Protein AF-A0A822BIX5-F1 (afdb_monomer_lite)

Secondary structure (DSSP, 8-state):
----------------------------S--------B--HHHHHHHHHHTT----------------PPP-EEEETTTSS-EEEEES-SS-EEE--------TTS--------EEESSB-SSS-----SS-SSEEEEEEEEEEEE---GGG----EEEEEEEEEETTTTEEEEEEEEEE-TTT-PEEEE---EESTT-SS----TT----TTEEEE--GGG--TTSEEEEEEEEE--SSS--EEEEEETTEEEEEEE-PPPPPPPPPTT--EEEEEEEEE-GGG----S-EEEEEEEEEESS---HHHHHHHHHT-TT--S-SSSB-SSTTSPPBPPSS-GGGEEEEEEEEEEEEEEHHHHHHHS-HHHHHHHHHHHT--TT--SSEEEEEEETTTTSSSS-B--EEEEES--

Sequence (414 aa):
MGIDSIINPTLYMTSSKDANLINKPFVPLNRIKCLVSMTTLRDIRRETQVLLSSNSPTGILSNTSSVIFPSFVEFNMGIEGFGALLLPCISPQSITSSNNVVGNFGMVTMANDIILQGGMTLTNGGERQFPPQYGMTYSTWFYVEKFGPIKDNIHPIRLLTIIRNTFNHEDYRFILQVYIHPKDKSLLVSTQEHPFQDFHNDAISTDDIKSDGIVKFICSEMMIEQRWTHIALVWTKGMLKNSAVTLYINGKQMALQKLHYITNMIIPPGNSISTFAYIGSLPIQRVHSGVQWRQGPCFLIEDILSSQIILALYAAGPNYIGSFQAVCIDPLNDIFSPLFPEDRIIFGLHPASFFETTLSHFRQLYSKNDAKLIAKQLNMPTNESTVPIRILHNIAAPYNGPARTIGGVVIGYL

Foldseek 3Di:
DDDDDDDDDDDDDDDDDDDDDDDDPDDPPPDPPPDQDWDAPVNLVVLVVVVVPPDDPDDDDPPPPPPRDFTWGKDFCQPWQWKKWKQLFLWKAWDQPPPPPVDPPPDDPPPPPGDIQAFDAPDPFHTGDPPFPFWKKKKWKKAWQALFDVVQAWDWQWAKWKWKAWVVPRFIWTQWTWTQTSPQRKIKIFRDIDGPLVDARPPPPPPPPPDLRMDIGRDSVLRDHPDIKMWMWIWGPDPPDAIWIWIDILLHTDDIGGHHHGDHDDAPPPIDMGMMMMGIGFSSHGGNGRTMMITAKMWMFSDGQDSVLSNLVSLCPSNNPDDQCFDDSDPPDHTDHRSDDLQRTSFIFGSNAKDKAFLLVCCVVTRVSSSVVVCVRQVHDSNGHPDIKMFRAGNSNPPDHHGHGRGTIIRDDD

pLDDT: mean 76.43, std 23.4, range [22.09, 98.75]

Structure (mmCIF, N/CA/C/O backbone):
data_AF-A0A822BIX5-F1
#
_entry.id   AF-A0A822BIX5-F1
#
loop_
_atom_site.group_PDB
_atom_site.id
_atom_site.type_symbol
_atom_site.label_atom_id
_atom_site.label_alt_id
_atom_site.label_comp_id
_atom_site.label_asym_id
_atom_site.label_entity_id
_atom_site.label_seq_id
_atom_site.pdbx_PDB_ins_code
_atom_site.Cartn_x
_atom_site.Cartn_y
_atom_site.Cartn_z
_atom_site.occupancy
_atom_site.B_iso_or_equiv
_atom_site.auth_seq_id
_atom_site.auth_comp_id
_atom_site.auth_asym_id
_atom_site.auth_atom_id
_atom_site.pdbx_PDB_model_num
ATOM 1 N N . MET A 1 1 ? 57.463 -36.459 14.488 1.00 32.81 1 MET A N 1
ATOM 2 C CA . MET A 1 1 ? 58.171 -35.226 14.893 1.00 32.81 1 MET A CA 1
ATOM 3 C C . MET A 1 1 ? 57.204 -34.096 14.598 1.00 32.81 1 MET A C 1
ATOM 5 O O . MET A 1 1 ? 56.963 -33.841 13.434 1.00 32.81 1 MET A O 1
ATOM 9 N N . GLY A 1 2 ? 56.403 -33.610 15.535 1.00 23.22 2 GLY A N 1
ATOM 10 C CA . GLY A 1 2 ? 56.767 -33.113 16.859 1.00 23.22 2 GLY A CA 1
ATOM 11 C C . GLY A 1 2 ? 56.519 -31.599 16.815 1.00 23.22 2 GLY A C 1
ATOM 12 O O . GLY A 1 2 ? 57.207 -30.939 16.051 1.00 23.22 2 GLY A O 1
ATOM 13 N N . ILE A 1 3 ? 55.427 -31.132 17.441 1.00 23.03 3 ILE A N 1
ATOM 14 C CA . ILE A 1 3 ? 55.445 -30.213 18.607 1.00 23.03 3 ILE A CA 1
ATOM 15 C C . ILE A 1 3 ? 55.754 -28.770 18.153 1.00 23.03 3 ILE A C 1
ATOM 17 O O . ILE A 1 3 ? 56.838 -28.495 17.658 1.00 23.03 3 ILE A O 1
ATOM 21 N N . ASP A 1 4 ? 54.745 -27.902 18.048 1.00 22.09 4 ASP A N 1
ATOM 22 C CA . ASP A 1 4 ? 54.198 -27.014 19.104 1.00 22.09 4 ASP A CA 1
ATOM 23 C C . ASP A 1 4 ? 55.089 -25.820 19.489 1.00 22.09 4 ASP A C 1
ATOM 25 O O . ASP A 1 4 ? 56.308 -25.846 19.359 1.00 22.09 4 ASP A O 1
ATOM 29 N N . SER A 1 5 ? 54.409 -24.836 20.093 1.00 26.11 5 SER A N 1
ATOM 30 C CA . SER A 1 5 ? 54.869 -23.676 20.880 1.00 26.11 5 SER A CA 1
ATOM 31 C C . SER A 1 5 ? 54.973 -22.363 20.088 1.00 26.11 5 SER A C 1
ATOM 33 O O . SER A 1 5 ? 55.764 -22.226 19.166 1.00 26.11 5 SER A O 1
ATOM 35 N N . ILE A 1 6 ? 54.020 -21.425 20.228 1.00 25.47 6 ILE A N 1
ATOM 36 C CA . ILE A 1 6 ? 53.698 -20.570 21.397 1.00 25.47 6 ILE A CA 1
ATOM 37 C C . ILE A 1 6 ? 54.935 -19.786 21.857 1.00 25.47 6 ILE A C 1
ATOM 39 O O . ILE A 1 6 ? 55.913 -20.390 22.275 1.00 25.47 6 ILE A O 1
ATOM 43 N N . ILE A 1 7 ? 54.841 -18.448 21.836 1.00 26.53 7 ILE A N 1
ATOM 44 C CA . ILE A 1 7 ? 55.088 -17.509 22.956 1.00 26.53 7 ILE A CA 1
ATOM 45 C C . ILE A 1 7 ? 55.321 -16.096 22.379 1.00 26.53 7 ILE A C 1
ATOM 47 O O . ILE A 1 7 ? 56.275 -15.834 21.656 1.00 26.53 7 ILE A O 1
ATOM 51 N N . ASN A 1 8 ? 54.426 -15.179 22.750 1.00 27.78 8 ASN A N 1
ATOM 52 C CA . ASN A 1 8 ? 54.650 -13.730 22.791 1.00 27.78 8 ASN A CA 1
ATOM 53 C C . ASN A 1 8 ? 55.418 -13.424 24.091 1.00 27.78 8 ASN A C 1
ATOM 55 O O . ASN A 1 8 ? 55.075 -14.030 25.109 1.00 27.78 8 ASN A O 1
ATOM 59 N N . PRO A 1 9 ? 56.367 -12.470 24.126 1.00 30.94 9 PRO A N 1
ATOM 60 C CA . PRO A 1 9 ? 56.060 -11.267 24.909 1.00 30.94 9 PRO A CA 1
ATOM 61 C C . PRO A 1 9 ? 56.724 -9.967 24.399 1.00 30.94 9 PRO A C 1
ATOM 63 O O . PRO A 1 9 ? 57.923 -9.889 24.172 1.00 30.94 9 PRO A O 1
ATOM 66 N N . THR A 1 10 ? 55.899 -8.923 24.284 1.00 24.31 10 THR A N 1
ATOM 67 C CA . THR A 1 10 ? 56.096 -7.563 24.832 1.00 24.31 10 THR A CA 1
ATOM 68 C C . THR A 1 10 ? 57.520 -7.012 25.062 1.00 24.31 10 THR A C 1
ATOM 70 O O . THR A 1 10 ? 58.240 -7.533 25.905 1.00 24.31 10 THR A O 1
ATOM 73 N N . LEU A 1 11 ? 57.805 -5.817 24.507 1.00 24.05 11 LEU A N 1
ATOM 74 C CA . LEU A 1 11 ? 57.798 -4.494 25.195 1.00 24.05 11 LEU A CA 1
ATOM 75 C C . LEU A 1 11 ? 58.956 -3.520 24.833 1.00 24.05 11 LEU A C 1
ATOM 77 O O . LEU A 1 11 ? 60.114 -3.902 24.747 1.00 24.05 11 LEU A O 1
ATOM 81 N N . TYR A 1 12 ? 58.567 -2.234 24.760 1.00 25.00 12 TYR A N 1
ATOM 82 C CA . TYR A 1 12 ? 59.319 -0.958 24.805 1.00 25.00 12 TYR A CA 1
ATOM 83 C C . TYR A 1 12 ? 60.146 -0.535 23.569 1.00 25.00 12 TYR A C 1
ATOM 85 O O . TYR A 1 12 ? 61.196 -1.079 23.270 1.00 25.00 12 TYR A O 1
ATOM 93 N N . MET A 1 13 ? 59.612 0.360 22.720 1.00 24.28 13 MET A N 1
ATOM 94 C CA . MET A 1 13 ? 59.704 1.843 22.760 1.00 24.28 13 MET A CA 1
ATOM 95 C C . MET A 1 13 ? 61.127 2.419 22.634 1.00 24.28 13 MET A C 1
ATOM 97 O O . MET A 1 13 ? 61.919 2.310 23.560 1.00 24.28 13 MET A O 1
ATOM 101 N N . THR A 1 14 ? 61.385 3.176 21.558 1.00 25.83 14 THR A N 1
ATOM 102 C CA . THR A 1 14 ? 61.720 4.620 21.604 1.00 25.83 14 THR A CA 1
ATOM 103 C C . THR A 1 14 ? 61.845 5.218 20.184 1.00 25.83 14 THR A C 1
ATOM 105 O O . THR A 1 14 ? 62.545 4.669 19.348 1.00 25.83 14 THR A O 1
ATOM 108 N N . SER A 1 15 ? 61.112 6.326 19.945 1.00 25.66 15 SER A N 1
ATOM 109 C CA . SER A 1 15 ? 61.518 7.609 19.308 1.00 25.66 15 SER A CA 1
ATOM 110 C C . SER A 1 15 ? 62.367 7.560 18.024 1.00 25.66 15 SER A C 1
ATOM 112 O O . SER A 1 15 ? 63.440 6.988 18.039 1.00 25.66 15 SER A O 1
ATOM 114 N N . SER A 1 16 ? 62.158 8.275 16.916 1.00 26.23 16 SER A N 1
ATOM 115 C CA . SER A 1 16 ? 61.304 9.367 16.398 1.00 26.23 16 SER A CA 1
ATOM 116 C C . SER A 1 16 ? 61.878 9.583 14.966 1.00 26.23 16 SER A C 1
ATOM 118 O O . SER A 1 16 ? 63.077 9.374 14.800 1.00 26.23 16 SER A O 1
ATOM 120 N N . LYS A 1 17 ? 61.191 9.919 13.872 1.00 28.33 17 LYS A N 1
ATOM 121 C CA . LYS A 1 17 ? 60.506 11.174 13.543 1.00 28.33 17 LYS A CA 1
ATOM 122 C C . LYS A 1 17 ? 60.130 11.097 12.043 1.00 28.33 17 LYS A C 1
ATOM 124 O O . LYS A 1 17 ? 60.873 10.517 11.260 1.00 28.33 17 LYS A O 1
ATOM 129 N N . ASP A 1 18 ? 59.035 11.773 11.709 1.00 28.02 18 ASP A N 1
ATOM 130 C CA . ASP A 1 18 ? 58.699 12.403 10.423 1.00 28.02 18 ASP A CA 1
ATOM 131 C C . ASP A 1 18 ? 57.932 11.656 9.302 1.00 28.02 18 ASP A C 1
ATOM 133 O O . ASP A 1 18 ? 58.334 10.629 8.766 1.00 28.02 18 ASP A O 1
ATOM 137 N N . ALA A 1 19 ? 56.853 12.357 8.906 1.00 29.86 19 ALA A N 1
ATOM 138 C CA . ALA A 1 19 ? 56.181 12.437 7.602 1.00 29.86 19 ALA A CA 1
ATOM 139 C C . ALA A 1 19 ? 54.956 11.537 7.297 1.00 29.86 19 ALA A C 1
ATOM 141 O O . ALA A 1 19 ? 55.011 10.568 6.551 1.00 29.86 19 ALA A O 1
ATOM 142 N N . ASN A 1 20 ? 53.805 11.976 7.825 1.00 27.80 20 ASN A N 1
ATOM 143 C CA . ASN A 1 20 ? 52.510 12.176 7.145 1.00 27.80 20 ASN A CA 1
ATOM 144 C C . ASN A 1 20 ? 52.239 11.449 5.807 1.00 27.80 20 ASN A C 1
ATOM 146 O O . ASN A 1 20 ? 52.696 11.915 4.768 1.00 27.80 20 ASN A O 1
ATOM 150 N N . LEU A 1 21 ? 51.312 10.475 5.817 1.00 31.05 21 LEU A N 1
ATOM 151 C CA . LEU A 1 21 ? 50.208 10.358 4.842 1.00 31.05 21 LEU A CA 1
ATOM 152 C C . LEU A 1 21 ? 49.184 9.280 5.275 1.00 31.05 21 LEU A C 1
ATOM 154 O O . LEU A 1 21 ? 49.373 8.088 5.084 1.00 31.05 21 LEU A O 1
ATOM 158 N N . ILE A 1 22 ? 48.087 9.755 5.875 1.00 31.75 22 ILE A N 1
ATOM 159 C CA . ILE A 1 22 ? 46.701 9.252 5.780 1.00 31.75 22 ILE A CA 1
ATOM 160 C C . ILE A 1 22 ? 46.506 7.725 5.933 1.00 31.75 22 ILE A C 1
ATOM 162 O O . ILE A 1 22 ? 46.261 6.999 4.973 1.00 31.75 22 ILE A O 1
ATOM 166 N N . ASN A 1 23 ? 46.458 7.260 7.185 1.00 29.00 23 ASN A N 1
ATOM 167 C CA . ASN A 1 23 ? 45.803 6.002 7.548 1.00 29.00 23 ASN A CA 1
ATOM 168 C C . ASN A 1 23 ? 44.275 6.198 7.560 1.00 29.00 23 ASN A C 1
ATOM 170 O O . ASN A 1 23 ? 43.725 6.762 8.506 1.00 29.00 23 ASN A O 1
ATOM 174 N N . LYS A 1 24 ? 43.569 5.689 6.543 1.00 35.44 24 LYS A N 1
ATOM 175 C CA . LYS A 1 24 ? 42.175 5.253 6.727 1.00 35.44 24 LYS A CA 1
ATOM 176 C C . LYS A 1 24 ? 42.222 3.919 7.479 1.00 35.44 24 LYS A C 1
ATOM 178 O O . LYS A 1 24 ? 42.817 2.983 6.946 1.00 35.44 24 LYS A O 1
ATOM 183 N N . PRO A 1 25 ? 41.613 3.771 8.668 1.00 33.56 25 PRO A N 1
ATOM 184 C CA . PRO A 1 25 ? 41.455 2.448 9.241 1.00 33.56 25 PRO A CA 1
ATOM 185 C C . PRO A 1 25 ? 40.487 1.657 8.356 1.00 33.56 25 PRO A C 1
ATOM 187 O O . PRO A 1 25 ? 39.356 2.073 8.102 1.00 33.56 25 PRO A O 1
ATOM 190 N N . PHE A 1 26 ? 40.977 0.526 7.859 1.00 34.28 26 PHE A N 1
ATOM 191 C CA . PHE A 1 26 ? 40.191 -0.524 7.231 1.00 34.28 26 PHE A CA 1
ATOM 192 C C . PHE A 1 26 ? 39.084 -0.927 8.218 1.00 34.28 26 PHE A C 1
ATOM 194 O O . PHE A 1 26 ? 39.371 -1.461 9.289 1.00 34.28 26 PHE A O 1
ATOM 201 N N . VAL A 1 27 ? 37.826 -0.615 7.903 1.00 36.47 27 VAL A N 1
ATOM 202 C CA . VAL A 1 27 ? 36.687 -1.070 8.706 1.00 36.47 27 VAL A CA 1
ATOM 203 C C . VAL A 1 27 ? 36.462 -2.546 8.367 1.00 36.47 27 VAL A C 1
ATOM 205 O O . VAL A 1 27 ? 36.225 -2.857 7.198 1.00 36.47 27 VAL A O 1
ATOM 208 N N . PRO A 1 28 ? 36.538 -3.475 9.335 1.00 34.16 28 PRO A N 1
ATOM 209 C CA . PRO A 1 28 ? 36.247 -4.878 9.076 1.00 34.16 28 PRO A CA 1
ATOM 210 C C . PRO A 1 28 ? 34.776 -5.023 8.671 1.00 34.16 28 PRO A C 1
ATOM 212 O O . PRO A 1 28 ? 33.894 -4.518 9.367 1.00 34.16 28 PRO A O 1
ATOM 215 N N . LEU A 1 29 ? 34.511 -5.744 7.577 1.00 39.97 29 LEU A N 1
ATOM 216 C CA . LEU A 1 29 ? 33.181 -6.141 7.088 1.00 39.97 29 LEU A CA 1
ATOM 217 C C . LEU A 1 29 ? 32.499 -7.150 8.035 1.00 39.97 29 LEU A C 1
ATOM 219 O O . LEU A 1 29 ? 32.129 -8.246 7.644 1.00 39.97 29 LEU A O 1
ATOM 223 N N . ASN A 1 30 ? 32.330 -6.784 9.302 1.00 41.22 30 ASN A N 1
ATOM 224 C CA . ASN A 1 30 ? 31.591 -7.552 10.297 1.00 41.22 30 ASN A CA 1
ATOM 225 C C . ASN A 1 30 ? 30.652 -6.608 11.044 1.00 41.22 30 ASN A C 1
ATOM 227 O O . ASN A 1 30 ? 30.904 -6.259 12.194 1.00 41.22 30 ASN A O 1
ATOM 231 N N . ARG A 1 31 ? 29.599 -6.164 10.345 1.00 44.06 31 ARG A N 1
ATOM 232 C CA . ARG A 1 31 ? 28.291 -5.712 10.870 1.00 44.06 31 ARG A CA 1
ATOM 233 C C . ARG A 1 31 ? 27.447 -5.147 9.720 1.00 44.06 31 ARG A C 1
ATOM 235 O O . ARG A 1 31 ? 27.006 -4.007 9.757 1.00 44.06 31 ARG A O 1
ATOM 242 N N . ILE A 1 32 ? 27.190 -5.965 8.701 1.00 38.72 32 ILE A N 1
ATOM 243 C CA . ILE A 1 32 ? 26.000 -5.754 7.873 1.00 38.72 32 ILE A CA 1
ATOM 244 C C . ILE A 1 32 ? 24.868 -6.423 8.645 1.00 38.72 32 ILE A C 1
ATOM 246 O O . ILE A 1 32 ? 24.771 -7.645 8.713 1.00 38.72 32 ILE A O 1
ATOM 250 N N . LYS A 1 33 ? 24.086 -5.615 9.351 1.00 40.88 33 LYS A N 1
ATOM 251 C CA . LYS A 1 33 ? 22.801 -6.033 9.907 1.00 40.88 33 LYS A CA 1
ATOM 252 C C . LYS A 1 33 ? 21.762 -5.024 9.462 1.00 40.88 33 LYS A C 1
ATOM 254 O O . LYS A 1 33 ? 21.221 -4.323 10.301 1.00 40.88 33 LYS A O 1
ATOM 259 N N . CYS A 1 34 ? 21.520 -4.950 8.160 1.00 40.84 34 CYS A N 1
ATOM 260 C CA . CYS A 1 34 ? 20.223 -4.553 7.642 1.00 40.84 34 CYS A CA 1
ATOM 261 C C . CYS A 1 34 ? 19.724 -5.731 6.832 1.00 40.84 34 CYS A C 1
ATOM 263 O O . CYS A 1 34 ? 20.044 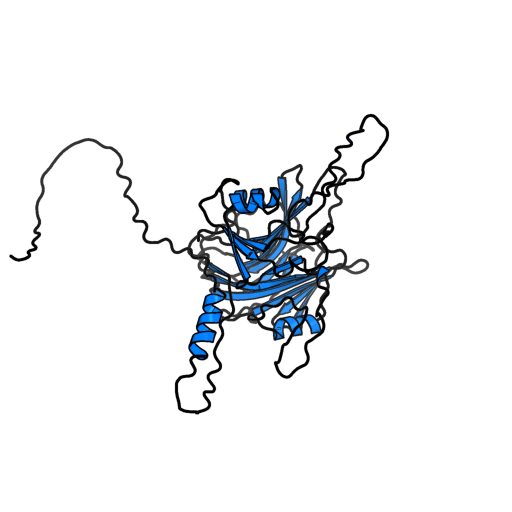-5.865 5.668 1.00 40.84 34 CYS A O 1
ATOM 265 N N . LEU A 1 35 ? 19.046 -6.658 7.498 1.00 45.31 35 LEU A N 1
ATOM 266 C CA . LEU A 1 35 ? 18.276 -7.650 6.778 1.00 45.31 35 LEU A CA 1
ATOM 267 C C . LEU A 1 35 ? 16.869 -7.090 6.776 1.00 45.31 35 LEU A C 1
ATOM 269 O O . LEU A 1 35 ? 16.234 -7.000 7.830 1.00 45.31 35 LEU A O 1
ATOM 273 N N . VAL A 1 36 ? 16.368 -6.742 5.596 1.00 44.12 36 VAL A N 1
ATOM 274 C CA . VAL A 1 36 ? 14.934 -6.879 5.370 1.00 44.12 36 VAL A CA 1
ATOM 275 C C . VAL A 1 36 ? 14.639 -8.360 5.593 1.00 44.12 36 VAL A C 1
ATOM 277 O O . VAL A 1 36 ? 14.867 -9.203 4.721 1.00 44.12 36 VAL A O 1
ATOM 280 N N . SER A 1 37 ? 14.240 -8.693 6.821 1.00 50.00 37 SER A N 1
ATOM 281 C CA . SER A 1 37 ? 13.907 -10.058 7.186 1.00 50.00 37 SER A CA 1
ATOM 282 C C . SER A 1 37 ? 12.581 -10.397 6.530 1.00 50.00 37 SER A C 1
ATOM 284 O O . SER A 1 37 ? 11.595 -9.666 6.678 1.00 50.00 37 SER A O 1
ATOM 286 N N . MET A 1 38 ? 12.586 -11.492 5.781 1.00 48.91 38 MET A N 1
ATOM 287 C CA . MET A 1 38 ? 11.388 -12.090 5.228 1.00 48.91 38 MET A CA 1
ATOM 288 C C . MET A 1 38 ? 11.377 -13.568 5.538 1.00 48.91 38 MET A C 1
ATOM 290 O O . MET A 1 38 ? 12.363 -14.273 5.338 1.00 48.91 38 MET A O 1
ATOM 294 N N . THR A 1 39 ? 10.233 -14.038 5.997 1.00 53.06 39 THR A N 1
ATOM 295 C CA . THR A 1 39 ? 9.945 -15.464 6.129 1.00 53.06 39 THR A CA 1
ATOM 296 C C . THR A 1 39 ? 9.727 -16.058 4.740 1.00 53.06 39 THR A C 1
ATOM 298 O O . THR A 1 39 ? 8.907 -15.554 3.965 1.00 53.06 39 THR A O 1
ATOM 301 N N . THR A 1 40 ? 10.423 -17.140 4.417 1.00 53.09 40 THR A N 1
ATOM 302 C CA . THR A 1 40 ? 10.276 -17.814 3.126 1.00 53.09 40 THR A CA 1
ATOM 303 C C . THR A 1 40 ? 9.201 -18.903 3.169 1.00 53.09 40 THR A C 1
ATOM 305 O O . THR A 1 40 ? 8.899 -19.467 4.219 1.00 53.09 40 THR A O 1
ATOM 308 N N . LEU A 1 41 ? 8.669 -19.296 2.003 1.00 44.78 41 LEU A N 1
ATOM 309 C CA . LEU A 1 41 ? 7.828 -20.500 1.880 1.00 44.78 41 LEU A CA 1
ATOM 310 C C . LEU A 1 41 ? 8.540 -21.770 2.376 1.00 44.78 41 LEU A C 1
ATOM 312 O O . LEU A 1 41 ? 7.875 -22.718 2.785 1.00 44.78 41 LEU A O 1
ATOM 316 N N . ARG A 1 42 ? 9.882 -21.814 2.338 1.00 45.69 42 ARG A N 1
ATOM 317 C CA . ARG A 1 42 ? 10.666 -22.929 2.891 1.00 45.69 42 ARG A CA 1
ATOM 318 C C . ARG A 1 42 ? 10.671 -22.926 4.413 1.00 45.69 42 ARG A C 1
ATOM 320 O O . ARG A 1 42 ? 10.743 -24.008 4.976 1.00 45.69 42 ARG A O 1
ATOM 327 N N . ASP A 1 43 ? 10.576 -21.769 5.054 1.00 43.84 43 ASP A N 1
ATOM 328 C CA . ASP A 1 43 ? 10.500 -21.678 6.515 1.00 43.84 43 ASP A CA 1
ATOM 329 C C . ASP A 1 43 ? 9.132 -22.168 6.990 1.00 43.84 43 ASP A C 1
ATOM 331 O O . ASP A 1 43 ? 9.065 -23.059 7.831 1.00 43.84 43 ASP A O 1
ATOM 335 N N . ILE A 1 44 ? 8.066 -21.746 6.299 1.00 48.12 44 ILE A N 1
ATOM 336 C CA . ILE A 1 44 ? 6.705 -22.261 6.507 1.00 48.12 44 ILE A CA 1
ATOM 337 C C . ILE A 1 44 ? 6.659 -23.782 6.273 1.00 48.12 44 ILE A C 1
ATOM 339 O O . ILE A 1 44 ? 6.138 -24.515 7.111 1.00 48.12 44 ILE A O 1
ATOM 343 N N . ARG A 1 45 ? 7.239 -24.280 5.161 1.00 44.03 45 ARG A N 1
ATOM 344 C CA . ARG A 1 45 ? 7.263 -25.716 4.804 1.00 44.03 45 ARG A CA 1
ATOM 345 C C . ARG A 1 45 ? 8.157 -26.573 5.695 1.00 44.03 45 ARG A C 1
ATOM 347 O O . ARG A 1 45 ? 7.803 -27.718 5.941 1.00 44.03 45 ARG A O 1
ATOM 354 N N . ARG A 1 46 ? 9.311 -26.080 6.159 1.00 38.44 46 ARG A N 1
ATOM 355 C CA . ARG A 1 46 ? 10.170 -26.819 7.104 1.00 38.44 46 ARG A CA 1
ATOM 356 C C . ARG A 1 46 ? 9.477 -26.975 8.445 1.00 38.44 46 ARG A C 1
ATOM 358 O O . ARG A 1 46 ? 9.530 -28.059 9.013 1.00 38.44 46 ARG A O 1
ATOM 365 N N . GLU A 1 47 ? 8.789 -25.937 8.902 1.00 44.56 47 GLU A N 1
ATOM 366 C CA . GLU A 1 47 ? 7.997 -26.000 10.125 1.00 44.56 47 GLU A CA 1
ATOM 367 C C . GLU A 1 47 ? 6.815 -26.973 9.968 1.00 44.56 47 GLU A C 1
ATOM 369 O O . GLU A 1 47 ? 6.577 -27.786 10.854 1.00 44.56 47 GLU A O 1
ATOM 374 N N . THR A 1 48 ? 6.173 -27.031 8.792 1.00 41.34 48 THR A N 1
ATOM 375 C CA . THR A 1 48 ? 5.158 -28.070 8.506 1.00 41.34 48 THR A CA 1
ATOM 376 C C . THR A 1 48 ? 5.746 -29.481 8.347 1.00 41.34 48 THR A C 1
ATOM 378 O O . THR A 1 48 ? 5.118 -30.445 8.771 1.00 41.34 48 THR A O 1
ATOM 381 N N . GLN A 1 49 ? 6.935 -29.648 7.755 1.00 38.03 49 GLN A N 1
ATOM 382 C CA . GLN A 1 49 ? 7.541 -30.966 7.501 1.00 38.03 49 GLN A CA 1
ATOM 383 C C . GLN A 1 49 ? 8.192 -31.604 8.733 1.00 38.03 49 GLN A C 1
ATOM 385 O O . GLN A 1 49 ? 8.108 -32.821 8.880 1.00 38.03 49 GLN A O 1
ATOM 390 N N . VAL A 1 50 ? 8.800 -30.825 9.636 1.00 40.31 50 VAL A N 1
ATOM 391 C CA . VAL A 1 50 ? 9.312 -31.350 10.920 1.00 40.31 50 VAL A CA 1
ATOM 392 C C . VAL A 1 50 ? 8.173 -31.987 11.733 1.00 40.31 50 VAL A C 1
ATOM 394 O O . VAL A 1 50 ? 8.369 -33.022 12.369 1.00 40.31 50 VAL A O 1
ATOM 397 N N . LEU A 1 51 ? 6.961 -31.438 11.622 1.00 45.25 51 LEU A N 1
ATOM 398 C CA . LEU A 1 51 ? 5.759 -31.891 12.328 1.00 45.25 51 LEU A CA 1
ATOM 399 C C . LEU A 1 51 ? 5.026 -33.064 11.650 1.00 45.25 51 LEU A C 1
ATOM 401 O O . LEU A 1 51 ? 4.209 -33.718 12.291 1.00 45.25 51 LEU A O 1
ATOM 405 N N . LEU A 1 52 ? 5.334 -33.367 10.384 1.00 40.78 52 LEU A N 1
ATOM 406 C CA . LEU A 1 52 ? 4.814 -34.534 9.655 1.00 40.78 52 LEU A CA 1
ATOM 407 C C . LEU A 1 52 ? 5.770 -35.738 9.691 1.00 40.78 52 LEU A C 1
ATOM 409 O O . LEU A 1 52 ? 5.487 -36.753 9.055 1.00 40.78 52 LEU A O 1
ATOM 413 N N . SER A 1 53 ? 6.893 -35.660 10.419 1.00 34.84 53 SER A N 1
ATOM 414 C CA . SER A 1 53 ? 7.781 -36.812 10.631 1.00 34.84 53 SER A CA 1
ATOM 415 C C . SER A 1 53 ? 7.121 -37.858 11.545 1.00 34.84 53 SER A C 1
ATOM 417 O O . SER A 1 53 ? 7.334 -37.955 12.751 1.00 34.84 53 SER A O 1
ATOM 419 N N . SER A 1 54 ? 6.261 -38.664 10.933 1.00 41.38 54 SER A N 1
ATOM 420 C CA . SER A 1 54 ? 5.519 -39.767 11.527 1.00 41.38 54 SER A CA 1
ATOM 421 C C . SER A 1 54 ? 6.431 -40.962 11.808 1.00 41.38 54 SER A C 1
ATOM 423 O O . SER A 1 54 ? 6.396 -41.934 11.065 1.00 41.38 54 SER A O 1
ATOM 425 N N . ASN A 1 55 ? 7.258 -40.897 12.854 1.00 40.09 55 ASN A N 1
ATOM 426 C CA . ASN A 1 55 ? 7.996 -42.064 13.368 1.00 40.09 55 ASN A CA 1
ATOM 427 C C . ASN A 1 55 ? 8.077 -42.114 14.911 1.00 40.09 55 ASN A C 1
ATOM 429 O O . ASN A 1 55 ? 8.953 -42.777 15.461 1.00 40.09 55 ASN A O 1
ATOM 433 N N . SER A 1 56 ? 7.157 -41.457 15.629 1.00 35.66 56 SER A N 1
ATOM 434 C CA . SER A 1 56 ? 6.991 -41.645 17.081 1.00 35.66 56 SER A CA 1
ATOM 435 C C . SER A 1 56 ? 5.762 -42.522 17.361 1.00 35.66 56 SER A C 1
ATOM 437 O O . SER A 1 56 ? 4.636 -42.063 17.153 1.00 35.66 56 SER A O 1
ATOM 439 N N . PRO A 1 57 ? 5.930 -43.782 17.804 1.00 38.91 57 PRO A N 1
ATOM 440 C CA . PRO A 1 57 ? 4.822 -44.686 18.061 1.00 38.91 57 PRO A CA 1
ATOM 441 C C . PRO A 1 57 ? 4.302 -44.502 19.490 1.00 38.91 57 PRO A C 1
ATOM 443 O O . PRO A 1 57 ? 4.550 -45.342 20.344 1.00 38.91 57 PRO A O 1
ATOM 446 N N . THR A 1 58 ? 3.557 -43.431 19.756 1.00 39.09 58 THR A N 1
ATOM 447 C CA . THR A 1 58 ? 2.615 -43.367 20.888 1.00 39.09 58 THR A CA 1
ATOM 448 C C . THR A 1 58 ? 1.534 -42.327 20.607 1.00 39.09 58 THR A C 1
ATOM 450 O O . THR A 1 58 ? 1.759 -41.120 20.648 1.00 39.09 58 THR A O 1
ATOM 453 N N . GLY A 1 59 ? 0.329 -42.813 20.305 1.00 41.41 59 GLY A N 1
ATOM 454 C CA . GLY A 1 59 ? -0.868 -41.991 20.194 1.00 41.41 59 GLY A CA 1
ATOM 455 C C . GLY A 1 59 ? -1.264 -41.430 21.556 1.00 41.41 59 GLY A C 1
ATOM 456 O O . GLY A 1 59 ? -1.849 -42.134 22.373 1.00 41.41 59 GLY A O 1
ATOM 457 N N . ILE A 1 60 ? -0.967 -40.152 21.773 1.00 35.81 60 ILE A N 1
ATOM 458 C CA . ILE A 1 60 ? -1.647 -39.294 22.740 1.00 35.81 60 ILE A CA 1
ATOM 459 C C . ILE A 1 60 ? -1.905 -37.973 22.017 1.00 35.81 60 ILE A C 1
ATOM 461 O O . ILE A 1 60 ? -0.992 -37.374 21.457 1.00 35.81 60 ILE A O 1
ATOM 465 N N . LEU A 1 61 ? -3.169 -37.558 22.006 1.00 41.19 61 LEU A N 1
ATOM 466 C CA . LEU A 1 61 ? -3.670 -36.292 21.476 1.00 41.19 61 LEU A CA 1
ATOM 467 C C . LEU A 1 61 ? -2.842 -35.112 22.015 1.00 41.19 61 LEU A C 1
ATOM 469 O O . LEU A 1 61 ? -3.090 -34.628 23.119 1.00 41.19 61 LEU A O 1
ATOM 473 N N . SER A 1 62 ? -1.864 -34.628 21.248 1.00 33.34 62 SER A N 1
ATOM 474 C CA . SER A 1 62 ? -1.200 -33.364 21.547 1.00 33.34 62 SER A CA 1
ATOM 475 C C . SER A 1 62 ? -2.009 -32.229 20.922 1.00 33.34 62 SER A C 1
ATOM 477 O O . SER A 1 62 ? -1.879 -31.938 19.734 1.00 33.34 62 SER A O 1
ATOM 479 N N . ASN A 1 63 ? -2.819 -31.559 21.745 1.00 33.94 63 ASN A N 1
ATOM 480 C CA . ASN A 1 63 ? -3.384 -30.226 21.496 1.00 33.94 63 ASN A CA 1
ATOM 481 C C . ASN A 1 63 ? -2.277 -29.151 21.435 1.00 33.94 63 ASN A C 1
ATOM 483 O O . ASN A 1 63 ? -2.339 -28.121 22.106 1.00 33.94 63 ASN A O 1
ATOM 487 N N . THR A 1 64 ? -1.224 -29.384 20.658 1.00 35.91 64 THR A N 1
ATOM 488 C CA . THR A 1 64 ? -0.258 -28.353 20.305 1.00 35.91 64 THR A CA 1
ATOM 489 C C . THR A 1 64 ? -0.828 -27.616 19.107 1.00 35.91 64 THR A C 1
ATOM 491 O O . THR A 1 64 ? -0.558 -27.982 17.964 1.00 35.91 64 THR A O 1
ATOM 494 N N . SER A 1 65 ? -1.654 -26.602 19.367 1.00 39.38 65 SER A N 1
ATOM 495 C CA . SER A 1 65 ? -1.983 -25.574 18.380 1.00 39.38 65 SER A CA 1
ATOM 496 C C . SER A 1 65 ? -0.667 -24.967 17.895 1.00 39.38 65 SER A C 1
ATOM 498 O O . SER A 1 65 ? -0.081 -24.115 18.561 1.00 39.38 65 SER A O 1
ATOM 500 N N . SER A 1 66 ? -0.144 -25.479 16.782 1.00 43.19 66 SER A N 1
ATOM 501 C CA . SER A 1 66 ? 1.100 -25.020 16.177 1.00 43.19 66 SER A CA 1
ATOM 502 C C . SER A 1 66 ? 0.916 -23.566 15.755 1.00 43.19 66 SER A C 1
ATOM 504 O O . SER A 1 66 ? 0.104 -23.269 14.876 1.00 43.19 66 SER A O 1
ATOM 506 N N . VAL A 1 67 ? 1.632 -22.651 16.406 1.00 45.09 67 VAL A N 1
ATOM 507 C CA . VAL A 1 67 ? 1.586 -21.220 16.097 1.00 45.09 67 VAL A CA 1
ATOM 508 C C . VAL A 1 67 ? 2.348 -20.998 14.792 1.00 45.09 67 VAL A C 1
ATOM 510 O O . VAL A 1 67 ? 3.550 -20.767 14.807 1.00 45.09 67 VAL A O 1
ATOM 513 N N . ILE A 1 68 ? 1.661 -21.099 13.652 1.00 62.38 68 ILE A N 1
ATOM 514 C CA . ILE A 1 68 ? 2.223 -20.677 12.364 1.00 62.38 68 ILE A CA 1
ATOM 515 C C . ILE A 1 68 ? 2.321 -19.152 12.400 1.00 62.38 68 ILE A C 1
ATOM 517 O O . ILE A 1 68 ? 1.301 -18.450 12.397 1.00 62.38 68 ILE A O 1
ATOM 521 N N . PHE A 1 69 ? 3.549 -18.641 12.472 1.00 75.88 69 PHE A N 1
ATOM 522 C CA . PHE A 1 69 ? 3.802 -17.207 12.433 1.00 75.88 69 PHE A CA 1
ATOM 523 C C . PHE A 1 69 ? 3.535 -16.665 11.020 1.00 75.88 69 PHE A C 1
ATOM 525 O O . PHE A 1 69 ? 4.083 -17.199 10.052 1.00 75.88 69 PHE A O 1
ATOM 532 N N . PRO A 1 70 ? 2.734 -15.593 10.878 1.00 85.94 70 PRO A N 1
ATOM 533 C CA . PRO A 1 70 ? 2.467 -14.994 9.578 1.00 85.94 70 PRO A CA 1
ATOM 534 C C . PRO A 1 70 ? 3.715 -14.511 8.880 1.00 85.94 70 PRO A C 1
ATOM 536 O O . PRO A 1 70 ? 4.616 -13.963 9.514 1.00 85.94 70 PRO A O 1
ATOM 539 N N . SER A 1 71 ? 3.737 -14.672 7.557 1.00 89.88 71 SER A N 1
ATOM 540 C CA . SER A 1 71 ? 4.848 -14.167 6.772 1.00 89.88 71 SER A CA 1
ATOM 541 C C . SER A 1 71 ? 4.877 -12.644 6.766 1.00 89.88 71 SER A C 1
ATOM 543 O O . SER A 1 71 ? 3.820 -12.015 6.676 1.00 89.88 71 SER A O 1
ATOM 545 N N . PHE A 1 72 ? 6.068 -12.051 6.819 1.00 93.75 72 PHE A N 1
ATOM 546 C CA . PHE A 1 72 ? 6.208 -10.598 6.898 1.00 93.75 72 PHE A CA 1
ATOM 547 C C . PHE A 1 72 ? 7.422 -10.046 6.155 1.00 93.75 72 PHE A C 1
ATOM 549 O O . PHE A 1 72 ? 8.375 -10.769 5.880 1.00 93.75 72 PHE A O 1
ATOM 556 N N . VAL A 1 73 ? 7.378 -8.739 5.887 1.00 94.94 73 VAL A N 1
ATOM 557 C CA . VAL A 1 73 ? 8.531 -7.895 5.547 1.00 94.94 73 VAL A CA 1
ATOM 558 C C . VAL A 1 73 ? 8.823 -6.989 6.733 1.00 94.94 73 VAL A C 1
ATOM 560 O O . VAL A 1 73 ? 7.954 -6.215 7.133 1.00 94.94 73 VAL A O 1
ATOM 563 N N . GLU A 1 74 ? 10.011 -7.095 7.325 1.00 94.62 74 GLU A N 1
ATOM 564 C CA . GLU A 1 74 ? 10.386 -6.256 8.466 1.00 94.62 74 GLU A CA 1
ATOM 565 C C . GLU A 1 74 ? 11.021 -4.931 8.034 1.00 94.62 74 GLU A C 1
ATOM 567 O O . GLU A 1 74 ? 11.960 -4.892 7.240 1.00 94.62 74 GLU A O 1
ATOM 572 N N . PHE A 1 75 ? 10.532 -3.848 8.630 1.00 94.50 75 PHE A N 1
ATOM 573 C CA . PHE A 1 75 ? 11.061 -2.501 8.517 1.00 94.50 75 PHE A CA 1
ATOM 574 C C . PHE A 1 75 ? 11.628 -2.076 9.870 1.00 94.50 75 PHE A C 1
ATOM 576 O O . PHE A 1 75 ? 10.891 -1.720 10.793 1.00 94.50 75 PHE A O 1
ATOM 583 N N . ASN A 1 76 ? 12.955 -2.095 9.986 1.00 92.69 76 ASN A N 1
ATOM 584 C CA . ASN A 1 76 ? 13.670 -1.656 11.180 1.00 92.69 76 ASN A CA 1
ATOM 585 C C . ASN A 1 76 ? 14.359 -0.314 10.921 1.00 92.69 76 ASN A C 1
ATOM 587 O O . ASN A 1 76 ? 15.414 -0.235 10.290 1.00 92.69 76 ASN A O 1
ATOM 591 N N . MET A 1 77 ? 13.761 0.756 11.439 1.00 92.31 77 MET A N 1
ATOM 592 C CA . MET A 1 77 ? 14.234 2.118 11.199 1.00 92.31 77 MET A CA 1
ATOM 593 C C . MET A 1 77 ? 15.456 2.484 12.054 1.00 92.31 77 MET A C 1
ATOM 595 O O . MET A 1 77 ? 16.007 3.570 11.893 1.00 92.31 77 MET A O 1
ATOM 599 N N . GLY A 1 78 ? 15.916 1.597 12.941 1.00 88.62 78 GLY A N 1
ATOM 600 C CA . GLY A 1 78 ? 17.106 1.836 13.760 1.00 88.62 78 GLY A CA 1
ATOM 601 C C . GLY A 1 78 ? 18.410 1.670 12.986 1.00 88.62 78 GLY A C 1
ATOM 602 O O . GLY A 1 78 ? 19.415 2.280 13.343 1.00 88.62 78 GLY A O 1
ATOM 603 N N . ILE A 1 79 ? 18.397 0.865 11.921 1.00 84.88 79 ILE A N 1
ATOM 604 C CA . ILE A 1 79 ? 19.616 0.492 11.199 1.00 84.88 79 ILE A CA 1
ATOM 605 C C . ILE A 1 79 ? 19.971 1.551 10.164 1.00 84.88 79 ILE A C 1
ATOM 607 O O . ILE A 1 79 ? 21.036 2.148 10.249 1.00 84.88 79 ILE A O 1
ATOM 611 N N . GLU A 1 80 ? 19.075 1.803 9.211 1.00 85.50 80 GLU A N 1
ATOM 612 C CA . GLU A 1 80 ? 19.308 2.758 8.120 1.00 85.50 80 GLU A CA 1
ATOM 613 C C . GLU A 1 80 ? 18.388 3.967 8.173 1.00 85.50 80 GLU A C 1
ATOM 615 O O . GLU A 1 80 ? 18.619 4.946 7.470 1.00 85.50 80 GLU A O 1
ATOM 620 N N . GLY A 1 81 ? 17.317 3.892 8.963 1.00 89.69 81 GLY A N 1
ATOM 621 C CA . GLY A 1 81 ? 16.291 4.922 8.988 1.00 89.69 81 GLY A CA 1
ATOM 622 C C . GLY A 1 81 ? 15.401 4.968 7.750 1.00 89.69 81 GLY A C 1
ATOM 623 O O . GLY A 1 81 ? 14.650 5.921 7.588 1.00 89.69 81 GLY A O 1
ATOM 624 N N . PHE A 1 82 ? 15.465 3.980 6.863 1.00 92.62 82 PHE A N 1
ATOM 625 C CA . PHE A 1 82 ? 14.543 3.832 5.741 1.00 92.62 82 PHE A CA 1
ATOM 626 C C . PHE A 1 82 ? 14.376 2.346 5.407 1.00 92.62 82 PHE A C 1
ATOM 628 O O . PHE A 1 82 ? 15.062 1.490 5.961 1.00 92.62 82 PHE A O 1
ATOM 635 N N . GLY A 1 83 ? 13.429 2.049 4.532 1.00 94.81 83 GLY A N 1
ATOM 636 C CA . GLY A 1 83 ? 13.097 0.705 4.089 1.00 94.81 83 GLY A CA 1
ATOM 637 C C . GLY A 1 83 ? 11.699 0.732 3.498 1.00 94.81 83 GLY A C 1
ATOM 638 O O . GLY A 1 83 ? 10.773 1.217 4.154 1.00 94.81 83 GLY A O 1
ATOM 639 N N . ALA A 1 84 ? 11.540 0.263 2.264 1.00 96.25 84 ALA A N 1
ATOM 640 C CA . ALA A 1 84 ? 10.264 0.336 1.567 1.00 96.25 84 ALA A CA 1
ATOM 641 C C . ALA A 1 84 ? 10.008 -0.846 0.627 1.00 96.25 84 ALA A C 1
ATOM 643 O O . ALA A 1 84 ? 10.929 -1.509 0.162 1.00 96.25 84 ALA A O 1
ATOM 644 N N . LEU A 1 85 ? 8.738 -1.066 0.304 1.00 97.62 85 LEU A N 1
ATOM 645 C CA . LEU A 1 85 ? 8.296 -1.842 -0.850 1.00 97.62 85 LEU A CA 1
ATOM 646 C C . LEU A 1 85 ? 7.817 -0.861 -1.916 1.00 97.62 85 LEU A C 1
ATOM 648 O O . LEU A 1 85 ? 6.800 -0.202 -1.721 1.00 97.62 85 LEU A O 1
ATOM 652 N N . LEU A 1 86 ? 8.539 -0.756 -3.027 1.00 97.19 86 LEU A N 1
ATOM 653 C CA . LEU A 1 86 ? 8.194 0.087 -4.168 1.00 97.19 86 LEU A CA 1
ATOM 654 C C . LEU A 1 86 ? 7.336 -0.695 -5.164 1.00 97.19 86 LEU A C 1
ATOM 656 O O . LEU A 1 86 ? 7.769 -1.718 -5.684 1.00 97.19 86 LEU A O 1
ATOM 660 N N . LEU A 1 87 ? 6.155 -0.184 -5.489 1.00 96.56 87 LEU A N 1
ATOM 661 C CA . LEU A 1 87 ? 5.294 -0.686 -6.557 1.00 96.56 87 LEU A CA 1
ATOM 662 C C . LEU A 1 87 ? 5.442 0.233 -7.781 1.00 96.56 87 LEU A C 1
ATOM 664 O O . LEU A 1 87 ? 4.863 1.322 -7.772 1.00 96.56 87 LEU A O 1
ATOM 668 N N . PRO A 1 88 ? 6.203 -0.160 -8.823 1.00 91.56 88 PRO A N 1
ATOM 669 C CA . PRO A 1 88 ? 6.663 0.770 -9.856 1.00 91.56 88 PRO A CA 1
ATOM 670 C C . PRO A 1 88 ? 5.555 1.382 -10.718 1.00 91.56 88 PRO A C 1
ATOM 672 O O . PRO A 1 88 ? 5.713 2.497 -11.204 1.00 91.56 88 PRO A O 1
ATOM 675 N N . CYS A 1 89 ? 4.443 0.668 -10.913 1.00 90.56 89 CYS A N 1
ATOM 676 C CA . CYS A 1 89 ? 3.302 1.161 -11.679 1.00 90.56 89 CYS A CA 1
ATOM 677 C C . CYS A 1 89 ? 2.002 0.490 -11.220 1.00 90.56 89 CYS A C 1
ATOM 679 O O . CYS A 1 89 ? 1.788 -0.692 -11.479 1.00 90.56 89 CYS A O 1
ATOM 681 N N . ILE A 1 90 ? 1.120 1.236 -10.548 1.00 92.62 90 ILE A N 1
ATOM 682 C CA . ILE A 1 90 ? -0.198 0.742 -10.100 1.00 92.62 90 ILE A CA 1
ATOM 683 C C . ILE A 1 90 ? -1.331 1.069 -11.085 1.00 92.62 90 ILE A C 1
ATOM 685 O O . ILE A 1 90 ? -2.463 0.636 -10.894 1.00 92.62 90 ILE A O 1
ATOM 689 N N . SER A 1 91 ? -1.039 1.850 -12.125 1.00 89.31 91 SER A N 1
ATOM 690 C CA . SER A 1 91 ? -2.008 2.324 -13.117 1.00 89.31 91 SER A CA 1
ATOM 691 C C . SER A 1 91 ? -1.359 2.380 -14.504 1.00 89.31 91 SER A C 1
ATOM 693 O O . SER A 1 91 ? -1.074 3.475 -14.998 1.00 89.31 91 SER A O 1
ATOM 695 N N . PRO A 1 92 ? -1.059 1.222 -15.123 1.00 85.38 92 PRO A N 1
ATOM 696 C CA . PRO A 1 92 ? -0.475 1.193 -16.460 1.00 85.38 92 PRO A CA 1
ATOM 697 C C . PRO A 1 92 ? -1.363 1.914 -17.477 1.00 85.38 92 PRO A C 1
ATOM 699 O O . PRO A 1 92 ? -2.546 1.598 -17.604 1.00 85.38 92 PRO A O 1
ATOM 702 N N . GLN A 1 93 ? -0.786 2.879 -18.191 1.00 80.44 93 GLN A N 1
ATOM 703 C CA . GLN A 1 93 ? -1.427 3.581 -19.307 1.00 80.44 93 GLN A CA 1
ATOM 704 C C . GLN A 1 93 ? -0.847 3.067 -20.622 1.00 80.44 93 GLN A C 1
ATOM 706 O O . GLN A 1 93 ? 0.319 2.669 -20.658 1.00 80.44 93 GLN A O 1
ATOM 711 N N . SER A 1 94 ? -1.612 3.085 -21.708 1.00 70.94 94 SER A N 1
ATOM 712 C CA . SER A 1 94 ? -1.051 2.847 -23.030 1.00 70.94 94 SER A CA 1
ATOM 713 C C . SER A 1 94 ? -0.429 4.127 -23.557 1.00 70.94 94 SER A C 1
ATOM 715 O O . SER A 1 94 ? -0.903 5.237 -23.311 1.00 70.94 94 SER A O 1
ATOM 717 N N . ILE A 1 95 ? 0.661 3.970 -24.296 1.00 63.72 95 ILE A N 1
ATOM 718 C CA . ILE A 1 95 ? 1.203 5.057 -25.095 1.00 63.72 95 ILE A CA 1
ATOM 719 C C . ILE A 1 95 ? 0.728 4.795 -26.515 1.00 63.72 95 ILE A C 1
ATOM 721 O O . ILE A 1 95 ? 1.134 3.815 -27.139 1.00 63.72 95 ILE A O 1
ATOM 725 N N . THR A 1 96 ? -0.111 5.681 -27.046 1.00 54.47 96 THR A N 1
ATOM 726 C CA . THR A 1 96 ? -0.280 5.759 -28.495 1.00 54.47 96 THR A CA 1
ATOM 727 C C . THR A 1 96 ? 0.993 6.384 -29.049 1.00 54.47 96 THR A C 1
ATOM 729 O O . THR A 1 96 ? 1.233 7.584 -28.926 1.00 54.47 96 THR A O 1
ATOM 732 N N . SER A 1 97 ? 1.877 5.558 -29.605 1.00 43.94 97 SER A N 1
ATOM 733 C CA . SER A 1 97 ? 2.977 6.062 -30.413 1.00 43.94 97 SER A CA 1
ATOM 734 C C . SER A 1 97 ? 2.361 6.749 -31.628 1.00 43.94 97 SER A C 1
ATOM 736 O O . SER A 1 97 ? 1.882 6.110 -32.559 1.00 43.94 97 SER A O 1
ATOM 738 N N . SER A 1 98 ? 2.364 8.078 -31.637 1.00 40.12 98 SER A N 1
ATOM 739 C CA . SER A 1 98 ? 2.026 8.887 -32.807 1.00 40.12 98 SER A CA 1
ATOM 740 C C . SER A 1 98 ? 3.130 8.811 -33.868 1.00 40.12 98 SER A C 1
ATOM 742 O O . SER A 1 98 ? 3.547 9.820 -34.425 1.00 40.12 98 SER A O 1
ATOM 744 N N . ASN A 1 99 ? 3.596 7.608 -34.199 1.00 37.91 99 ASN A N 1
ATOM 745 C CA . ASN A 1 99 ? 4.326 7.381 -35.434 1.00 37.91 99 ASN A CA 1
ATOM 746 C C . ASN A 1 99 ? 3.301 7.020 -36.507 1.00 37.91 99 ASN A C 1
ATOM 748 O O . ASN A 1 99 ? 3.193 5.870 -36.924 1.00 37.91 99 ASN A O 1
ATOM 752 N N . ASN A 1 100 ? 2.557 8.029 -36.971 1.00 36.72 100 ASN A N 1
ATOM 753 C CA . ASN A 1 100 ? 1.907 7.963 -38.275 1.00 36.72 100 ASN A CA 1
ATOM 754 C C . ASN A 1 100 ? 3.010 7.894 -39.339 1.00 36.72 100 ASN A C 1
ATOM 756 O O . ASN A 1 100 ? 3.363 8.899 -39.955 1.00 36.72 100 ASN A O 1
ATOM 760 N N . VAL A 1 101 ? 3.582 6.710 -39.559 1.00 36.00 101 VAL A N 1
ATOM 761 C CA . VAL A 1 101 ? 4.288 6.436 -40.805 1.00 36.00 101 VAL A CA 1
ATOM 762 C C . VAL A 1 101 ? 3.192 6.295 -41.848 1.00 36.00 101 VAL A C 1
ATOM 764 O O . VAL A 1 101 ? 2.575 5.241 -41.987 1.00 36.00 101 VAL A O 1
ATOM 767 N N . VAL A 1 102 ? 2.903 7.388 -42.552 1.00 34.88 102 VAL A N 1
ATOM 768 C CA . VAL A 1 102 ? 2.150 7.333 -43.803 1.00 34.88 102 VAL A CA 1
ATOM 769 C C . VAL A 1 102 ? 3.007 6.513 -44.766 1.00 34.88 102 VAL A C 1
ATOM 771 O O . VAL A 1 102 ? 3.907 7.032 -45.420 1.00 34.88 102 VAL A O 1
ATOM 774 N N . GLY A 1 103 ? 2.788 5.198 -44.792 1.00 34.81 103 GLY A N 1
ATOM 775 C CA . GLY A 1 103 ? 3.329 4.337 -45.832 1.00 34.81 103 GLY A CA 1
ATOM 776 C C . GLY A 1 103 ? 2.833 4.859 -47.175 1.00 34.81 103 GLY A C 1
ATOM 777 O O . GLY A 1 103 ? 1.650 5.166 -47.327 1.00 34.81 103 GLY A O 1
ATOM 778 N N . ASN A 1 104 ? 3.735 4.985 -48.144 1.00 38.56 104 ASN A N 1
ATOM 779 C CA . ASN A 1 104 ? 3.531 5.673 -49.422 1.00 38.56 104 ASN A CA 1
ATOM 780 C C . ASN A 1 104 ? 2.515 4.993 -50.381 1.00 38.56 104 ASN A C 1
ATOM 782 O O . ASN A 1 104 ? 2.612 5.169 -51.589 1.00 38.56 104 ASN A O 1
ATOM 786 N N . PHE A 1 105 ? 1.557 4.212 -49.869 1.00 40.53 105 PHE A N 1
ATOM 787 C CA . PHE A 1 105 ? 0.541 3.475 -50.630 1.00 40.53 105 PHE A CA 1
ATOM 788 C C . PHE A 1 105 ? -0.788 3.286 -49.869 1.00 40.53 105 PHE A C 1
ATOM 790 O O . PHE A 1 105 ? -1.400 2.228 -49.952 1.00 40.53 105 PHE A O 1
ATOM 797 N N . GLY A 1 106 ? -1.259 4.292 -49.121 1.00 36.38 106 GLY A N 1
ATOM 798 C CA . GLY A 1 106 ? -2.678 4.394 -48.723 1.00 36.38 106 GLY A CA 1
ATOM 799 C C . GLY A 1 106 ? -3.271 3.236 -47.901 1.00 36.38 106 GLY A C 1
ATOM 800 O O . GLY A 1 106 ? -4.488 3.161 -47.753 1.00 36.38 106 GLY A O 1
ATOM 801 N N . MET A 1 107 ? -2.446 2.345 -47.351 1.00 31.41 107 MET A N 1
ATOM 802 C CA . MET A 1 107 ? -2.869 1.239 -46.498 1.00 31.41 107 MET A CA 1
ATOM 803 C C . MET A 1 107 ? -2.391 1.488 -45.073 1.00 31.41 107 MET A C 1
ATOM 805 O O . MET A 1 107 ? -1.198 1.436 -44.784 1.00 31.41 107 MET A O 1
ATOM 809 N N . VAL A 1 108 ? -3.340 1.755 -44.176 1.00 34.75 108 VAL A N 1
ATOM 810 C CA . VAL A 1 108 ? -3.095 1.779 -42.733 1.00 34.75 108 VAL A CA 1
ATOM 811 C C . VAL A 1 108 ? -3.074 0.330 -42.249 1.00 34.75 108 VAL A C 1
ATOM 813 O O . VAL A 1 108 ? -4.119 -0.272 -42.011 1.00 34.75 108 VAL A O 1
ATOM 816 N N . THR A 1 109 ? -1.893 -0.275 -42.142 1.00 29.38 109 THR A N 1
ATOM 817 C CA . THR A 1 109 ? -1.728 -1.531 -41.400 1.00 29.38 109 THR A CA 1
ATOM 818 C C . THR A 1 109 ? -1.876 -1.237 -39.911 1.00 29.38 109 THR A C 1
ATOM 820 O O . THR A 1 109 ? -0.949 -0.741 -39.278 1.00 29.38 109 THR A O 1
ATOM 823 N N . MET A 1 110 ? -3.051 -1.535 -39.353 1.00 34.84 110 MET A N 1
ATOM 824 C CA . MET A 1 110 ? -3.345 -1.455 -37.917 1.00 34.84 110 MET A CA 1
ATOM 825 C C . MET A 1 110 ? -2.713 -2.638 -37.168 1.00 34.84 110 MET A C 1
ATOM 827 O O . MET A 1 110 ? -3.410 -3.487 -36.623 1.00 34.84 110 MET A O 1
ATOM 831 N N . ALA A 1 111 ? -1.385 -2.711 -37.151 1.00 35.91 111 ALA A N 1
ATOM 832 C CA . ALA A 1 111 ? -0.665 -3.437 -36.111 1.00 35.91 111 ALA A CA 1
ATOM 833 C C . ALA A 1 111 ? -0.247 -2.403 -35.063 1.00 35.91 111 ALA A C 1
ATOM 835 O O . ALA A 1 111 ? 0.903 -1.974 -35.010 1.00 35.91 111 ALA A O 1
ATOM 836 N N . ASN A 1 112 ? -1.217 -1.914 -34.286 1.00 37.12 112 ASN A N 1
ATOM 837 C CA . ASN A 1 112 ? -0.899 -1.096 -33.125 1.00 37.12 112 ASN A CA 1
ATOM 838 C C . ASN A 1 112 ? -0.314 -2.036 -32.070 1.00 37.12 112 ASN A C 1
ATOM 840 O O . ASN A 1 112 ? -1.060 -2.642 -31.303 1.00 37.12 112 ASN A O 1
ATOM 844 N N . ASP A 1 113 ? 1.010 -2.161 -32.033 1.00 42.03 113 ASP A N 1
ATOM 845 C CA . ASP A 1 113 ? 1.702 -2.656 -30.848 1.00 42.03 113 ASP A CA 1
ATOM 846 C C . ASP A 1 113 ? 1.433 -1.644 -29.726 1.00 42.03 113 ASP A C 1
ATOM 848 O O . ASP A 1 113 ? 2.116 -0.627 -29.591 1.00 42.03 113 ASP A O 1
ATOM 852 N N . ILE A 1 114 ? 0.364 -1.869 -28.959 1.00 52.12 114 ILE A N 1
ATOM 853 C CA . ILE A 1 114 ? 0.025 -1.061 -27.789 1.00 52.12 114 ILE A CA 1
ATOM 854 C C . ILE A 1 114 ? 1.113 -1.321 -26.743 1.00 52.12 114 ILE A C 1
ATOM 856 O O . ILE A 1 114 ? 1.105 -2.337 -26.050 1.00 52.12 114 ILE A O 1
ATOM 860 N N . ILE A 1 115 ? 2.074 -0.403 -26.633 1.00 60.44 115 ILE A N 1
ATOM 861 C CA . ILE A 1 115 ? 3.119 -0.470 -25.611 1.00 60.44 115 ILE A CA 1
ATOM 862 C C . ILE A 1 115 ? 2.565 0.153 -24.326 1.00 60.44 115 ILE A C 1
ATOM 864 O O . ILE A 1 115 ? 2.292 1.354 -24.264 1.00 60.44 115 ILE A O 1
ATOM 868 N N . LEU A 1 116 ? 2.413 -0.667 -23.285 1.00 63.28 116 LEU A N 1
ATOM 869 C CA . LEU A 1 116 ? 2.034 -0.210 -21.950 1.00 63.28 116 LEU A CA 1
ATOM 870 C C . LEU A 1 116 ? 3.195 0.517 -21.256 1.00 63.28 116 LEU A C 1
ATOM 872 O O . LEU A 1 116 ? 4.350 0.080 -21.269 1.00 63.28 116 LEU A O 1
ATOM 876 N N . GLN A 1 117 ? 2.872 1.619 -20.588 1.00 66.00 117 GLN A N 1
ATOM 877 C CA . GLN A 1 117 ? 3.780 2.388 -19.753 1.00 66.00 117 GLN A CA 1
ATOM 878 C C . GLN A 1 117 ? 3.805 1.822 -18.333 1.00 66.00 117 GLN A C 1
ATOM 880 O O . GLN A 1 117 ? 3.107 2.289 -17.432 1.00 66.00 117 GLN A O 1
ATOM 885 N N . GLY A 1 118 ? 4.656 0.819 -18.134 1.00 69.81 118 GLY A N 1
ATOM 886 C CA . GLY A 1 118 ? 4.833 0.184 -16.832 1.00 69.81 118 GLY A CA 1
ATOM 887 C C . GLY A 1 118 ? 3.843 -0.927 -16.530 1.00 69.81 118 GLY A C 1
ATOM 888 O O . GLY A 1 118 ? 2.884 -1.149 -17.263 1.00 69.81 118 GLY A O 1
ATOM 889 N N . GLY A 1 119 ? 4.117 -1.644 -15.446 1.00 71.19 119 GLY A N 1
ATOM 890 C CA . GLY A 1 119 ? 3.356 -2.817 -15.054 1.00 71.19 119 GLY A CA 1
ATOM 891 C C . GLY A 1 119 ? 3.577 -4.005 -15.987 1.00 71.19 119 GLY A C 1
ATOM 892 O O . GLY A 1 119 ? 4.502 -4.052 -16.801 1.00 71.19 119 GLY A O 1
ATOM 893 N N . MET A 1 120 ? 2.716 -4.995 -15.816 1.00 73.31 120 MET A N 1
ATOM 894 C CA . MET A 1 120 ? 2.700 -6.235 -16.564 1.00 73.31 120 MET A CA 1
ATOM 895 C C . MET A 1 120 ? 1.293 -6.573 -17.014 1.00 73.31 120 MET A C 1
ATOM 897 O O . MET A 1 120 ? 0.309 -6.312 -16.316 1.00 73.31 120 MET A O 1
ATOM 901 N N . THR A 1 121 ? 1.236 -7.243 -18.157 1.00 62.53 121 THR A N 1
ATOM 902 C CA . THR A 1 121 ? 0.051 -7.935 -18.630 1.00 62.53 121 THR A CA 1
ATOM 903 C C . THR A 1 121 ? 0.464 -9.323 -19.108 1.00 62.53 121 THR A C 1
ATOM 905 O O . THR A 1 121 ? 1.397 -9.455 -19.896 1.00 62.53 121 THR A O 1
ATOM 908 N N . LEU A 1 122 ? -0.169 -10.367 -18.571 1.00 56.09 122 LEU A N 1
ATOM 909 C CA . LEU A 1 122 ? 0.006 -11.747 -19.048 1.00 56.09 122 LEU A CA 1
ATOM 910 C C . LEU A 1 122 ? -1.076 -12.135 -20.069 1.00 56.09 122 LEU A C 1
ATOM 912 O O . LEU A 1 122 ? -0.950 -13.140 -20.759 1.00 56.09 122 LEU A O 1
ATOM 916 N N . THR A 1 123 ? -2.124 -11.321 -20.184 1.00 49.69 123 THR A N 1
ATOM 917 C CA . THR A 1 123 ? -3.248 -11.475 -21.117 1.00 49.69 123 THR A CA 1
ATOM 918 C C . THR A 1 123 ? -3.371 -10.200 -21.965 1.00 49.69 123 THR A C 1
ATOM 920 O O . THR A 1 123 ? -2.559 -9.290 -21.806 1.00 49.69 123 THR A O 1
ATOM 923 N N . ASN A 1 124 ? -4.331 -10.086 -22.887 1.00 53.91 124 ASN A N 1
ATOM 924 C CA . ASN A 1 124 ? -4.560 -8.868 -23.695 1.00 53.91 124 ASN A CA 1
ATOM 925 C C . ASN A 1 124 ? -5.108 -7.682 -22.853 1.00 53.91 124 ASN A C 1
ATOM 927 O O . ASN A 1 124 ? -6.059 -7.011 -23.252 1.00 53.91 124 ASN A O 1
ATOM 931 N N . GLY A 1 125 ? -4.578 -7.478 -21.646 1.00 58.00 125 GLY A N 1
ATOM 932 C CA . GLY A 1 125 ? -5.034 -6.519 -20.652 1.00 58.00 125 GLY A CA 1
ATOM 933 C C . GLY A 1 125 ? -4.853 -5.076 -21.109 1.00 58.00 125 GLY A C 1
ATOM 934 O O . GLY A 1 125 ? -3.792 -4.680 -21.589 1.00 58.00 125 GLY A O 1
ATOM 935 N N . GLY A 1 126 ? -5.922 -4.298 -20.951 1.00 71.56 126 GLY A N 1
ATOM 936 C CA . GLY A 1 126 ? -5.961 -2.878 -21.277 1.00 71.56 126 GLY A CA 1
ATOM 937 C C . GLY A 1 126 ? -5.375 -1.982 -20.186 1.00 71.56 126 GLY A C 1
ATOM 938 O O . GLY A 1 126 ? -4.868 -2.438 -19.156 1.00 71.56 126 GLY A O 1
ATOM 939 N N . GLU A 1 127 ? -5.474 -0.679 -20.428 1.00 82.25 127 GLU A N 1
ATOM 940 C CA . GLU A 1 127 ? -5.093 0.369 -19.483 1.00 82.25 127 GLU A CA 1
ATOM 941 C C . GLU A 1 127 ? -5.872 0.270 -18.171 1.00 82.25 127 GLU A C 1
ATOM 943 O O . GLU A 1 127 ? -7.029 -0.156 -18.139 1.00 82.25 127 GLU A O 1
ATOM 948 N N . ARG A 1 128 ? -5.263 0.744 -17.085 1.00 88.44 128 ARG A N 1
ATOM 949 C CA . ARG A 1 128 ? -5.921 0.867 -15.784 1.00 88.44 128 ARG A CA 1
ATOM 950 C C . ARG A 1 128 ? -5.942 2.320 -15.361 1.00 88.44 128 ARG A C 1
ATOM 952 O O . ARG A 1 128 ? -4.891 2.884 -15.078 1.00 88.44 128 ARG A O 1
ATOM 959 N N . GLN A 1 129 ? -7.118 2.927 -15.273 1.00 88.44 129 GLN A N 1
ATOM 960 C CA . GLN A 1 129 ? -7.257 4.315 -14.828 1.00 88.44 129 GLN A CA 1
ATOM 961 C C . GLN A 1 129 ? -7.045 4.449 -13.314 1.00 88.44 129 GLN A C 1
ATOM 963 O O . GLN A 1 129 ? -7.460 3.588 -12.539 1.00 88.44 129 GLN A O 1
ATOM 968 N N . PHE A 1 130 ? -6.433 5.555 -12.887 1.00 91.31 130 PHE A N 1
ATOM 969 C CA . PHE A 1 130 ? -6.305 5.910 -11.475 1.00 91.31 130 PHE A CA 1
ATOM 970 C C . PHE A 1 130 ? -6.494 7.423 -11.273 1.00 91.31 130 PHE A C 1
ATOM 972 O O . PHE A 1 130 ? -5.885 8.210 -12.000 1.00 91.31 130 PHE A O 1
ATOM 979 N N . PRO A 1 131 ? -7.268 7.855 -10.262 1.00 93.69 131 PRO A N 1
ATOM 980 C CA . PRO A 1 131 ? -7.942 7.031 -9.256 1.00 93.69 131 PRO A CA 1
ATOM 981 C C . PRO A 1 131 ? -9.184 6.302 -9.810 1.00 93.69 131 PRO A C 1
ATOM 983 O O . PRO A 1 131 ? -9.779 6.773 -10.782 1.00 93.69 131 PRO A O 1
ATOM 986 N N . PRO A 1 132 ? -9.600 5.170 -9.209 1.00 94.06 132 PRO A N 1
ATOM 987 C CA . PRO A 1 132 ? -10.804 4.450 -9.618 1.00 94.06 132 PRO A CA 1
ATOM 988 C C . PRO A 1 132 ? -12.064 5.325 -9.661 1.00 94.06 132 PRO A C 1
ATOM 990 O O . PRO A 1 132 ? -12.268 6.218 -8.839 1.00 94.06 132 PRO A O 1
ATOM 993 N N . GLN A 1 133 ? -12.945 5.068 -10.629 1.00 90.69 133 GLN A N 1
ATOM 994 C CA . GLN A 1 133 ? -14.083 5.957 -10.889 1.00 90.69 133 GLN A CA 1
ATOM 995 C C . GLN A 1 133 ? -15.135 5.957 -9.777 1.00 90.69 133 GLN A C 1
ATOM 997 O O . GLN A 1 133 ? -15.744 6.998 -9.544 1.00 90.69 133 GLN A O 1
ATOM 1002 N N . TYR A 1 134 ? -15.344 4.828 -9.099 1.00 90.12 134 TYR A N 1
ATOM 1003 C CA . TYR A 1 134 ? -16.411 4.674 -8.103 1.00 90.12 134 TYR A CA 1
ATOM 1004 C C . TYR A 1 134 ? -15.904 4.721 -6.660 1.00 90.12 134 TYR A C 1
ATOM 1006 O O . TYR A 1 134 ? -16.651 5.066 -5.749 1.00 90.12 134 TYR A O 1
ATOM 1014 N N . GLY A 1 135 ? -14.625 4.439 -6.444 1.00 95.50 135 GLY A N 1
ATOM 1015 C CA . GLY A 1 135 ? -14.052 4.267 -5.120 1.00 95.50 135 GLY A CA 1
ATOM 1016 C C . GLY A 1 135 ? -13.040 3.135 -5.117 1.00 95.50 135 GLY A C 1
ATOM 1017 O O . GLY A 1 135 ? -12.813 2.483 -6.134 1.00 95.50 135 GLY A O 1
ATOM 1018 N N . MET A 1 136 ? -12.395 2.933 -3.978 1.00 97.81 136 MET A N 1
ATOM 1019 C CA . MET A 1 136 ? -11.390 1.887 -3.822 1.00 97.81 136 MET A CA 1
ATOM 1020 C C . MET A 1 136 ? -11.292 1.442 -2.371 1.00 97.81 136 MET A C 1
ATOM 1022 O O . MET A 1 136 ? -11.645 2.193 -1.459 1.00 97.81 136 MET A O 1
ATOM 1026 N N . THR A 1 137 ? -10.746 0.251 -2.165 1.00 98.75 137 THR A N 1
ATOM 1027 C CA . THR A 1 137 ? -10.491 -0.319 -0.848 1.00 98.75 137 THR A CA 1
ATOM 1028 C C . THR A 1 137 ? -9.027 -0.716 -0.728 1.00 98.75 137 THR A C 1
ATOM 1030 O O . THR A 1 137 ? -8.509 -1.450 -1.566 1.00 98.75 137 THR A O 1
ATOM 1033 N N . TYR A 1 138 ? -8.359 -0.251 0.327 1.00 98.75 138 TYR A N 1
ATOM 1034 C CA . TYR A 1 138 ? -7.038 -0.738 0.722 1.00 98.75 138 TYR A CA 1
ATOM 1035 C C . TYR A 1 138 ? -7.178 -1.576 1.984 1.00 98.75 138 TYR A C 1
ATOM 1037 O O . TYR A 1 138 ? -7.686 -1.084 2.988 1.00 98.75 138 TYR A O 1
ATOM 1045 N N . SER A 1 139 ? -6.728 -2.825 1.939 1.00 98.56 139 SER A N 1
ATOM 1046 C CA . SER A 1 139 ? -6.721 -3.742 3.074 1.00 98.56 139 SER A CA 1
ATOM 1047 C C . SER A 1 139 ? -5.292 -4.163 3.382 1.00 98.56 139 SER A C 1
ATOM 1049 O O . SER A 1 139 ? -4.550 -4.522 2.474 1.00 98.56 139 SER A O 1
ATOM 1051 N N . THR A 1 140 ? -4.880 -4.108 4.645 1.00 98.44 140 THR A N 1
ATOM 1052 C CA . THR A 1 140 ? -3.507 -4.435 5.036 1.00 98.44 140 THR A CA 1
ATOM 1053 C C . THR A 1 140 ? -3.447 -5.049 6.426 1.00 98.44 140 THR A C 1
ATOM 1055 O O . THR A 1 140 ? -4.123 -4.599 7.355 1.00 98.44 140 THR A O 1
ATOM 1058 N N . TRP A 1 141 ? -2.613 -6.074 6.563 1.00 98.12 141 TRP A N 1
ATOM 1059 C CA . TRP A 1 141 ? -2.125 -6.566 7.842 1.00 98.12 141 TRP A CA 1
ATOM 1060 C C . TRP A 1 141 ? -0.772 -5.941 8.144 1.00 98.12 141 TRP A C 1
ATOM 1062 O O . TRP A 1 141 ? 0.139 -5.962 7.316 1.00 98.12 141 TRP A O 1
ATOM 1072 N N . PHE A 1 142 ? -0.607 -5.443 9.359 1.00 97.44 142 PHE A N 1
ATOM 1073 C CA . PHE A 1 142 ? 0.680 -4.971 9.853 1.00 97.44 142 PHE A CA 1
ATOM 1074 C C . PHE A 1 142 ? 0.845 -5.351 11.320 1.00 97.44 142 PHE A C 1
ATOM 1076 O O . PHE A 1 142 ? -0.117 -5.656 12.029 1.00 97.44 142 PHE A O 1
ATOM 1083 N N . TYR A 1 143 ? 2.087 -5.343 11.769 1.00 96.31 143 TYR A N 1
ATOM 1084 C CA . TYR A 1 143 ? 2.459 -5.651 13.138 1.00 96.31 143 TYR A CA 1
ATOM 1085 C C . TYR A 1 143 ? 3.504 -4.632 13.577 1.00 96.31 143 TYR A C 1
ATOM 1087 O O . TYR A 1 143 ? 4.505 -4.433 12.893 1.00 96.31 143 TYR A O 1
ATOM 1095 N N . VAL A 1 144 ? 3.281 -3.962 14.703 1.00 95.75 144 VAL A N 1
ATOM 1096 C CA . VAL A 1 144 ? 4.242 -2.993 15.246 1.00 95.75 144 VAL A CA 1
ATOM 1097 C C . VAL A 1 144 ? 5.003 -3.666 16.373 1.00 95.75 144 VAL A C 1
ATOM 1099 O O . VAL A 1 144 ? 4.410 -3.994 17.391 1.00 95.75 144 VAL A O 1
ATOM 1102 N N . GLU A 1 145 ? 6.305 -3.880 16.200 1.00 94.38 145 GLU A N 1
ATOM 1103 C CA . GLU A 1 145 ? 7.155 -4.411 17.272 1.00 94.38 145 GLU A CA 1
ATOM 1104 C C . GLU A 1 145 ? 7.370 -3.338 18.343 1.00 94.38 145 GLU A C 1
ATOM 1106 O O . GLU A 1 145 ? 7.257 -3.607 19.536 1.00 94.38 145 GLU A O 1
ATOM 1111 N N . LYS A 1 146 ? 7.648 -2.107 17.898 1.00 91.75 146 LYS A N 1
ATOM 1112 C CA . LYS A 1 146 ? 7.844 -0.931 18.750 1.00 91.75 146 LYS A CA 1
ATOM 1113 C C . LYS A 1 146 ? 7.636 0.359 17.958 1.00 91.75 146 LYS A C 1
ATOM 1115 O O . LYS A 1 146 ? 8.150 0.498 16.847 1.00 91.75 146 LYS A O 1
ATOM 1120 N N . PHE A 1 147 ? 6.959 1.340 18.549 1.00 88.19 147 PHE A N 1
ATOM 1121 C CA . PHE A 1 147 ? 6.873 2.708 18.016 1.00 88.19 147 PHE A CA 1
ATOM 1122 C C . PHE A 1 147 ? 8.134 3.548 18.301 1.00 88.19 147 PHE A C 1
ATOM 1124 O O . PHE A 1 147 ? 8.277 4.642 17.766 1.00 88.19 147 PHE A O 1
ATOM 1131 N N . GLY A 1 148 ? 9.070 3.032 19.106 1.00 78.50 148 GLY A N 1
ATOM 1132 C CA . GLY A 1 148 ? 10.297 3.734 19.488 1.00 78.50 148 GLY A CA 1
ATOM 1133 C C . GLY A 1 148 ? 10.056 4.917 20.443 1.00 78.50 148 GLY A C 1
ATOM 1134 O O . GLY A 1 148 ? 8.937 5.411 20.578 1.00 78.50 148 GLY A O 1
ATOM 1135 N N . PRO A 1 149 ? 11.090 5.383 21.161 1.00 73.38 149 PRO A N 1
ATOM 1136 C CA . PRO A 1 149 ? 10.971 6.574 21.994 1.00 73.38 149 PRO A CA 1
ATOM 1137 C C . PRO A 1 149 ? 10.820 7.829 21.120 1.00 73.38 149 PRO A C 1
ATOM 1139 O O . PRO A 1 149 ? 11.593 8.058 20.195 1.00 73.38 149 PRO A O 1
ATOM 1142 N N . ILE A 1 150 ? 9.863 8.697 21.464 1.00 68.06 150 ILE A N 1
ATOM 1143 C CA . ILE A 1 150 ? 9.554 9.935 20.712 1.00 68.06 150 ILE A CA 1
ATOM 1144 C C . ILE A 1 150 ? 10.761 10.894 20.629 1.00 68.06 150 ILE A C 1
ATOM 1146 O O . ILE A 1 150 ? 10.823 11.742 19.743 1.00 68.06 150 ILE A O 1
ATOM 1150 N N . LYS A 1 151 ? 11.730 10.761 21.543 1.00 69.12 151 LYS A N 1
ATOM 1151 C CA . LYS A 1 151 ? 12.924 11.614 21.615 1.00 69.12 151 LYS A CA 1
ATOM 1152 C C . LYS A 1 151 ? 13.891 11.422 20.437 1.00 69.12 151 LYS A C 1
ATOM 1154 O O . LYS A 1 151 ? 14.637 12.346 20.142 1.00 69.12 151 LYS A O 1
ATOM 1159 N N . ASP A 1 152 ? 13.837 10.281 19.746 1.00 62.12 152 ASP A N 1
ATOM 1160 C CA . ASP A 1 152 ? 14.841 9.867 18.751 1.00 62.12 152 ASP A CA 1
ATOM 1161 C C . ASP A 1 152 ? 14.434 10.194 17.299 1.00 62.12 152 ASP A C 1
ATOM 1163 O O . ASP A 1 152 ? 14.883 9.532 16.368 1.00 62.12 152 ASP A O 1
ATOM 1167 N N . ASN A 1 153 ? 13.617 11.239 17.108 1.00 74.88 153 ASN A N 1
ATOM 1168 C CA . ASN A 1 153 ? 12.910 11.635 15.878 1.00 74.88 153 ASN A CA 1
ATOM 1169 C C . ASN A 1 153 ? 11.603 10.867 15.616 1.00 74.88 153 ASN A C 1
ATOM 1171 O O . ASN A 1 153 ? 11.496 9.653 15.793 1.00 74.88 153 ASN A O 1
ATOM 1175 N N . ILE A 1 154 ? 10.591 11.599 15.142 1.00 82.19 154 ILE A N 1
ATOM 1176 C CA . ILE A 1 154 ? 9.283 11.044 14.782 1.00 82.19 154 ILE A CA 1
ATOM 1177 C C . ILE A 1 154 ? 9.402 10.369 13.417 1.00 82.19 154 ILE A C 1
ATOM 1179 O O . ILE A 1 154 ? 9.617 11.030 12.405 1.00 82.19 154 ILE A O 1
ATOM 1183 N N . HIS A 1 155 ? 9.212 9.051 13.383 1.00 88.38 155 HIS A N 1
ATOM 1184 C CA . HIS A 1 155 ? 9.175 8.292 12.139 1.00 88.38 155 HIS A CA 1
ATOM 1185 C C . HIS A 1 155 ? 7.785 7.661 11.944 1.00 88.38 155 HIS A C 1
ATOM 1187 O O . HIS A 1 155 ? 7.439 6.709 12.645 1.00 88.38 155 HIS A O 1
ATOM 1193 N N . PRO A 1 156 ? 6.953 8.173 11.017 1.00 91.25 156 PRO A N 1
ATOM 1194 C CA . PRO A 1 156 ? 5.635 7.601 10.767 1.00 91.25 156 PRO A CA 1
ATOM 1195 C C . PRO A 1 156 ? 5.721 6.206 10.142 1.00 91.25 156 PRO A C 1
ATOM 1197 O O . PRO A 1 156 ? 6.545 5.945 9.265 1.00 91.25 156 PRO A O 1
ATOM 1200 N N . ILE A 1 157 ? 4.807 5.325 10.549 1.00 94.50 157 ILE A N 1
ATOM 1201 C CA . ILE A 1 157 ? 4.622 4.013 9.923 1.00 94.50 157 ILE A CA 1
ATOM 1202 C C . ILE A 1 157 ? 3.767 4.217 8.673 1.00 94.50 157 ILE A C 1
ATOM 1204 O O . ILE A 1 157 ? 2.549 4.368 8.762 1.00 94.50 157 ILE A O 1
ATOM 1208 N N . ARG A 1 158 ? 4.408 4.281 7.506 1.00 95.75 158 ARG A N 1
ATOM 1209 C CA . ARG A 1 158 ? 3.761 4.553 6.213 1.00 95.75 158 ARG A CA 1
ATOM 1210 C C . ARG A 1 158 ? 3.179 3.267 5.625 1.00 95.75 158 ARG A C 1
ATOM 1212 O O . ARG A 1 158 ? 3.909 2.444 5.080 1.00 95.75 158 ARG A O 1
ATOM 1219 N N . LEU A 1 159 ? 1.863 3.101 5.733 1.00 98.00 159 LEU A N 1
ATOM 1220 C CA . LEU A 1 159 ? 1.150 1.896 5.298 1.00 98.00 159 LEU A CA 1
ATOM 1221 C C . LEU A 1 159 ? 0.870 1.879 3.794 1.00 98.00 159 LEU A C 1
ATOM 1223 O O . LEU A 1 159 ? 0.810 0.802 3.209 1.00 98.00 159 LEU A O 1
ATOM 1227 N N . LEU A 1 160 ? 0.662 3.045 3.178 1.00 98.31 160 LEU A N 1
ATOM 1228 C CA . LEU A 1 160 ? 0.529 3.199 1.729 1.00 98.31 160 LEU A CA 1
ATOM 1229 C C . LEU A 1 160 ? 0.774 4.653 1.342 1.00 98.31 160 LEU A C 1
ATOM 1231 O O . LEU A 1 160 ? 0.146 5.560 1.883 1.00 98.31 160 LEU A O 1
ATOM 1235 N N . THR A 1 161 ? 1.643 4.872 0.368 1.00 97.19 161 THR A N 1
ATOM 1236 C CA . THR A 1 161 ? 1.820 6.171 -0.276 1.00 97.19 161 THR A CA 1
ATOM 1237 C C . THR A 1 161 ? 1.707 6.001 -1.778 1.00 97.19 161 THR A C 1
ATOM 1239 O O . THR A 1 161 ? 2.299 5.079 -2.332 1.00 97.19 161 THR A O 1
ATOM 1242 N N . ILE A 1 162 ? 0.957 6.877 -2.441 1.00 96.69 162 ILE A N 1
ATOM 1243 C CA . ILE A 1 162 ? 0.794 6.882 -3.894 1.00 96.69 162 ILE A CA 1
ATOM 1244 C C . ILE A 1 162 ? 1.297 8.212 -4.438 1.00 96.69 162 ILE A C 1
ATOM 1246 O O . ILE A 1 162 ? 0.923 9.283 -3.948 1.00 96.69 162 ILE A O 1
ATOM 1250 N N . ILE A 1 163 ? 2.135 8.120 -5.465 1.00 93.19 163 ILE A N 1
ATOM 1251 C CA . ILE A 1 163 ? 2.727 9.253 -6.161 1.00 93.19 163 ILE A CA 1
ATOM 1252 C C . ILE A 1 163 ? 2.272 9.238 -7.612 1.00 93.19 163 ILE A C 1
ATOM 1254 O O . ILE A 1 163 ? 2.349 8.219 -8.304 1.00 93.19 163 ILE A O 1
ATOM 1258 N N . ARG A 1 164 ? 1.844 10.407 -8.076 1.00 91.50 164 ARG A N 1
ATOM 1259 C CA . ARG A 1 164 ? 1.640 10.701 -9.488 1.00 91.50 164 ARG A CA 1
ATOM 1260 C C . ARG A 1 164 ? 2.876 11.389 -10.034 1.00 91.50 164 ARG A C 1
ATOM 1262 O O . ARG A 1 164 ? 3.409 12.292 -9.402 1.00 91.50 164 ARG A O 1
ATOM 1269 N N . ASN A 1 165 ? 3.291 10.992 -11.224 1.00 86.88 165 ASN A N 1
ATOM 1270 C CA . ASN A 1 165 ? 4.312 11.676 -11.997 1.00 86.88 165 ASN A CA 1
ATOM 1271 C C . ASN A 1 165 ? 3.754 12.036 -13.373 1.00 86.88 165 ASN A C 1
ATOM 1273 O O . ASN A 1 165 ? 3.212 11.171 -14.068 1.00 86.88 165 ASN A O 1
ATOM 1277 N N . THR A 1 166 ? 3.912 13.299 -13.760 1.00 80.88 166 THR A N 1
ATOM 1278 C CA . THR A 1 166 ? 3.612 13.773 -15.115 1.00 80.88 166 THR A CA 1
ATOM 1279 C C . THR A 1 166 ? 4.907 13.783 -15.931 1.00 80.88 166 THR A C 1
ATOM 1281 O O . THR A 1 166 ? 5.847 14.519 -15.629 1.00 80.88 166 THR A O 1
ATOM 1284 N N . PHE A 1 167 ? 4.989 12.924 -16.954 1.00 66.19 167 PHE A N 1
ATOM 1285 C CA . PHE A 1 167 ? 6.266 12.591 -17.609 1.00 66.19 167 PHE A CA 1
ATOM 1286 C C . PHE A 1 167 ? 6.999 13.788 -18.221 1.00 66.19 167 PHE A C 1
ATOM 1288 O O . PHE A 1 167 ? 8.225 13.786 -18.254 1.00 66.19 167 PHE A O 1
ATOM 1295 N N . ASN A 1 168 ? 6.278 14.818 -18.664 1.00 63.34 168 ASN A N 1
ATOM 1296 C CA . ASN A 1 168 ? 6.888 15.959 -19.349 1.00 63.34 168 ASN A CA 1
ATOM 1297 C C . ASN A 1 168 ? 7.601 16.939 -18.407 1.00 63.34 168 ASN A C 1
ATOM 1299 O O . ASN A 1 168 ? 8.368 17.772 -18.884 1.00 63.34 168 ASN A O 1
ATOM 1303 N N . HIS A 1 169 ? 7.382 16.836 -17.092 1.00 60.94 169 HIS A N 1
ATOM 1304 C CA . HIS A 1 169 ? 7.934 17.782 -16.117 1.00 60.94 169 HIS A CA 1
ATOM 1305 C C . HIS A 1 169 ? 8.721 17.129 -14.974 1.00 60.94 169 HIS A C 1
ATOM 1307 O O . HIS A 1 169 ? 9.241 17.856 -14.135 1.00 60.94 169 HIS A O 1
ATOM 1313 N N . GLU A 1 170 ? 8.799 15.790 -14.911 1.00 71.19 170 GLU A N 1
ATOM 1314 C CA . GLU A 1 170 ? 9.268 15.063 -13.714 1.00 71.19 170 GLU A CA 1
ATOM 1315 C C . GLU A 1 170 ? 8.625 15.603 -12.416 1.00 71.19 170 GLU A C 1
ATOM 1317 O O . GLU A 1 170 ? 9.244 15.641 -11.349 1.00 71.19 170 GLU A O 1
ATOM 1322 N N . ASP A 1 171 ? 7.366 16.046 -12.513 1.00 82.75 171 ASP A N 1
ATOM 1323 C CA . ASP A 1 171 ? 6.609 16.593 -11.390 1.00 82.75 171 ASP A CA 1
ATOM 1324 C C . ASP A 1 171 ? 5.976 15.432 -10.622 1.00 82.75 171 ASP A C 1
ATOM 1326 O O . ASP A 1 171 ? 4.904 14.922 -10.970 1.00 82.75 171 ASP A O 1
ATOM 1330 N N . TYR A 1 172 ? 6.710 14.974 -9.610 1.00 88.44 172 TYR A N 1
ATOM 1331 C CA . TYR A 1 172 ? 6.292 13.947 -8.670 1.00 88.44 172 TYR A CA 1
ATOM 1332 C C . TYR A 1 172 ? 5.456 14.581 -7.563 1.00 88.44 172 TYR A C 1
ATOM 1334 O O . TYR A 1 172 ? 5.958 15.411 -6.807 1.00 88.44 172 TYR A O 1
ATOM 1342 N N . ARG A 1 173 ? 4.207 14.145 -7.414 1.00 90.12 173 ARG A N 1
ATOM 1343 C CA . ARG A 1 173 ? 3.294 14.629 -6.376 1.00 90.12 173 ARG A CA 1
ATOM 1344 C C . ARG A 1 173 ? 2.714 13.488 -5.572 1.00 90.12 173 ARG A C 1
ATOM 1346 O O . ARG A 1 173 ? 2.268 12.489 -6.139 1.00 90.12 173 ARG A O 1
ATOM 1353 N N . PHE A 1 174 ? 2.669 13.656 -4.258 1.00 91.81 174 PHE A N 1
ATOM 1354 C CA . PHE A 1 174 ? 1.841 12.805 -3.417 1.00 91.81 174 PHE A CA 1
ATOM 1355 C C . PHE A 1 174 ? 0.380 13.012 -3.795 1.00 91.81 174 PHE A C 1
ATOM 1357 O O . PHE A 1 174 ? -0.049 14.146 -3.971 1.00 91.81 174 PHE A O 1
ATOM 1364 N N . ILE A 1 175 ? -0.371 11.925 -3.929 1.00 94.06 175 ILE A N 1
ATOM 1365 C CA . ILE A 1 175 ? -1.816 11.975 -4.206 1.00 94.06 175 ILE A CA 1
ATOM 1366 C C . ILE A 1 175 ? -2.630 11.137 -3.215 1.00 94.06 175 ILE A C 1
ATOM 1368 O O . ILE A 1 175 ? -3.843 11.298 -3.111 1.00 94.06 175 ILE A O 1
ATOM 1372 N N . LEU A 1 176 ? -1.964 10.242 -2.479 1.00 96.38 176 LEU A N 1
ATOM 1373 C CA . LEU A 1 176 ? -2.516 9.543 -1.328 1.00 96.38 176 LEU A CA 1
ATOM 1374 C C . LEU A 1 176 ? -1.396 9.235 -0.337 1.00 96.38 176 LEU A C 1
ATOM 1376 O O . LEU A 1 176 ? -0.349 8.720 -0.730 1.00 96.38 176 LEU A O 1
ATOM 1380 N N . GLN A 1 177 ? -1.640 9.475 0.943 1.00 95.75 177 GLN A N 1
ATOM 1381 C CA . GLN A 1 177 ? -0.776 9.043 2.037 1.00 95.75 177 GLN A CA 1
ATOM 1382 C C . GLN A 1 177 ? -1.631 8.432 3.145 1.00 95.75 177 GLN A C 1
ATOM 1384 O O . GLN A 1 177 ? -2.618 9.023 3.577 1.00 95.75 177 GLN A O 1
ATOM 1389 N N . VAL A 1 178 ? -1.231 7.255 3.614 1.00 97.50 178 VAL A N 1
ATOM 1390 C CA . VAL A 1 178 ? -1.823 6.549 4.750 1.00 97.50 178 VAL A CA 1
ATOM 1391 C C . VAL A 1 178 ? -0.698 6.160 5.692 1.00 97.50 178 VAL A C 1
ATOM 1393 O O . VAL A 1 178 ? 0.179 5.372 5.324 1.00 97.50 178 VAL A O 1
ATOM 1396 N N . TYR A 1 179 ? -0.711 6.693 6.909 1.00 95.19 179 TYR A N 1
ATOM 1397 C CA . TYR A 1 179 ? 0.331 6.396 7.886 1.00 95.19 179 TYR A CA 1
ATOM 1398 C C . TYR A 1 179 ? -0.165 6.465 9.327 1.00 95.19 179 TYR A C 1
ATOM 1400 O O . TYR A 1 179 ? -1.127 7.163 9.638 1.00 95.19 179 TYR A O 1
ATOM 1408 N N . ILE A 1 180 ? 0.517 5.743 10.214 1.00 94.88 180 ILE A N 1
ATOM 1409 C CA . ILE A 1 180 ? 0.297 5.815 11.657 1.00 94.88 180 ILE A CA 1
ATOM 1410 C C . ILE A 1 180 ? 1.346 6.745 12.255 1.00 94.88 180 ILE A C 1
ATOM 1412 O O . ILE A 1 180 ? 2.551 6.571 12.044 1.00 94.88 180 ILE A O 1
ATOM 1416 N N . HIS A 1 181 ? 0.885 7.734 13.010 1.00 89.81 181 HIS A N 1
ATOM 1417 C CA . HIS A 1 181 ? 1.755 8.654 13.719 1.00 89.81 181 HIS A CA 1
ATOM 1418 C C . HIS A 1 181 ? 2.228 8.019 15.040 1.00 89.81 181 HIS A C 1
ATOM 1420 O O . HIS A 1 181 ? 1.398 7.598 15.843 1.00 89.81 181 HIS A O 1
ATOM 1426 N N . PRO A 1 182 ? 3.542 7.926 15.315 1.00 85.62 182 PRO A N 1
ATOM 1427 C CA . PRO A 1 182 ? 4.051 7.116 16.424 1.00 85.62 182 PRO A CA 1
ATOM 1428 C C . PRO A 1 182 ? 3.788 7.735 17.805 1.00 85.62 182 PRO A C 1
ATOM 1430 O O . PRO A 1 182 ? 3.720 7.010 18.792 1.00 85.62 182 PRO A O 1
ATOM 1433 N N . LYS A 1 183 ? 3.606 9.063 17.889 1.00 84.81 183 LYS A N 1
ATOM 1434 C CA . LYS A 1 183 ? 3.401 9.783 19.162 1.00 84.81 183 LYS A CA 1
ATOM 1435 C C . LYS A 1 183 ? 2.057 9.460 19.809 1.00 84.81 183 LYS A C 1
ATOM 1437 O O . LYS A 1 183 ? 1.985 9.256 21.013 1.00 84.81 183 LYS A O 1
ATOM 1442 N N . ASP A 1 184 ? 0.995 9.477 19.013 1.00 88.06 184 ASP A N 1
ATOM 1443 C CA . ASP A 1 184 ? -0.388 9.336 19.475 1.00 88.06 184 ASP A CA 1
ATOM 1444 C C . ASP A 1 184 ? -1.093 8.130 18.853 1.00 88.06 184 ASP A C 1
ATOM 1446 O O . ASP A 1 184 ? -2.273 7.913 19.111 1.00 88.06 184 ASP A O 1
ATOM 1450 N N . LYS A 1 185 ? -0.375 7.339 18.045 1.00 92.31 185 LYS A N 1
ATOM 1451 C CA . LYS A 1 185 ? -0.865 6.130 17.375 1.00 92.31 185 LYS A CA 1
ATOM 1452 C C . LYS A 1 185 ? -2.142 6.381 16.564 1.00 92.31 185 LYS A C 1
ATOM 1454 O O . LYS A 1 185 ? -2.985 5.497 16.411 1.00 92.31 185 LYS A O 1
ATOM 1459 N N . SER A 1 186 ? -2.298 7.604 16.065 1.00 93.12 186 SER A N 1
ATOM 1460 C CA . SER A 1 186 ? -3.406 7.985 15.197 1.00 93.12 186 SER A CA 1
ATOM 1461 C C . SER A 1 186 ? -3.129 7.561 13.760 1.00 93.12 186 SER A C 1
ATOM 1463 O O . SER A 1 186 ? -1.981 7.577 13.310 1.00 93.12 186 SER A O 1
ATOM 1465 N N . LEU A 1 187 ? -4.178 7.176 13.035 1.00 95.88 187 LEU A N 1
ATOM 1466 C CA . LEU A 1 187 ? -4.089 6.887 11.606 1.00 95.88 187 LEU A CA 1
ATOM 1467 C C . LEU A 1 187 ? -4.441 8.154 10.826 1.00 95.88 187 LEU A C 1
ATOM 1469 O O . LEU A 1 187 ? -5.550 8.674 10.960 1.00 95.88 187 LEU A O 1
ATOM 1473 N N . LEU A 1 188 ? -3.519 8.633 9.999 1.00 94.56 188 LEU A N 1
ATOM 1474 C CA . LEU A 1 188 ? -3.740 9.760 9.103 1.00 94.56 188 LEU A CA 1
ATOM 1475 C C . LEU A 1 188 ? -3.936 9.275 7.671 1.00 94.56 188 LEU A C 1
ATOM 1477 O O . LEU A 1 188 ? -3.224 8.388 7.194 1.00 94.56 188 LEU A O 1
ATOM 1481 N N . VAL A 1 189 ? -4.908 9.885 6.999 1.00 95.94 189 VAL A N 1
ATOM 1482 C CA . VAL A 1 189 ? -5.217 9.680 5.586 1.00 95.94 189 VAL A CA 1
ATOM 1483 C C . VAL A 1 189 ? -5.247 11.044 4.911 1.00 95.94 189 VAL A C 1
ATOM 1485 O O . VAL A 1 189 ? -6.047 11.897 5.286 1.00 95.94 189 VAL A O 1
ATOM 1488 N N . SER A 1 190 ? -4.394 11.246 3.914 1.00 93.81 190 SER A N 1
ATOM 1489 C CA . SER A 1 190 ? -4.330 12.476 3.124 1.00 93.81 190 SER A CA 1
ATOM 1490 C C . SER A 1 190 ? -4.500 12.168 1.644 1.00 93.81 190 SER A C 1
ATOM 1492 O O . SER A 1 190 ? -3.839 11.275 1.120 1.00 93.81 190 SER A O 1
ATOM 1494 N N . THR A 1 191 ? -5.372 12.915 0.975 1.00 94.25 191 THR A N 1
ATOM 1495 C CA . THR A 1 191 ? -5.521 12.989 -0.489 1.00 94.25 191 THR A CA 1
ATOM 1496 C C . THR A 1 191 ? -5.048 14.339 -1.034 1.00 94.25 191 THR A C 1
ATOM 1498 O O . THR A 1 191 ? -5.230 14.634 -2.214 1.00 94.25 191 THR A O 1
ATOM 1501 N N . GLN A 1 192 ? -4.453 15.179 -0.181 1.00 88.88 192 GLN A N 1
ATOM 1502 C CA . GLN A 1 192 ? -3.968 16.496 -0.566 1.00 88.88 192 GLN A CA 1
ATOM 1503 C C . GLN A 1 192 ? -2.715 16.385 -1.435 1.00 88.88 192 GLN A C 1
ATOM 1505 O O . GLN A 1 192 ? -1.698 15.827 -1.017 1.00 88.88 192 GLN A O 1
ATOM 1510 N N . GLU A 1 193 ? -2.771 16.977 -2.628 1.00 88.38 193 GLU A N 1
ATOM 1511 C CA . GLU A 1 193 ? -1.636 16.968 -3.543 1.00 88.38 193 GLU A CA 1
ATOM 1512 C C . GLU A 1 193 ? -0.55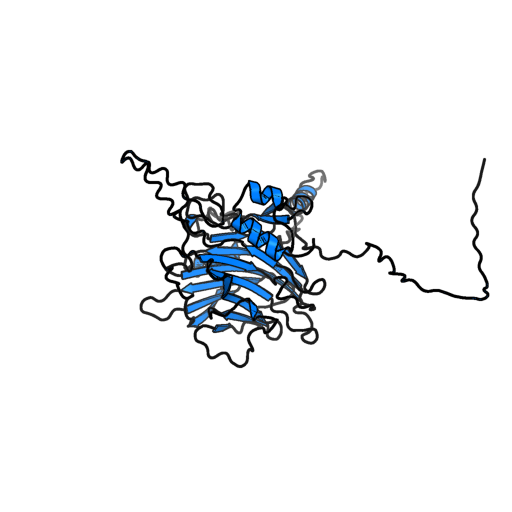0 17.953 -3.124 1.00 88.38 193 GLU A C 1
ATOM 1514 O O . GLU A 1 193 ? -0.821 19.131 -2.890 1.00 88.38 193 GLU A O 1
ATOM 1519 N N . HIS A 1 194 ? 0.691 17.476 -3.068 1.00 85.06 194 HIS A N 1
ATOM 1520 C CA . HIS A 1 194 ? 1.863 18.305 -2.798 1.00 85.06 194 HIS A CA 1
ATOM 1521 C C . HIS A 1 194 ? 3.125 17.707 -3.440 1.00 85.06 194 HIS A C 1
ATOM 1523 O O . HIS A 1 194 ? 3.167 16.492 -3.679 1.00 85.06 194 HIS A O 1
ATOM 1529 N N . PRO A 1 195 ? 4.137 18.537 -3.756 1.00 86.12 195 PRO A N 1
ATOM 1530 C CA . PRO A 1 195 ? 5.365 18.073 -4.392 1.00 86.12 195 PRO A CA 1
ATOM 1531 C C . PRO A 1 195 ? 6.112 17.045 -3.536 1.00 86.12 195 PRO A C 1
ATOM 1533 O O . PRO A 1 195 ? 6.218 17.166 -2.318 1.00 86.12 195 PRO A O 1
ATOM 1536 N N . PHE A 1 196 ? 6.662 16.025 -4.191 1.00 81.94 196 PHE A N 1
ATOM 1537 C CA . PHE A 1 196 ? 7.451 14.969 -3.555 1.00 81.94 196 PHE A CA 1
ATOM 1538 C C . PHE A 1 196 ? 8.806 15.473 -3.041 1.00 81.94 196 PHE A C 1
ATOM 1540 O O . PHE A 1 196 ? 9.324 14.956 -2.055 1.00 81.94 196 PHE A O 1
ATOM 1547 N N . GLN A 1 197 ? 9.380 16.471 -3.719 1.00 69.44 197 GLN A N 1
ATOM 1548 C CA . GLN A 1 197 ? 10.738 16.969 -3.471 1.00 69.44 197 GLN A CA 1
ATOM 1549 C C . GLN A 1 197 ? 10.851 17.796 -2.183 1.00 69.44 197 GLN A C 1
ATOM 1551 O O . GLN A 1 197 ? 11.928 17.856 -1.597 1.00 69.44 197 GLN A O 1
ATOM 1556 N N . ASP A 1 198 ? 9.741 18.358 -1.703 1.00 61.03 198 ASP A N 1
ATOM 1557 C CA . ASP A 1 198 ? 9.724 19.235 -0.529 1.00 61.03 198 ASP A CA 1
ATOM 1558 C C . ASP A 1 198 ? 9.677 18.458 0.800 1.00 61.03 198 ASP A C 1
ATOM 1560 O O . ASP A 1 198 ? 9.751 19.045 1.877 1.00 61.03 198 ASP A O 1
ATOM 1564 N N . PHE A 1 199 ? 9.562 17.125 0.763 1.00 62.41 199 PHE A N 1
ATOM 1565 C CA . PHE A 1 199 ? 9.230 16.333 1.947 1.00 62.41 199 PHE A CA 1
ATOM 1566 C C . PHE A 1 199 ? 10.452 15.699 2.620 1.00 62.41 199 PHE A C 1
ATOM 1568 O O . PHE A 1 199 ? 10.624 14.475 2.643 1.00 62.41 199 PHE A O 1
ATOM 1575 N N . HIS A 1 200 ? 11.279 16.542 3.237 1.00 53.72 200 HIS A N 1
ATOM 1576 C CA . HIS A 1 200 ? 12.212 16.112 4.276 1.00 53.72 200 HIS A CA 1
ATOM 1577 C C . HIS A 1 200 ? 11.489 16.116 5.636 1.00 53.72 200 HIS A C 1
ATOM 1579 O O . HIS A 1 200 ? 11.476 17.101 6.354 1.00 53.72 200 HIS A O 1
ATOM 1585 N N . ASN A 1 201 ? 10.911 14.972 6.002 1.00 53.72 201 ASN A N 1
ATOM 1586 C CA . ASN A 1 201 ? 10.555 14.593 7.381 1.00 53.72 201 ASN A CA 1
ATOM 1587 C C . ASN A 1 201 ? 9.440 15.294 8.154 1.00 53.72 201 ASN A C 1
ATOM 1589 O O . ASN A 1 201 ? 9.158 14.842 9.265 1.00 53.72 201 ASN A O 1
ATOM 1593 N N . ASP A 1 202 ? 8.701 16.230 7.583 1.00 46.38 202 ASP A N 1
ATOM 1594 C CA . ASP A 1 202 ? 7.541 16.761 8.296 1.00 46.38 202 ASP A CA 1
ATOM 1595 C C . ASP A 1 202 ? 6.331 15.855 8.098 1.00 46.38 202 ASP A C 1
ATOM 1597 O O . ASP A 1 202 ? 5.482 16.081 7.244 1.00 46.38 202 ASP A O 1
ATOM 1601 N N . ALA A 1 203 ? 6.238 14.797 8.914 1.00 51.72 203 ALA A N 1
ATOM 1602 C CA . ALA A 1 203 ? 4.946 14.204 9.241 1.00 51.72 203 ALA A CA 1
ATOM 1603 C C . ALA A 1 203 ? 3.982 15.367 9.505 1.00 51.72 203 ALA A C 1
ATOM 1605 O O . ALA A 1 203 ? 4.218 16.111 10.451 1.00 51.72 203 ALA A O 1
ATOM 1606 N N . ILE A 1 204 ? 2.998 15.545 8.611 1.00 52.97 204 ILE A N 1
ATOM 1607 C CA . ILE A 1 204 ? 2.067 16.683 8.556 1.00 52.97 204 ILE A CA 1
ATOM 1608 C C . ILE A 1 204 ? 1.836 17.192 9.974 1.00 52.97 204 ILE A C 1
ATOM 1610 O O . ILE A 1 204 ? 1.352 16.413 10.805 1.00 52.97 204 ILE A O 1
ATOM 1614 N N . SER A 1 205 ? 2.243 18.438 10.254 1.00 52.44 205 SER A N 1
ATOM 1615 C CA . SER A 1 205 ? 2.044 19.063 11.559 1.00 52.44 205 SER A CA 1
ATOM 1616 C C . SER A 1 205 ? 0.605 18.785 11.985 1.00 52.44 205 SER A C 1
ATOM 1618 O O . SER A 1 205 ? -0.359 19.166 11.321 1.00 52.44 205 SER A O 1
ATOM 1620 N N . THR A 1 206 ? 0.442 18.022 13.067 1.00 51.50 206 THR A N 1
ATOM 1621 C CA . THR A 1 206 ? -0.880 17.547 13.503 1.00 51.50 206 THR A CA 1
ATOM 1622 C C . THR A 1 206 ? -1.807 18.683 13.927 1.00 51.50 206 THR A C 1
ATOM 1624 O O . THR A 1 206 ? -2.982 18.441 14.198 1.00 51.50 206 THR A O 1
ATOM 1627 N N . ASP A 1 207 ? -1.265 19.895 13.998 1.00 51.00 207 ASP A N 1
ATOM 1628 C CA . ASP A 1 207 ? -1.853 21.047 14.657 1.00 51.00 207 ASP A CA 1
ATOM 1629 C C . ASP A 1 207 ? -2.614 21.955 13.663 1.00 51.00 207 ASP A C 1
ATOM 1631 O O . ASP A 1 207 ? -3.461 22.731 14.097 1.00 51.00 207 ASP A O 1
ATOM 1635 N N . ASP A 1 208 ? -2.451 21.759 12.341 1.00 46.88 208 ASP A N 1
ATOM 1636 C CA . ASP A 1 208 ? -3.099 22.563 11.280 1.00 46.88 208 ASP A CA 1
ATOM 1637 C C . ASP A 1 208 ? -4.098 21.774 10.402 1.00 46.88 208 ASP A C 1
ATOM 1639 O O . ASP A 1 208 ? -4.357 22.113 9.244 1.00 46.88 208 ASP A O 1
ATOM 1643 N N . ILE A 1 209 ? -4.702 20.704 10.933 1.00 55.88 209 ILE A N 1
ATOM 1644 C CA . ILE A 1 209 ? -5.632 19.836 10.185 1.00 55.88 209 ILE A CA 1
ATOM 1645 C C . ILE A 1 209 ? -6.993 20.536 9.992 1.00 55.88 209 ILE A C 1
ATOM 1647 O O . ILE A 1 209 ? -7.974 20.252 10.678 1.00 55.88 209 ILE A O 1
ATOM 1651 N N . LYS A 1 210 ? -7.059 21.476 9.046 1.00 56.56 210 LYS A N 1
ATOM 1652 C CA . LYS A 1 210 ? -8.299 22.080 8.522 1.00 56.56 210 LYS A CA 1
ATOM 1653 C C . LYS A 1 210 ? -8.308 22.085 6.991 1.00 56.56 210 LYS A C 1
ATOM 1655 O O . LYS A 1 210 ? -8.665 23.075 6.362 1.00 56.56 210 LYS A O 1
ATOM 1660 N N . SER A 1 211 ? -7.874 20.984 6.387 1.00 71.50 211 SER A N 1
ATOM 1661 C CA . SER A 1 211 ? -7.938 20.767 4.940 1.00 71.50 211 SER A CA 1
ATOM 1662 C C . SER A 1 211 ? -8.942 19.657 4.650 1.00 71.50 211 SER A C 1
ATOM 1664 O O . SER A 1 211 ? -8.857 18.586 5.248 1.00 71.50 211 SER A O 1
ATOM 1666 N N . ASP A 1 212 ? -9.861 19.877 3.706 1.00 82.06 212 ASP A N 1
ATOM 1667 C CA . ASP A 1 212 ? -10.847 18.871 3.271 1.00 82.06 212 ASP A CA 1
ATOM 1668 C C . ASP A 1 212 ? -10.202 17.615 2.634 1.00 82.06 212 ASP A C 1
ATOM 1670 O O . ASP A 1 212 ? -10.885 16.624 2.354 1.00 82.06 212 ASP A O 1
ATOM 1674 N N . GLY A 1 213 ? -8.887 17.651 2.386 1.00 87.81 213 GLY A N 1
ATOM 1675 C CA . GLY A 1 213 ? -8.081 16.543 1.876 1.00 87.81 213 GLY A CA 1
ATOM 1676 C C . GLY A 1 213 ? -7.315 15.762 2.945 1.00 87.81 213 GLY A C 1
ATOM 1677 O O . GLY A 1 213 ? -6.498 14.924 2.573 1.00 87.81 213 GLY A O 1
ATOM 1678 N N . ILE A 1 214 ? -7.521 16.016 4.244 1.00 91.50 214 ILE A N 1
ATOM 1679 C CA . ILE A 1 214 ? -6.823 15.306 5.330 1.00 91.50 214 ILE A CA 1
ATOM 1680 C C . ILE A 1 214 ? -7.814 14.860 6.404 1.00 91.50 214 ILE A C 1
ATOM 1682 O O . ILE A 1 214 ? -8.637 15.633 6.884 1.00 91.50 214 ILE A O 1
ATOM 1686 N N . VAL A 1 215 ? -7.686 13.606 6.828 1.00 93.50 215 VAL A N 1
ATOM 1687 C CA . VAL A 1 215 ? -8.448 13.007 7.922 1.00 93.50 215 VAL A CA 1
ATOM 1688 C C . VAL A 1 215 ? -7.496 12.366 8.928 1.00 93.50 215 VAL A C 1
ATOM 1690 O O . VAL A 1 215 ? -6.580 11.629 8.560 1.00 93.50 215 VAL A O 1
ATOM 1693 N N . LYS A 1 216 ? -7.760 12.596 10.218 1.00 93.94 216 LYS A N 1
ATOM 1694 C CA . LYS A 1 216 ? -7.099 11.927 11.344 1.00 93.94 216 LYS A CA 1
ATOM 1695 C C . LYS A 1 216 ? -8.108 11.052 12.082 1.00 93.94 216 LYS A C 1
ATOM 1697 O O . LYS A 1 216 ? -9.132 11.533 12.566 1.00 93.94 216 LYS A O 1
ATOM 1702 N N . PHE A 1 217 ? -7.817 9.763 12.196 1.00 95.00 217 PHE A N 1
ATOM 1703 C CA . PHE A 1 217 ? -8.577 8.823 13.009 1.00 95.00 217 PHE A CA 1
ATOM 1704 C C . PHE A 1 217 ? -7.875 8.608 14.349 1.00 95.00 217 PHE A C 1
ATOM 1706 O O . PHE A 1 217 ? -6.714 8.197 14.406 1.00 95.00 217 PHE A O 1
ATOM 1713 N N . ILE A 1 218 ? -8.595 8.868 15.438 1.00 93.56 218 ILE A N 1
ATOM 1714 C CA . ILE A 1 218 ? -8.133 8.561 16.791 1.00 93.56 218 ILE A CA 1
ATOM 1715 C C . ILE A 1 218 ? -8.447 7.086 17.053 1.00 93.56 218 ILE A C 1
ATOM 1717 O O . ILE A 1 218 ? -9.601 6.712 17.234 1.00 93.56 218 ILE A O 1
ATOM 1721 N N . CYS A 1 219 ? -7.419 6.241 17.012 1.00 91.62 219 CYS A N 1
ATOM 1722 C CA . CYS A 1 219 ? -7.546 4.787 17.153 1.00 91.62 219 CYS A CA 1
ATOM 1723 C C . CYS A 1 219 ? -6.397 4.174 17.969 1.00 91.62 219 CYS A C 1
ATOM 1725 O O . CYS A 1 219 ? -6.044 3.012 17.776 1.00 91.62 219 CYS A O 1
ATOM 1727 N N . SER A 1 220 ? -5.806 4.953 18.876 1.00 90.44 220 SER A N 1
ATOM 1728 C CA . SER A 1 220 ? -4.614 4.584 19.646 1.00 90.44 220 SER A CA 1
ATOM 1729 C C . SER A 1 220 ? -4.781 3.305 20.467 1.00 90.44 220 SER A C 1
ATOM 1731 O O . SER A 1 220 ? -3.856 2.499 20.535 1.00 90.44 220 SER A O 1
ATOM 1733 N N . GLU A 1 221 ? -5.973 3.088 21.027 1.00 89.12 221 GLU A N 1
ATOM 1734 C CA . GLU A 1 221 ? -6.330 1.901 21.816 1.00 89.12 221 GLU A CA 1
ATOM 1735 C C . GLU A 1 221 ? -6.300 0.605 20.995 1.00 89.12 221 GLU A C 1
ATOM 1737 O O . GLU A 1 221 ? -6.061 -0.472 21.535 1.00 89.12 221 GLU A O 1
ATOM 1742 N N . MET A 1 222 ? -6.500 0.710 19.679 1.00 90.50 222 MET A N 1
ATOM 1743 C CA . MET A 1 222 ? -6.486 -0.431 18.763 1.00 90.50 222 MET A CA 1
ATOM 1744 C C . MET A 1 222 ? -5.089 -0.693 18.177 1.00 90.50 222 MET A C 1
ATOM 1746 O O . MET A 1 222 ? -4.842 -1.774 17.648 1.00 90.50 222 MET A O 1
ATOM 1750 N N . MET A 1 223 ? -4.165 0.269 18.289 1.00 90.44 223 MET A N 1
ATOM 1751 C CA . MET A 1 223 ? -2.789 0.193 17.781 1.00 90.44 223 MET A CA 1
ATOM 1752 C C . MET A 1 223 ? -1.844 -0.394 18.839 1.00 90.44 223 MET A C 1
ATOM 1754 O O . MET A 1 223 ? -0.975 0.283 19.404 1.00 90.44 223 MET A O 1
ATOM 1758 N N . ILE A 1 224 ? -2.058 -1.672 19.140 1.00 90.81 224 ILE A N 1
ATOM 1759 C CA . ILE A 1 224 ? -1.330 -2.403 20.180 1.00 90.81 224 ILE A CA 1
ATOM 1760 C C . ILE A 1 224 ? -0.016 -2.946 19.599 1.00 90.81 224 ILE A C 1
ATOM 1762 O O . ILE A 1 224 ? -0.008 -3.566 18.536 1.00 90.81 224 ILE A O 1
ATOM 1766 N N . GLU A 1 225 ? 1.097 -2.713 20.297 1.00 93.44 225 GLU A N 1
ATOM 1767 C CA . GLU A 1 225 ? 2.393 -3.300 19.938 1.00 93.44 225 GLU A CA 1
ATOM 1768 C C . GLU A 1 225 ? 2.368 -4.821 20.119 1.00 93.44 225 GLU A C 1
ATOM 1770 O O . GLU A 1 225 ? 1.610 -5.368 20.919 1.00 93.44 225 GLU A O 1
ATOM 1775 N N . GLN A 1 226 ? 3.213 -5.512 19.366 1.00 93.94 226 GLN A N 1
ATOM 1776 C CA . GLN A 1 226 ? 3.361 -6.963 19.389 1.00 93.94 226 GLN A CA 1
ATOM 1777 C C . GLN A 1 226 ? 2.079 -7.733 19.035 1.00 93.94 226 GLN A C 1
ATOM 1779 O O . GLN A 1 226 ? 1.863 -8.872 19.455 1.00 93.94 226 GLN A O 1
ATOM 1784 N N . ARG A 1 227 ? 1.213 -7.116 18.223 1.00 93.06 227 ARG A N 1
ATOM 1785 C CA . ARG A 1 227 ? -0.028 -7.721 17.743 1.00 93.06 227 ARG A CA 1
ATOM 1786 C C . ARG A 1 227 ? -0.261 -7.417 16.269 1.00 93.06 227 ARG A C 1
ATOM 1788 O O . ARG A 1 227 ? -0.131 -6.280 15.821 1.00 93.06 227 ARG A O 1
ATOM 1795 N N . TRP A 1 228 ? -0.650 -8.450 15.525 1.00 95.12 228 TRP A N 1
ATOM 1796 C CA . TRP A 1 228 ? -1.139 -8.288 14.161 1.00 95.12 228 TRP A CA 1
ATOM 1797 C C . TRP A 1 228 ? -2.455 -7.522 14.175 1.00 95.12 228 TRP A C 1
ATOM 1799 O O . TRP A 1 228 ? -3.405 -7.916 14.851 1.00 95.12 228 TRP A O 1
ATOM 1809 N N . THR A 1 229 ? -2.495 -6.435 13.416 1.00 97.12 229 THR A N 1
ATOM 1810 C CA . THR A 1 229 ? -3.666 -5.577 13.273 1.00 97.12 229 THR A CA 1
ATOM 1811 C C . THR A 1 229 ? -4.049 -5.518 11.806 1.00 97.12 229 THR A C 1
ATOM 1813 O O . THR A 1 229 ? -3.203 -5.309 10.933 1.00 97.12 229 THR A O 1
ATOM 1816 N N . HIS A 1 230 ? -5.336 -5.714 11.539 1.00 98.25 230 HIS A N 1
ATOM 1817 C CA . HIS A 1 230 ? -5.909 -5.558 10.211 1.00 98.25 230 HIS A CA 1
ATOM 1818 C C . HIS A 1 230 ? -6.559 -4.189 10.096 1.00 98.25 230 HIS A C 1
ATOM 1820 O O . HIS A 1 230 ? -7.353 -3.804 10.956 1.00 98.25 230 HIS A O 1
ATOM 1826 N N . ILE A 1 231 ? -6.239 -3.466 9.028 1.00 98.44 231 ILE A N 1
ATOM 1827 C CA . ILE A 1 231 ? -6.919 -2.228 8.649 1.00 98.44 231 ILE A CA 1
ATOM 1828 C C . ILE A 1 231 ? -7.513 -2.410 7.260 1.00 98.44 231 ILE A C 1
ATOM 1830 O O . ILE A 1 231 ? -6.851 -2.919 6.353 1.00 98.44 231 ILE A O 1
ATOM 1834 N N . ALA A 1 232 ? -8.742 -1.930 7.079 1.00 98.75 232 ALA A N 1
ATOM 1835 C CA . ALA A 1 232 ? -9.280 -1.648 5.759 1.00 98.75 232 ALA A CA 1
ATOM 1836 C C . ALA A 1 232 ? -9.773 -0.199 5.683 1.00 98.75 232 ALA A C 1
ATOM 1838 O O . ALA A 1 232 ? -10.505 0.274 6.553 1.00 98.75 232 ALA A O 1
ATOM 1839 N N . LEU A 1 233 ? -9.356 0.506 4.636 1.00 98.75 233 LEU A N 1
ATOM 1840 C CA . LEU A 1 233 ? -9.811 1.849 4.299 1.00 98.75 233 LEU A CA 1
ATOM 1841 C C . LEU A 1 233 ? -10.632 1.776 3.019 1.00 98.75 233 LEU A C 1
ATOM 1843 O O . LEU A 1 233 ? -10.135 1.304 1.998 1.00 98.75 233 LEU A O 1
ATOM 1847 N N . VAL A 1 234 ? -11.875 2.248 3.080 1.00 98.62 234 VAL A N 1
ATOM 1848 C CA . VAL A 1 234 ? -12.795 2.283 1.937 1.00 98.62 234 VAL A CA 1
ATOM 1849 C C . VAL A 1 234 ? -13.040 3.733 1.553 1.00 98.62 234 VAL A C 1
ATOM 1851 O O . VAL A 1 234 ? -13.711 4.463 2.286 1.00 98.62 234 VAL A O 1
ATOM 1854 N N . TRP A 1 235 ? -12.506 4.155 0.409 1.00 98.12 235 TRP A N 1
ATOM 1855 C CA . TRP A 1 235 ? -12.780 5.467 -0.167 1.00 98.12 235 TRP A CA 1
ATOM 1856 C C . TRP A 1 235 ? -13.975 5.374 -1.101 1.00 98.12 235 TRP A C 1
ATOM 1858 O O . TRP A 1 235 ? -13.964 4.624 -2.075 1.00 98.12 235 TRP A O 1
ATOM 1868 N N . THR A 1 236 ? -14.984 6.189 -0.828 1.00 95.88 236 THR A N 1
ATOM 1869 C CA . THR A 1 236 ? -16.194 6.308 -1.640 1.00 95.88 236 THR A CA 1
ATOM 1870 C C . THR A 1 236 ? -16.155 7.625 -2.399 1.00 95.88 236 THR A C 1
ATOM 1872 O O . THR A 1 236 ? -16.002 8.692 -1.792 1.00 95.88 236 THR A O 1
ATOM 1875 N N . LYS A 1 237 ? -16.273 7.565 -3.730 1.00 93.56 237 LYS A N 1
ATOM 1876 C CA . LYS A 1 237 ? -16.360 8.774 -4.547 1.00 93.56 237 LYS A CA 1
ATOM 1877 C C . LYS A 1 237 ? -17.812 9.222 -4.621 1.00 93.56 237 LYS A C 1
ATOM 1879 O O . LYS A 1 237 ? -18.662 8.563 -5.216 1.00 93.56 237 LYS A O 1
ATOM 1884 N N . GLY A 1 238 ? -18.102 10.363 -4.017 1.00 84.75 238 GLY A N 1
ATOM 1885 C CA . GLY A 1 238 ? -19.418 10.972 -4.115 1.00 84.75 238 GLY A CA 1
ATOM 1886 C C . GLY A 1 238 ? -19.582 11.717 -5.442 1.00 84.75 238 GLY A C 1
ATOM 1887 O O . GLY A 1 238 ? -18.808 12.623 -5.733 1.00 84.75 238 GLY A O 1
ATOM 1888 N N . MET A 1 239 ? -20.577 11.336 -6.252 1.00 74.06 239 MET A N 1
ATOM 1889 C CA . MET A 1 239 ? -20.977 12.109 -7.443 1.00 74.06 239 MET A CA 1
ATOM 1890 C C . MET A 1 239 ? -21.945 13.245 -7.077 1.00 74.06 239 MET A C 1
ATOM 1892 O O . MET A 1 239 ? -21.790 14.366 -7.540 1.00 74.06 239 MET A O 1
ATOM 1896 N N . LEU A 1 240 ? -22.934 12.939 -6.226 1.00 60.47 240 LEU A N 1
ATOM 1897 C CA . LEU A 1 240 ? -23.959 13.877 -5.734 1.00 60.47 240 LEU A CA 1
ATOM 1898 C C . LEU A 1 240 ? -23.790 14.223 -4.246 1.00 60.47 240 LEU A C 1
ATOM 1900 O O . LEU A 1 240 ? -24.283 15.242 -3.774 1.00 60.47 240 LEU A O 1
ATOM 1904 N N . LYS A 1 241 ? -23.126 13.341 -3.493 1.00 70.75 241 LYS A N 1
ATOM 1905 C CA . LYS A 1 241 ? -22.784 13.518 -2.076 1.00 70.75 241 LYS A CA 1
ATOM 1906 C C . LYS A 1 241 ? -21.299 13.845 -1.953 1.00 70.75 241 LYS A C 1
ATOM 1908 O O . LYS A 1 241 ? -20.547 13.693 -2.909 1.00 70.75 241 LYS A O 1
ATOM 1913 N N . ASN A 1 242 ? -20.867 14.248 -0.762 1.00 83.06 242 ASN A N 1
ATOM 1914 C CA . ASN A 1 242 ? -19.441 14.379 -0.481 1.00 83.06 242 ASN A CA 1
ATOM 1915 C C . ASN A 1 242 ? -18.750 13.011 -0.552 1.00 83.06 242 ASN A C 1
ATOM 1917 O O . ASN A 1 242 ? -19.329 11.999 -0.157 1.00 83.06 242 ASN A O 1
ATOM 1921 N N . SER A 1 243 ? -17.505 13.004 -1.025 1.00 94.88 243 SER A N 1
ATOM 1922 C CA . SER A 1 243 ? -16.639 11.830 -0.909 1.00 94.88 243 SER A CA 1
ATOM 1923 C C . SER A 1 243 ? -16.269 11.582 0.557 1.00 94.88 243 SER A C 1
ATOM 1925 O O . SER A 1 243 ? -16.278 12.505 1.382 1.00 94.88 243 SER A O 1
ATOM 1927 N N . ALA A 1 244 ? -15.993 10.327 0.895 1.00 96.31 244 ALA A N 1
ATOM 1928 C CA . ALA A 1 244 ? -15.714 9.923 2.266 1.00 96.31 244 ALA A CA 1
ATOM 1929 C C . ALA A 1 244 ? -14.755 8.735 2.323 1.00 96.31 244 ALA A C 1
ATOM 1931 O O . ALA A 1 244 ? -14.662 7.947 1.379 1.00 96.31 244 ALA A O 1
ATOM 1932 N N . VAL A 1 245 ? -14.091 8.585 3.466 1.00 98.00 245 VAL A N 1
ATOM 1933 C CA . VAL A 1 245 ? -13.273 7.423 3.806 1.00 98.00 245 VAL A CA 1
ATOM 1934 C C . VAL A 1 245 ? -13.844 6.732 5.044 1.00 98.00 245 VAL A C 1
ATOM 1936 O O . VAL A 1 245 ? -14.156 7.374 6.049 1.00 98.00 245 VAL A O 1
ATOM 1939 N N . THR A 1 246 ? -13.990 5.412 4.965 1.00 98.50 246 THR A N 1
ATOM 1940 C CA . THR A 1 246 ? -14.425 4.568 6.085 1.00 98.50 246 THR A CA 1
ATOM 1941 C C . THR A 1 246 ? -13.245 3.760 6.597 1.00 98.50 246 THR A C 1
ATOM 1943 O O . THR A 1 246 ? -12.596 3.068 5.815 1.00 98.50 246 THR A O 1
ATOM 1946 N N . LEU A 1 247 ? -12.986 3.832 7.901 1.00 98.62 247 LEU A N 1
ATOM 1947 C CA . LEU A 1 247 ? -11.976 3.036 8.585 1.00 98.62 247 LEU A CA 1
ATOM 1948 C C . LEU A 1 247 ? -12.614 1.801 9.212 1.00 98.62 247 LEU A C 1
ATOM 1950 O O . LEU A 1 247 ? -13.535 1.910 10.026 1.00 98.62 247 LEU A O 1
ATOM 1954 N N . TYR A 1 248 ? -12.045 0.648 8.893 1.00 98.75 248 TYR A N 1
ATOM 1955 C CA . TYR A 1 248 ? -12.285 -0.618 9.559 1.00 98.75 248 TYR A CA 1
ATOM 1956 C C . TYR A 1 248 ? -11.005 -1.087 10.244 1.00 98.75 248 TYR A C 1
ATOM 1958 O O . TYR A 1 248 ? -9.927 -1.016 9.654 1.00 98.75 248 TYR A O 1
ATOM 1966 N N . ILE A 1 249 ? -11.131 -1.592 11.469 1.00 98.38 249 ILE A N 1
ATOM 1967 C CA . ILE A 1 249 ?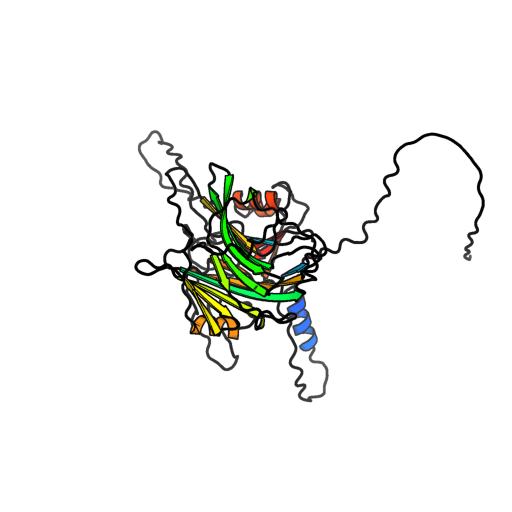 -10.040 -2.236 12.203 1.00 98.38 249 ILE A CA 1
ATOM 1968 C C . ILE A 1 249 ? -10.521 -3.613 12.648 1.00 98.38 249 ILE A C 1
ATOM 1970 O O . ILE A 1 249 ? -11.591 -3.725 13.249 1.00 98.38 249 ILE A O 1
ATOM 1974 N N . ASN A 1 250 ? -9.735 -4.652 12.358 1.00 97.44 250 ASN A N 1
ATOM 1975 C CA . ASN A 1 250 ? -10.035 -6.040 12.726 1.00 97.44 250 ASN A CA 1
ATOM 1976 C C . ASN A 1 250 ? -11.460 -6.463 12.313 1.00 97.44 250 ASN A C 1
ATOM 1978 O O . ASN A 1 250 ? -12.240 -6.964 13.120 1.00 97.44 250 ASN A O 1
ATOM 1982 N N . GLY A 1 251 ? -11.831 -6.163 11.063 1.00 96.56 251 GLY A N 1
ATOM 1983 C CA . GLY A 1 251 ? -13.144 -6.492 10.495 1.00 96.56 251 GLY A CA 1
ATOM 1984 C C . GLY A 1 251 ? -14.309 -5.584 10.918 1.00 96.56 251 GLY A C 1
ATOM 1985 O O . GLY A 1 251 ? -15.382 -5.674 10.325 1.00 96.56 251 GLY A O 1
ATOM 1986 N N . LYS A 1 252 ? -14.133 -4.684 11.896 1.00 97.31 252 LYS A N 1
ATOM 1987 C CA . LYS A 1 252 ? -15.204 -3.817 12.414 1.00 97.31 252 LYS A CA 1
ATOM 1988 C C . LYS A 1 252 ? -15.076 -2.382 11.912 1.00 97.31 252 LYS A C 1
ATOM 1990 O O . LYS A 1 252 ? -13.993 -1.805 11.951 1.00 97.31 252 LYS A O 1
ATOM 1995 N N . GLN A 1 253 ? -16.194 -1.777 11.506 1.00 97.88 253 GLN A N 1
ATOM 1996 C CA . GLN A 1 253 ? -16.245 -0.354 11.166 1.00 97.88 253 GLN A CA 1
ATOM 1997 C C . GLN A 1 253 ? -16.013 0.502 12.416 1.00 97.88 253 GLN A C 1
ATOM 1999 O O . GLN A 1 253 ? -16.755 0.398 13.393 1.00 97.88 253 GLN A O 1
ATOM 2004 N N . MET A 1 254 ? -15.005 1.368 12.359 1.00 96.88 254 MET A N 1
ATOM 2005 C CA . MET A 1 254 ? -14.635 2.267 13.451 1.00 96.88 254 MET A CA 1
ATOM 2006 C C . MET A 1 254 ? -15.173 3.678 13.233 1.00 96.88 254 MET A C 1
ATOM 2008 O O . MET A 1 254 ? -15.716 4.280 14.153 1.00 96.88 254 MET A O 1
ATOM 2012 N N . ALA A 1 255 ? -15.018 4.215 12.021 1.00 96.62 255 ALA A N 1
ATOM 2013 C CA . ALA A 1 255 ? -15.390 5.592 11.721 1.00 96.62 255 ALA A CA 1
ATOM 2014 C C . ALA A 1 255 ? -15.627 5.810 10.224 1.00 96.62 255 ALA A C 1
ATOM 2016 O O . ALA A 1 255 ? -15.028 5.143 9.383 1.00 96.62 255 ALA A O 1
ATOM 2017 N N . LEU A 1 256 ? -16.468 6.793 9.910 1.00 96.81 256 LEU A N 1
ATOM 2018 C CA . LEU A 1 256 ? -16.700 7.333 8.573 1.00 96.81 256 LEU A CA 1
ATOM 2019 C C . LEU A 1 256 ? -16.410 8.833 8.635 1.00 96.81 256 LEU A C 1
ATOM 2021 O O . LEU A 1 256 ? -17.016 9.532 9.446 1.00 96.81 256 LEU A O 1
ATOM 2025 N N . GLN A 1 257 ? -15.499 9.326 7.800 1.00 95.69 257 GLN A N 1
ATOM 2026 C CA . GLN A 1 257 ? -15.153 10.747 7.751 1.00 95.69 257 GLN A CA 1
ATOM 2027 C C . GLN A 1 257 ? -15.250 11.285 6.326 1.00 95.69 257 GLN A C 1
ATOM 2029 O O . GLN A 1 257 ? -14.911 10.597 5.361 1.00 95.69 257 GLN A O 1
ATOM 2034 N N . LYS A 1 258 ? -15.716 12.530 6.196 1.00 95.00 258 LYS A N 1
ATOM 2035 C CA . LYS A 1 258 ? -15.699 13.254 4.924 1.00 95.00 258 LYS A CA 1
ATOM 2036 C C . LYS A 1 258 ? -14.244 13.495 4.519 1.00 95.00 258 LYS A C 1
ATOM 2038 O O . LYS A 1 258 ? -13.450 13.936 5.339 1.00 95.00 258 LYS A O 1
ATOM 2043 N N . LEU A 1 259 ? -13.920 13.207 3.263 1.00 94.06 259 LEU A N 1
ATOM 2044 C CA . LEU A 1 259 ? -12.588 13.398 2.696 1.00 94.06 259 LEU A CA 1
ATOM 2045 C C . LEU A 1 259 ? -12.730 13.598 1.191 1.00 94.06 259 LEU A C 1
ATOM 2047 O O . LEU A 1 259 ? -13.407 12.806 0.528 1.00 94.06 259 LEU A O 1
ATOM 2051 N N . HIS A 1 260 ? -12.099 14.631 0.638 1.00 93.25 260 HIS A N 1
ATOM 2052 C CA . HIS A 1 260 ? -12.059 14.810 -0.810 1.00 93.25 260 HIS A CA 1
ATOM 2053 C C . HIS A 1 260 ? -11.414 13.598 -1.483 1.00 93.25 260 HIS A C 1
ATOM 2055 O O . HIS A 1 260 ? -10.361 13.114 -1.067 1.00 93.25 260 HIS A O 1
ATOM 2061 N N . TYR A 1 261 ? -12.076 13.081 -2.519 1.00 94.75 261 TYR A N 1
ATOM 2062 C CA . TYR A 1 261 ? -11.511 11.994 -3.305 1.00 94.75 261 TYR A CA 1
ATOM 2063 C C . TYR A 1 261 ? -10.261 12.480 -4.039 1.00 94.75 261 TYR A C 1
ATOM 2065 O O . TYR A 1 261 ? -10.112 13.675 -4.289 1.00 94.75 261 TYR A O 1
ATOM 2073 N N . ILE A 1 262 ? -9.380 11.547 -4.393 1.00 93.94 262 ILE A N 1
ATOM 2074 C CA . ILE A 1 262 ? -8.162 11.854 -5.143 1.00 93.94 262 ILE A CA 1
ATOM 2075 C C . ILE A 1 262 ? -8.547 12.606 -6.423 1.00 93.94 262 ILE A C 1
ATOM 2077 O O . ILE A 1 262 ? -9.433 12.170 -7.168 1.00 93.94 262 ILE A O 1
ATOM 2081 N N . THR A 1 263 ? -7.890 13.739 -6.671 1.00 89.00 263 THR A N 1
ATOM 2082 C CA . THR A 1 263 ? -8.151 14.564 -7.852 1.00 89.00 263 THR A CA 1
ATOM 2083 C C . THR A 1 263 ? -7.860 13.754 -9.105 1.00 89.00 263 THR A C 1
ATOM 2085 O O . THR A 1 263 ? -6.786 13.168 -9.240 1.00 89.00 263 THR A O 1
ATOM 2088 N N . ASN A 1 264 ? -8.814 13.703 -10.032 1.00 84.44 264 ASN A N 1
ATOM 2089 C CA . ASN A 1 264 ? -8.570 13.105 -11.336 1.00 84.44 264 ASN A CA 1
ATOM 2090 C C . ASN A 1 264 ? -7.892 14.141 -12.238 1.00 84.44 264 ASN A C 1
ATOM 2092 O O . ASN A 1 264 ? -8.360 15.276 -12.316 1.00 84.44 264 ASN A O 1
ATOM 2096 N N . MET A 1 265 ? -6.813 13.762 -12.918 1.00 76.94 265 MET A N 1
ATOM 2097 C CA . MET A 1 265 ? -6.114 14.661 -13.838 1.00 76.94 265 MET A CA 1
ATOM 2098 C C . MET A 1 265 ? -6.573 14.394 -15.262 1.00 76.94 265 MET A C 1
ATOM 2100 O O . MET A 1 265 ? -6.503 13.264 -15.741 1.00 76.94 265 MET A O 1
ATOM 2104 N N . ILE A 1 266 ? -7.018 15.444 -15.949 1.00 72.81 266 ILE A N 1
ATOM 2105 C CA . ILE A 1 266 ? -7.253 15.385 -17.391 1.00 72.81 266 ILE A CA 1
ATOM 2106 C C . ILE A 1 266 ? -5.883 15.448 -18.057 1.00 72.81 266 ILE A C 1
ATOM 2108 O O . ILE A 1 266 ? -5.155 16.422 -17.880 1.00 72.81 266 ILE A O 1
ATOM 2112 N N . ILE A 1 267 ? -5.523 14.396 -18.788 1.00 71.00 267 ILE A N 1
ATOM 2113 C CA . ILE A 1 267 ? -4.241 14.298 -19.485 1.00 71.00 267 ILE A CA 1
ATOM 2114 C C . ILE A 1 267 ? -4.358 15.074 -20.801 1.00 71.00 267 ILE A C 1
ATOM 2116 O O . ILE A 1 267 ? -5.168 14.689 -21.647 1.00 71.00 267 ILE A O 1
ATOM 2120 N N . PRO A 1 268 ? -3.588 16.160 -21.008 1.00 70.19 268 PRO A N 1
ATOM 2121 C CA . PRO A 1 268 ? -3.546 16.818 -22.305 1.00 70.19 268 PRO A CA 1
ATOM 2122 C C . PRO A 1 268 ? -3.030 15.855 -23.386 1.00 70.19 268 PRO A C 1
ATOM 2124 O O . PRO A 1 268 ? -2.183 15.008 -23.084 1.00 70.19 268 PRO A O 1
ATOM 2127 N N . PRO A 1 269 ? -3.477 15.989 -24.646 1.00 67.44 269 PRO A N 1
ATOM 2128 C CA . PRO A 1 269 ? -2.980 15.165 -25.743 1.00 67.44 269 PRO A CA 1
ATOM 2129 C C . PRO A 1 269 ? -1.446 15.212 -25.825 1.00 67.44 269 PRO A C 1
ATOM 2131 O O . PRO A 1 269 ? -0.861 16.292 -25.821 1.00 67.44 269 PRO A O 1
ATOM 2134 N N . GLY A 1 270 ? -0.795 14.047 -25.889 1.00 66.81 270 GLY A N 1
ATOM 2135 C CA . GLY A 1 270 ? 0.670 13.929 -25.954 1.00 66.81 270 GLY A CA 1
ATOM 2136 C C . GLY A 1 270 ? 1.393 13.908 -24.600 1.00 66.81 270 GLY A C 1
ATOM 2137 O O . GLY A 1 270 ? 2.597 13.655 -24.566 1.00 66.81 270 GLY A O 1
ATOM 2138 N N . ASN A 1 271 ? 0.685 14.110 -23.486 1.00 70.31 271 ASN A N 1
ATOM 2139 C CA . ASN A 1 271 ? 1.236 13.897 -22.149 1.00 70.31 271 ASN A CA 1
ATOM 2140 C C . ASN A 1 271 ? 0.932 12.471 -21.674 1.00 70.31 271 ASN A C 1
ATOM 2142 O O . ASN A 1 271 ? -0.061 11.866 -22.066 1.00 70.31 271 ASN A O 1
ATOM 2146 N N . SER A 1 272 ? 1.767 11.949 -20.779 1.00 74.88 272 SER A N 1
ATOM 2147 C CA . SER A 1 272 ? 1.486 10.706 -20.058 1.00 74.88 272 SER A CA 1
ATOM 2148 C C . SER A 1 272 ? 1.564 10.923 -18.551 1.00 74.88 272 SER A C 1
ATOM 2150 O O . SER A 1 272 ? 2.261 11.821 -18.059 1.00 74.88 272 SER A O 1
ATOM 2152 N N . ILE A 1 273 ? 0.845 10.081 -17.813 1.00 81.56 273 ILE A N 1
ATOM 2153 C CA . ILE A 1 273 ? 0.889 10.016 -16.354 1.00 81.56 273 ILE A CA 1
ATOM 2154 C C . ILE A 1 273 ? 1.363 8.623 -15.957 1.00 81.56 273 ILE A C 1
ATOM 2156 O O . ILE A 1 273 ? 0.867 7.624 -16.467 1.00 81.56 273 ILE A O 1
ATOM 2160 N N . SER A 1 274 ? 2.296 8.560 -15.010 1.00 85.56 274 SER A N 1
ATOM 2161 C CA . SER A 1 274 ? 2.581 7.327 -14.269 1.00 85.56 274 SER A CA 1
ATOM 2162 C C . SER A 1 274 ? 2.146 7.487 -12.830 1.00 85.56 274 SER A C 1
ATOM 2164 O O . SER A 1 274 ? 2.395 8.525 -12.217 1.00 85.56 274 SER A O 1
ATOM 2166 N N . THR A 1 275 ? 1.549 6.435 -12.288 1.00 91.75 275 THR A N 1
ATOM 2167 C CA . THR A 1 275 ? 1.217 6.360 -10.870 1.00 91.75 275 THR A CA 1
ATOM 2168 C C . THR A 1 275 ? 1.951 5.178 -10.268 1.00 91.75 275 THR A C 1
ATOM 2170 O O . THR A 1 275 ? 1.746 4.040 -10.695 1.00 91.75 275 THR A O 1
ATOM 2173 N N . PHE A 1 276 ? 2.789 5.439 -9.275 1.00 93.56 276 PHE A N 1
ATOM 2174 C CA . PHE A 1 276 ? 3.490 4.409 -8.516 1.00 93.56 276 PHE A CA 1
ATOM 2175 C C . PHE A 1 276 ? 3.133 4.527 -7.041 1.00 93.56 276 PHE A C 1
ATOM 2177 O O . PHE A 1 276 ? 2.609 5.546 -6.588 1.00 93.56 276 PHE A O 1
ATOM 2184 N N . ALA A 1 277 ? 3.395 3.471 -6.287 1.00 96.88 277 ALA A N 1
ATOM 2185 C CA . ALA A 1 277 ? 3.119 3.449 -4.862 1.00 96.88 277 ALA A CA 1
ATOM 2186 C C . ALA A 1 277 ? 4.312 2.911 -4.087 1.00 96.88 277 ALA A C 1
ATOM 2188 O O . ALA A 1 277 ? 5.199 2.272 -4.650 1.00 96.88 277 ALA A O 1
ATOM 2189 N N . TYR A 1 278 ? 4.332 3.158 -2.786 1.00 97.19 278 TYR A N 1
ATOM 2190 C CA . TYR A 1 278 ? 5.247 2.481 -1.889 1.00 97.19 278 TYR A CA 1
ATOM 2191 C C . TYR A 1 278 ? 4.650 2.292 -0.495 1.00 97.19 278 TYR A C 1
ATOM 2193 O O . TYR A 1 278 ? 3.754 3.022 -0.067 1.00 97.19 278 TYR A O 1
ATOM 2201 N N . ILE A 1 279 ? 5.168 1.289 0.204 1.00 98.19 279 ILE A N 1
ATOM 2202 C CA . ILE A 1 279 ? 4.889 0.980 1.608 1.00 98.19 279 ILE A CA 1
ATOM 2203 C C . ILE A 1 279 ? 6.205 1.140 2.366 1.00 98.19 279 ILE A C 1
ATOM 2205 O O . ILE A 1 279 ? 7.232 0.693 1.869 1.00 98.19 279 ILE A O 1
ATOM 2209 N N . GLY A 1 280 ? 6.200 1.766 3.540 1.00 95.81 280 GLY A N 1
ATOM 2210 C CA . GLY A 1 280 ? 7.421 2.122 4.267 1.00 95.81 280 GLY A CA 1
ATOM 2211 C C . GLY A 1 280 ? 8.010 3.464 3.845 1.00 95.81 280 GLY A C 1
ATOM 2212 O O . GLY A 1 280 ? 7.290 4.362 3.415 1.00 95.81 280 GLY A O 1
ATOM 2213 N N . SER A 1 281 ? 9.316 3.621 4.019 1.00 93.62 281 SER A N 1
ATOM 2214 C CA . SER A 1 281 ? 10.020 4.900 3.900 1.00 93.62 281 SER A CA 1
ATOM 2215 C C . SER A 1 281 ? 11.099 4.808 2.830 1.00 93.62 281 SER A C 1
ATOM 2217 O O . SER A 1 281 ? 12.016 3.994 2.936 1.00 93.62 281 SER A O 1
ATOM 2219 N N . LEU A 1 282 ? 10.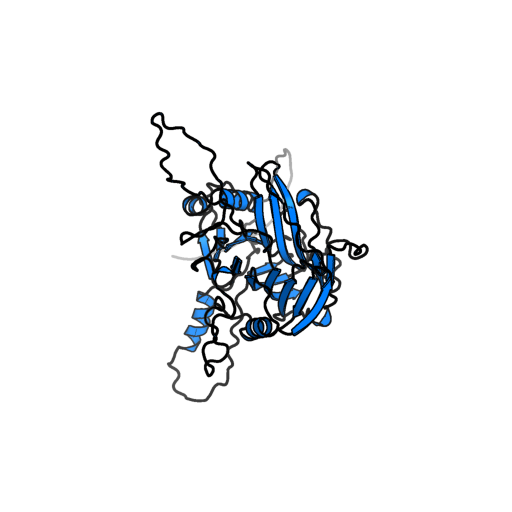989 5.634 1.788 1.00 92.25 282 LEU A N 1
ATOM 2220 C CA . LEU A 1 282 ? 11.987 5.702 0.716 1.00 92.25 282 LEU A CA 1
ATOM 2221 C C . LEU A 1 282 ? 13.304 6.331 1.214 1.00 92.25 282 LEU A C 1
ATOM 2223 O O . LEU A 1 282 ? 13.288 7.039 2.221 1.00 92.25 282 LEU A O 1
ATOM 2227 N N . PRO A 1 283 ? 14.435 6.153 0.499 1.00 90.00 283 PRO A N 1
ATOM 2228 C CA . PRO A 1 283 ? 15.727 6.724 0.895 1.00 90.00 283 PRO A CA 1
ATOM 2229 C C . PRO A 1 283 ? 15.715 8.241 1.138 1.00 90.00 283 PRO A C 1
ATOM 2231 O O . PRO A 1 283 ? 16.431 8.722 2.009 1.00 90.00 283 PRO A O 1
ATOM 2234 N N . ILE A 1 284 ? 14.885 8.997 0.410 1.00 86.94 284 ILE A N 1
ATOM 2235 C CA . ILE A 1 284 ? 14.726 10.449 0.612 1.00 86.94 284 ILE A CA 1
ATOM 2236 C C . ILE A 1 284 ? 14.052 10.798 1.953 1.00 86.94 284 ILE A C 1
ATOM 2238 O O . ILE A 1 284 ? 14.273 11.870 2.500 1.00 86.94 284 ILE A O 1
ATOM 2242 N N . GLN A 1 285 ? 13.278 9.869 2.525 1.00 88.81 285 GLN A N 1
ATOM 2243 C CA . GLN A 1 285 ? 12.551 10.016 3.794 1.00 88.81 285 GLN A CA 1
ATOM 2244 C C . GLN A 1 285 ? 13.320 9.405 4.974 1.00 88.81 285 GLN A C 1
ATOM 2246 O O . GLN A 1 285 ? 12.719 8.967 5.957 1.00 88.81 285 GLN A O 1
ATOM 2251 N N . ARG A 1 286 ? 14.646 9.291 4.848 1.00 88.56 286 ARG A N 1
ATOM 2252 C CA . ARG A 1 286 ? 15.494 8.600 5.817 1.00 88.56 286 ARG A CA 1
ATOM 2253 C C . ARG A 1 286 ? 15.506 9.318 7.171 1.00 88.56 286 ARG A C 1
ATOM 2255 O O . ARG A 1 286 ? 15.914 10.475 7.264 1.00 88.56 286 ARG A O 1
ATOM 2262 N N . VAL A 1 287 ? 15.131 8.586 8.220 1.00 87.19 287 VAL A N 1
ATOM 2263 C CA . VAL A 1 287 ? 15.187 8.984 9.636 1.00 87.19 287 VAL A CA 1
ATOM 2264 C C . VAL A 1 287 ? 15.526 7.784 10.503 1.00 87.19 287 VAL A C 1
ATOM 2266 O O . VAL A 1 287 ? 14.713 6.865 10.647 1.00 87.19 287 VAL A O 1
ATOM 2269 N N . HIS A 1 288 ? 16.698 7.809 11.138 1.00 89.12 288 HIS A N 1
ATOM 2270 C CA . HIS A 1 288 ? 17.012 6.833 12.178 1.00 89.12 288 HIS A CA 1
ATOM 2271 C C . HIS A 1 288 ? 16.048 7.011 13.346 1.00 89.12 288 HIS A C 1
ATOM 2273 O O . HIS A 1 288 ? 15.903 8.116 13.862 1.00 89.12 288 HIS A O 1
ATOM 2279 N N . SER A 1 289 ? 15.388 5.928 13.747 1.00 89.62 289 SER A N 1
ATOM 2280 C CA . SER A 1 289 ? 14.473 5.933 14.888 1.00 89.62 289 SER A CA 1
ATOM 2281 C C . SER A 1 289 ? 14.366 4.545 15.506 1.00 89.62 289 SER A C 1
ATOM 2283 O O . SER A 1 289 ? 14.700 3.539 14.882 1.00 89.62 289 SER A O 1
ATOM 2285 N N . GLY A 1 290 ? 13.831 4.467 16.722 1.00 89.44 290 GLY A N 1
ATOM 2286 C CA . GLY A 1 290 ? 13.539 3.188 17.363 1.00 89.44 290 GLY A CA 1
ATOM 2287 C C . GLY A 1 290 ? 12.365 2.416 16.751 1.00 89.44 290 GLY A C 1
ATOM 2288 O O . GLY A 1 290 ? 12.100 1.319 17.235 1.00 89.44 290 GLY A O 1
ATOM 2289 N N . VAL A 1 291 ? 11.662 2.952 15.744 1.00 92.19 291 VAL A N 1
ATOM 2290 C CA . VAL A 1 291 ? 10.481 2.318 15.139 1.00 92.19 291 VAL A CA 1
ATOM 2291 C C . VAL A 1 291 ? 10.863 1.009 14.450 1.00 92.19 291 VAL A C 1
ATOM 2293 O O . VAL A 1 291 ? 11.762 0.963 13.608 1.00 92.19 291 VAL A O 1
ATOM 2296 N N . GLN A 1 292 ? 10.137 -0.057 14.773 1.00 94.06 292 GLN A N 1
ATOM 2297 C CA . GLN A 1 292 ? 10.233 -1.341 14.090 1.00 94.06 292 GLN A CA 1
ATOM 2298 C C . GLN A 1 292 ? 8.836 -1.905 13.886 1.00 94.06 292 GLN A C 1
ATOM 2300 O O . GLN A 1 292 ? 8.041 -2.015 14.823 1.00 94.06 292 GLN A O 1
ATOM 2305 N N . TRP A 1 293 ? 8.536 -2.265 12.647 1.00 95.75 293 TRP A N 1
ATOM 2306 C CA . TRP A 1 293 ? 7.240 -2.801 12.273 1.00 95.75 293 TRP A CA 1
ATOM 2307 C C . TRP A 1 293 ? 7.382 -3.771 11.106 1.00 95.75 293 TRP A C 1
ATOM 2309 O O . TRP A 1 293 ? 8.432 -3.881 10.478 1.00 95.75 293 TRP A O 1
ATOM 2319 N N . ARG A 1 294 ? 6.323 -4.524 10.857 1.00 96.44 294 ARG A N 1
ATOM 2320 C CA . ARG A 1 294 ? 6.269 -5.620 9.904 1.00 96.44 294 ARG A CA 1
ATOM 2321 C C . ARG A 1 294 ? 5.048 -5.443 9.021 1.00 96.44 294 ARG A C 1
ATOM 2323 O O . ARG A 1 294 ? 3.945 -5.230 9.526 1.00 96.44 294 ARG A O 1
ATOM 2330 N N . GLN A 1 295 ? 5.253 -5.552 7.718 1.00 97.31 295 GLN A N 1
ATOM 2331 C CA . GLN A 1 295 ? 4.189 -5.580 6.726 1.00 97.31 295 GLN A CA 1
ATOM 2332 C C . GLN A 1 295 ? 3.801 -7.030 6.442 1.00 97.31 295 GLN A C 1
ATOM 2334 O O . GLN A 1 295 ? 4.647 -7.838 6.061 1.00 97.31 295 GLN A O 1
ATOM 2339 N N . GLY A 1 296 ? 2.527 -7.349 6.649 1.00 96.25 296 GLY A N 1
ATOM 2340 C CA . GLY A 1 296 ? 1.912 -8.621 6.276 1.00 96.25 296 GLY A CA 1
ATOM 2341 C C . GLY A 1 296 ? 1.247 -8.538 4.898 1.00 96.25 296 GLY A C 1
ATOM 2342 O O . GLY A 1 296 ? 1.604 -7.670 4.094 1.00 96.25 296 GLY A O 1
ATOM 2343 N N . PRO A 1 297 ? 0.264 -9.407 4.611 1.00 95.88 297 PRO A N 1
ATOM 2344 C CA . PRO A 1 297 ? -0.495 -9.343 3.367 1.00 95.88 297 PRO A CA 1
ATOM 2345 C C . PRO A 1 297 ? -1.243 -8.014 3.199 1.00 95.88 297 PRO A C 1
ATOM 2347 O O . PRO A 1 297 ? -1.841 -7.508 4.154 1.00 95.88 297 PRO A O 1
ATOM 2350 N N . CYS A 1 298 ? -1.240 -7.454 1.989 1.00 97.69 298 CYS A N 1
ATOM 2351 C CA . CYS A 1 298 ? -2.004 -6.249 1.670 1.00 97.69 298 CYS A CA 1
ATOM 2352 C C . CYS A 1 298 ? -2.548 -6.241 0.240 1.00 97.69 298 CYS A C 1
ATOM 2354 O O . CYS A 1 298 ? -1.978 -6.841 -0.669 1.00 97.69 298 CYS A O 1
ATOM 2356 N N . PHE A 1 299 ? -3.670 -5.551 0.053 1.00 97.88 299 PHE A N 1
ATOM 2357 C CA . PHE A 1 299 ? -4.449 -5.533 -1.176 1.00 97.88 299 PHE A CA 1
ATOM 2358 C C . PHE A 1 299 ? -4.973 -4.133 -1.455 1.00 97.88 299 PHE A C 1
ATOM 2360 O O . PHE A 1 299 ? -5.530 -3.490 -0.564 1.00 97.88 299 PHE A O 1
ATOM 2367 N N . LEU A 1 300 ? -4.855 -3.690 -2.703 1.00 98.25 300 LEU A N 1
ATOM 2368 C CA . LEU A 1 300 ? -5.563 -2.523 -3.214 1.00 98.25 300 LEU A CA 1
ATOM 2369 C C . LEU A 1 300 ? -6.564 -2.985 -4.273 1.00 98.25 300 LEU A C 1
ATOM 2371 O O . LEU A 1 300 ? -6.179 -3.595 -5.272 1.00 98.25 300 LEU A O 1
ATOM 2375 N N . ILE A 1 301 ? -7.839 -2.690 -4.040 1.00 97.75 301 ILE A N 1
ATOM 2376 C CA . ILE A 1 301 ? -8.967 -3.102 -4.873 1.00 97.75 301 ILE A CA 1
ATOM 2377 C C . ILE A 1 301 ? -9.678 -1.849 -5.390 1.00 97.75 301 ILE A C 1
ATOM 2379 O O . ILE A 1 301 ? -10.018 -0.962 -4.607 1.00 97.75 301 ILE A O 1
ATOM 2383 N N . GLU A 1 302 ? -9.940 -1.768 -6.692 1.00 95.81 302 GLU A N 1
ATOM 2384 C CA . GLU A 1 302 ? -10.755 -0.709 -7.314 1.00 95.81 302 GLU A CA 1
ATOM 2385 C C . GLU A 1 302 ? -12.262 -0.978 -7.171 1.00 95.81 302 GLU A C 1
ATOM 2387 O O . GLU A 1 302 ? -13.020 -0.962 -8.142 1.00 95.81 302 GLU A O 1
ATOM 2392 N N . ASP A 1 303 ? -12.685 -1.248 -5.939 1.00 96.12 303 ASP A N 1
ATOM 2393 C CA . ASP A 1 303 ? -14.080 -1.459 -5.574 1.00 96.12 303 ASP A CA 1
ATOM 2394 C C . ASP A 1 303 ? -14.350 -0.988 -4.135 1.00 96.12 303 ASP A C 1
ATOM 2396 O O . ASP A 1 303 ? -13.435 -0.878 -3.306 1.00 96.12 303 ASP A O 1
ATOM 2400 N N . ILE A 1 304 ? -15.614 -0.699 -3.836 1.00 97.00 304 ILE A N 1
ATOM 2401 C CA . ILE A 1 304 ? -16.098 -0.338 -2.501 1.00 97.00 304 ILE A CA 1
ATOM 2402 C C . ILE A 1 304 ? -16.562 -1.624 -1.815 1.00 97.00 304 ILE A C 1
ATOM 2404 O O . ILE A 1 304 ? -17.686 -2.082 -2.019 1.00 97.00 304 ILE A O 1
ATOM 2408 N N . LEU A 1 305 ? -15.706 -2.206 -0.974 1.00 97.62 305 LEU A N 1
ATOM 2409 C CA . LEU A 1 305 ? -16.049 -3.448 -0.283 1.00 97.62 305 LEU A CA 1
ATOM 2410 C C . LEU A 1 305 ? -17.041 -3.198 0.861 1.00 97.62 305 LEU A C 1
ATOM 2412 O O . LEU A 1 305 ? -16.932 -2.228 1.616 1.00 97.62 305 LEU A O 1
ATOM 2416 N N . SER A 1 306 ? -18.007 -4.107 1.003 1.00 97.12 306 SER A N 1
ATOM 2417 C CA . SER A 1 306 ? -18.989 -4.075 2.087 1.00 97.12 306 SER A CA 1
ATOM 2418 C C . SER A 1 306 ? -18.367 -4.484 3.426 1.00 97.12 306 SER A C 1
ATOM 2420 O O . SER A 1 306 ? -17.348 -5.179 3.478 1.00 97.12 306 SER A O 1
ATOM 2422 N N . SER A 1 307 ? -19.018 -4.126 4.537 1.00 97.12 307 SER A N 1
ATOM 2423 C CA . SER A 1 307 ? -18.565 -4.530 5.874 1.00 97.12 307 SER A CA 1
ATOM 2424 C C . SER A 1 307 ? -18.494 -6.056 6.040 1.00 97.12 307 SER A C 1
ATOM 2426 O O . SER A 1 307 ? -17.626 -6.547 6.752 1.00 97.12 307 SER A O 1
ATOM 2428 N N . GLN A 1 308 ? -19.363 -6.813 5.357 1.00 94.62 308 GLN A N 1
ATOM 2429 C CA . GLN A 1 308 ? -19.346 -8.282 5.371 1.00 94.62 308 GLN A CA 1
ATOM 2430 C C . GLN A 1 308 ? -18.100 -8.843 4.677 1.00 94.62 308 GLN A C 1
ATOM 2432 O O . GLN A 1 308 ? -17.443 -9.727 5.222 1.00 94.62 308 GLN A O 1
ATOM 2437 N N . ILE A 1 309 ? -17.732 -8.294 3.514 1.00 95.75 309 ILE A N 1
ATOM 2438 C CA . ILE A 1 309 ? -16.511 -8.695 2.803 1.00 95.75 309 ILE A CA 1
ATOM 2439 C C . ILE A 1 309 ? -15.277 -8.345 3.639 1.00 95.75 309 ILE A C 1
ATOM 2441 O O . ILE A 1 309 ? -14.372 -9.161 3.773 1.00 95.75 309 ILE A O 1
ATOM 2445 N N . ILE A 1 310 ? -15.245 -7.162 4.256 1.00 97.75 310 ILE A N 1
ATOM 2446 C CA . ILE A 1 310 ? -14.126 -6.742 5.113 1.00 97.75 310 ILE A CA 1
ATOM 2447 C C . ILE A 1 310 ? -13.988 -7.647 6.343 1.00 97.75 310 ILE A C 1
ATOM 2449 O O . ILE A 1 310 ? -12.870 -7.989 6.731 1.00 97.75 310 ILE A O 1
ATOM 2453 N N . LEU A 1 311 ? -15.106 -8.077 6.933 1.00 95.25 311 LEU A N 1
ATOM 2454 C CA . LEU A 1 311 ? -15.096 -9.059 8.012 1.00 95.25 311 LEU A CA 1
ATOM 2455 C C . LEU A 1 311 ? -14.541 -10.410 7.536 1.00 95.25 311 LEU A C 1
ATOM 2457 O O . LEU A 1 311 ? -13.741 -11.009 8.249 1.00 95.25 311 LEU A O 1
ATOM 2461 N N . ALA A 1 312 ? -14.895 -10.859 6.328 1.00 92.88 312 ALA A N 1
ATOM 2462 C CA . ALA A 1 312 ? -14.345 -12.079 5.735 1.00 92.88 312 ALA A CA 1
ATOM 2463 C C . ALA A 1 312 ? -12.832 -11.967 5.452 1.00 92.88 312 ALA A C 1
ATOM 2465 O O . ALA A 1 312 ? -12.085 -12.902 5.742 1.00 92.88 312 ALA A O 1
ATOM 2466 N N . LEU A 1 313 ? -12.358 -10.809 4.970 1.00 94.25 313 LEU A N 1
ATOM 2467 C CA . LEU A 1 313 ? -10.925 -10.519 4.805 1.00 94.25 313 LEU A CA 1
ATOM 2468 C C . LEU A 1 313 ? -10.165 -10.624 6.133 1.00 94.25 313 LEU A C 1
ATOM 2470 O O . LEU A 1 313 ? -9.075 -11.190 6.184 1.00 94.25 313 LEU A O 1
ATOM 2474 N N . TYR A 1 314 ? -10.741 -10.083 7.209 1.00 95.25 314 TYR A N 1
ATOM 2475 C CA . TYR A 1 314 ? -10.172 -10.194 8.550 1.00 95.25 314 TYR A CA 1
ATOM 2476 C C . TYR A 1 314 ? -10.184 -11.642 9.058 1.00 95.25 314 TYR A C 1
ATOM 2478 O O . TYR A 1 314 ? -9.174 -12.116 9.576 1.00 95.25 314 TYR A O 1
ATOM 2486 N N . ALA A 1 315 ? -11.298 -12.354 8.877 1.00 91.88 315 ALA A N 1
ATOM 2487 C CA . ALA A 1 315 ? -11.469 -13.729 9.338 1.00 91.88 315 ALA A CA 1
ATOM 2488 C C . ALA A 1 315 ? -10.516 -14.720 8.648 1.00 91.88 315 ALA A C 1
ATOM 2490 O O . ALA A 1 315 ? -10.089 -15.682 9.279 1.00 91.88 315 ALA A O 1
ATOM 2491 N N . ALA A 1 316 ? -10.115 -14.458 7.399 1.00 89.44 316 ALA A N 1
ATOM 2492 C CA . ALA A 1 316 ? -9.075 -15.236 6.720 1.00 89.44 316 ALA A CA 1
ATOM 2493 C C . ALA A 1 316 ? -7.699 -15.140 7.415 1.00 89.44 316 ALA A C 1
ATOM 2495 O O . ALA A 1 316 ? -6.869 -16.043 7.302 1.00 89.44 316 ALA A O 1
ATOM 2496 N N . GLY A 1 317 ? -7.463 -14.063 8.168 1.00 90.62 317 GLY A N 1
ATOM 2497 C CA . GLY A 1 317 ? -6.271 -13.886 8.986 1.00 90.62 317 GLY A CA 1
ATOM 2498 C C . GLY A 1 317 ? -5.008 -13.485 8.207 1.00 90.62 317 GLY A C 1
ATOM 2499 O O . GLY A 1 317 ? -4.973 -13.485 6.976 1.00 90.62 317 GLY A O 1
ATOM 2500 N N . PRO A 1 318 ? -3.924 -13.151 8.928 1.00 90.75 318 PRO A N 1
ATOM 2501 C CA . PRO A 1 318 ? -2.657 -12.707 8.336 1.00 90.75 318 PRO A CA 1
ATOM 2502 C C . PRO A 1 318 ? -1.856 -13.839 7.662 1.00 90.75 318 PRO A C 1
ATOM 2504 O O . PRO A 1 318 ? -0.876 -13.565 6.979 1.00 90.75 318 PRO A O 1
ATOM 2507 N N . ASN A 1 319 ? -2.260 -15.100 7.857 1.00 88.50 319 ASN A N 1
ATOM 2508 C CA . ASN A 1 319 ? -1.667 -16.288 7.230 1.00 88.50 319 ASN A CA 1
ATOM 2509 C C . ASN A 1 319 ? -2.288 -16.626 5.862 1.00 88.50 319 ASN A C 1
ATOM 2511 O O . ASN A 1 319 ? -1.842 -17.564 5.201 1.00 88.50 319 ASN A O 1
ATOM 2515 N N . TYR A 1 320 ? -3.335 -15.908 5.447 1.00 87.25 320 TYR A N 1
ATOM 2516 C CA . TYR A 1 320 ? -4.011 -16.180 4.187 1.00 87.25 320 TYR A CA 1
ATOM 2517 C C . TYR A 1 320 ? -3.129 -15.819 2.985 1.00 87.25 320 TYR A C 1
ATOM 2519 O O . TYR A 1 320 ? -2.795 -14.656 2.770 1.00 87.25 320 TYR A O 1
ATOM 2527 N N . ILE A 1 321 ? -2.796 -16.829 2.177 1.00 83.94 321 ILE A N 1
ATOM 2528 C CA . ILE A 1 321 ? -1.891 -16.715 1.018 1.00 83.94 321 ILE A CA 1
ATOM 2529 C C . ILE A 1 321 ? -2.617 -16.552 -0.329 1.00 83.94 321 ILE A C 1
ATOM 2531 O O . ILE A 1 321 ? -1.968 -16.435 -1.367 1.00 83.94 321 ILE A O 1
ATOM 2535 N N . GLY A 1 322 ? -3.952 -16.600 -0.333 1.00 85.00 322 GLY A N 1
ATOM 2536 C CA . GLY A 1 322 ? -4.762 -16.549 -1.550 1.00 85.00 322 GLY A CA 1
ATOM 2537 C C . GLY A 1 322 ? -5.114 -15.129 -2.004 1.00 85.00 322 GLY A C 1
ATOM 2538 O O . GLY A 1 322 ? -4.736 -14.132 -1.397 1.00 85.00 322 GLY A O 1
ATOM 2539 N N . SER A 1 323 ? -5.897 -15.046 -3.076 1.00 87.56 323 SER A N 1
ATOM 2540 C CA . SER A 1 323 ? -6.365 -13.803 -3.716 1.00 87.56 323 SER A CA 1
ATOM 2541 C C . SER A 1 323 ? -7.849 -13.499 -3.474 1.00 87.56 323 SER A C 1
ATOM 2543 O O . SER A 1 323 ? -8.435 -12.653 -4.149 1.00 87.56 323 SER A O 1
ATOM 2545 N N . PHE A 1 324 ? -8.471 -14.218 -2.539 1.00 90.88 324 PHE A N 1
ATOM 2546 C CA . PHE A 1 324 ? -9.893 -14.127 -2.206 1.00 90.88 324 PHE A CA 1
ATOM 2547 C C . PHE A 1 324 ? -10.872 -14.495 -3.335 1.00 90.88 324 PHE A C 1
ATOM 2549 O O . PHE A 1 324 ? -12.059 -14.188 -3.252 1.00 90.88 324 PHE A O 1
ATOM 2556 N N . GLN A 1 325 ? -10.389 -15.215 -4.354 1.00 89.12 325 GLN A N 1
ATOM 2557 C CA . GLN A 1 325 ? -11.219 -15.764 -5.436 1.00 89.12 325 GLN A CA 1
ATOM 2558 C C . GLN A 1 325 ? -11.886 -17.103 -5.073 1.00 89.12 325 GLN A C 1
ATOM 2560 O O . GLN A 1 325 ? -12.883 -17.483 -5.671 1.00 89.12 325 GLN A O 1
ATOM 2565 N N . ALA A 1 326 ? -11.354 -17.810 -4.077 1.00 83.69 326 ALA A N 1
ATOM 2566 C CA . ALA A 1 326 ? -11.928 -19.032 -3.518 1.00 83.69 326 ALA A CA 1
ATOM 2567 C C . ALA A 1 326 ? -11.518 -19.112 -2.043 1.00 83.69 326 ALA A C 1
ATOM 2569 O O . ALA A 1 326 ? -10.470 -19.665 -1.699 1.00 83.69 326 ALA A O 1
ATOM 2570 N N . VAL A 1 327 ? -12.266 -18.437 -1.169 1.00 79.31 327 VAL A N 1
ATOM 2571 C CA . VAL A 1 327 ? -11.905 -18.346 0.253 1.00 79.31 327 VAL A CA 1
ATOM 2572 C C . VAL A 1 327 ? -12.443 -19.565 0.983 1.00 79.31 327 VAL A C 1
ATOM 2574 O O . VAL A 1 327 ? -13.613 -19.898 0.856 1.00 79.31 327 VAL A O 1
ATOM 2577 N N . CYS A 1 328 ? -11.597 -20.198 1.787 1.00 71.75 328 CYS A N 1
ATOM 2578 C CA . CYS A 1 328 ? -11.999 -21.208 2.755 1.00 71.75 328 CYS A CA 1
ATOM 2579 C C . CYS A 1 328 ? -11.531 -20.720 4.131 1.00 71.75 328 CYS A C 1
ATOM 2581 O O . CYS A 1 328 ? -10.329 -20.621 4.371 1.00 71.75 328 CYS A O 1
ATOM 2583 N N . ILE A 1 329 ? -12.477 -20.300 4.979 1.00 67.00 329 ILE A N 1
ATOM 2584 C CA . ILE A 1 329 ? -12.196 -19.747 6.321 1.00 67.00 329 ILE A CA 1
ATOM 2585 C C . ILE A 1 329 ? -12.214 -20.862 7.379 1.00 67.00 329 ILE A C 1
ATOM 2587 O O . ILE A 1 329 ? -11.528 -20.768 8.391 1.00 67.00 329 ILE A O 1
ATOM 2591 N N . ASP A 1 330 ? -12.951 -21.942 7.121 1.00 65.50 330 ASP A N 1
ATOM 2592 C CA . ASP A 1 330 ? -13.046 -23.120 7.977 1.00 65.50 330 ASP A CA 1
ATOM 2593 C C . ASP A 1 330 ? -13.020 -24.367 7.078 1.00 65.50 330 ASP A C 1
ATOM 2595 O O . ASP A 1 330 ? -13.814 -24.416 6.137 1.00 65.50 330 ASP A O 1
ATOM 2599 N N . PRO A 1 331 ? -12.154 -25.366 7.342 1.00 57.84 331 PRO A N 1
ATOM 2600 C CA . PRO A 1 331 ? -12.132 -26.628 6.601 1.00 57.84 331 PRO A CA 1
ATOM 2601 C C . PRO A 1 331 ? -13.485 -27.351 6.522 1.00 57.84 331 PRO A C 1
ATOM 2603 O O . PRO A 1 331 ? -13.663 -28.195 5.646 1.00 57.84 331 PRO A O 1
ATOM 2606 N N . LEU A 1 332 ? -14.405 -27.063 7.451 1.00 55.81 332 LEU A N 1
ATOM 2607 C CA . LEU A 1 332 ? -15.743 -27.654 7.520 1.00 55.81 332 LEU A CA 1
ATOM 2608 C C . LEU A 1 332 ? -16.818 -26.849 6.771 1.00 55.81 332 LEU A C 1
ATOM 2610 O O . LEU A 1 332 ? -17.924 -27.359 6.602 1.00 55.81 332 LEU A O 1
ATOM 2614 N N . ASN A 1 333 ? -16.523 -25.616 6.345 1.00 58.00 333 ASN A N 1
ATOM 2615 C CA . ASN A 1 333 ? -17.467 -24.763 5.621 1.00 58.00 333 ASN A CA 1
ATOM 2616 C C . ASN A 1 333 ? -17.219 -24.788 4.107 1.00 58.00 333 ASN A C 1
ATOM 2618 O O . ASN A 1 333 ? -16.108 -25.031 3.633 1.00 58.00 333 ASN A O 1
ATOM 2622 N N . ASP A 1 334 ? -18.275 -24.481 3.354 1.00 60.16 334 ASP A N 1
ATOM 2623 C CA . ASP A 1 334 ? -18.230 -24.384 1.898 1.00 60.16 334 ASP A CA 1
ATOM 2624 C C . ASP A 1 334 ? -17.243 -23.304 1.421 1.00 60.16 334 ASP A C 1
ATOM 2626 O O . ASP A 1 334 ? -17.072 -22.250 2.042 1.00 60.16 334 ASP A O 1
ATOM 2630 N N . ILE A 1 335 ? -16.604 -23.565 0.276 1.00 67.06 335 ILE A N 1
ATOM 2631 C CA . ILE A 1 335 ? -15.754 -22.595 -0.421 1.00 67.06 335 ILE A CA 1
ATOM 2632 C C . ILE A 1 335 ? -16.614 -21.378 -0.771 1.00 67.06 335 ILE A C 1
ATOM 2634 O O . ILE A 1 335 ? -17.586 -21.490 -1.519 1.00 67.06 335 ILE A O 1
ATOM 2638 N N . PHE A 1 336 ? -16.243 -20.205 -0.260 1.00 68.69 336 PHE A N 1
ATOM 2639 C CA . PHE A 1 336 ? -16.914 -18.966 -0.624 1.00 68.69 336 PHE A CA 1
ATOM 2640 C C . PHE A 1 336 ? -16.662 -18.653 -2.101 1.00 68.69 336 PHE A C 1
ATOM 2642 O O . PHE A 1 336 ? -15.526 -18.736 -2.582 1.00 68.69 336 PHE A O 1
ATOM 2649 N N . SER A 1 337 ? -17.718 -18.210 -2.787 1.00 81.69 337 SER A N 1
ATOM 2650 C CA . SER A 1 337 ? -17.613 -17.498 -4.063 1.00 81.69 337 SER A CA 1
ATOM 2651 C C . SER A 1 337 ? -16.596 -16.350 -3.967 1.00 81.69 337 SER A C 1
ATOM 2653 O O . SER A 1 337 ? -16.367 -15.839 -2.863 1.00 81.69 337 SER A O 1
ATOM 2655 N N . PRO A 1 338 ? -16.015 -15.902 -5.099 1.00 89.12 338 PRO A N 1
ATOM 2656 C CA . PRO A 1 338 ? -15.109 -14.761 -5.114 1.00 89.12 338 PRO A CA 1
ATOM 2657 C C . PRO A 1 338 ? -15.670 -13.589 -4.306 1.00 89.12 338 PRO A C 1
ATOM 2659 O O . PRO A 1 338 ? -16.786 -13.134 -4.566 1.00 89.12 338 PRO A O 1
ATOM 2662 N N . LEU A 1 339 ? -14.909 -13.103 -3.319 1.00 91.94 339 LEU A N 1
ATOM 2663 C CA . LEU A 1 339 ? -15.373 -11.999 -2.467 1.00 91.94 339 LEU A CA 1
ATOM 2664 C C . LEU A 1 339 ? -15.493 -10.686 -3.248 1.00 91.94 339 LEU A C 1
ATOM 2666 O O . LEU A 1 339 ? -16.264 -9.806 -2.876 1.00 91.94 339 LEU A O 1
ATOM 2670 N N . PHE A 1 340 ? -14.707 -10.557 -4.312 1.00 93.38 340 PHE A N 1
ATOM 2671 C CA . PHE A 1 340 ? -14.743 -9.476 -5.286 1.00 93.38 340 PHE A CA 1
ATOM 2672 C C . PHE A 1 340 ? -14.146 -9.971 -6.611 1.00 93.38 340 PHE A C 1
ATOM 2674 O O . PHE A 1 340 ? -13.344 -10.913 -6.603 1.00 93.38 340 PHE A O 1
ATOM 2681 N N . PRO A 1 341 ? -14.498 -9.340 -7.744 1.00 92.94 341 PRO A N 1
ATOM 2682 C CA . PRO A 1 341 ? -13.984 -9.734 -9.052 1.00 92.94 341 PRO A CA 1
ATOM 2683 C C . PRO A 1 341 ? -12.451 -9.614 -9.162 1.00 92.94 341 PRO A C 1
ATOM 2685 O O . PRO A 1 341 ? -11.855 -8.653 -8.667 1.00 92.94 341 PRO A O 1
ATOM 2688 N N . GLU A 1 342 ? -11.801 -10.575 -9.826 1.00 91.44 342 GLU A N 1
ATOM 2689 C CA . GLU A 1 342 ? -10.335 -10.616 -9.975 1.00 91.44 342 GLU A CA 1
ATOM 2690 C C . GLU A 1 342 ? -9.757 -9.421 -10.758 1.00 91.44 342 GLU A C 1
ATOM 2692 O O . GLU A 1 342 ? -8.651 -8.946 -10.471 1.00 91.44 342 GLU A O 1
ATOM 2697 N N . ASP A 1 343 ? -10.513 -8.884 -11.718 1.00 91.00 343 ASP A N 1
ATOM 2698 C CA . ASP A 1 343 ? -10.144 -7.734 -12.550 1.00 91.00 343 ASP A CA 1
ATOM 2699 C C . ASP A 1 343 ? -10.036 -6.434 -11.738 1.00 91.00 343 ASP A C 1
ATOM 2701 O O . ASP A 1 343 ? -9.225 -5.562 -12.076 1.00 91.00 343 ASP A O 1
ATOM 2705 N N . ARG A 1 344 ? -10.756 -6.364 -10.607 1.00 94.00 344 ARG A N 1
ATOM 2706 C CA . ARG A 1 344 ? -10.754 -5.237 -9.661 1.00 94.00 344 ARG A CA 1
ATOM 2707 C C . ARG A 1 344 ? -9.547 -5.205 -8.730 1.00 94.00 344 ARG A C 1
ATOM 2709 O O . ARG A 1 344 ? -9.355 -4.232 -8.004 1.00 94.00 344 ARG A O 1
ATOM 2716 N N . ILE A 1 345 ? -8.718 -6.244 -8.701 1.00 94.94 345 ILE A N 1
ATOM 2717 C CA . ILE A 1 345 ? -7.519 -6.245 -7.859 1.00 94.94 345 ILE A CA 1
ATOM 2718 C C . ILE A 1 345 ? -6.423 -5.455 -8.577 1.00 94.94 345 ILE A C 1
ATOM 2720 O O . ILE A 1 345 ? -5.927 -5.889 -9.614 1.00 94.94 345 ILE A O 1
ATOM 2724 N N . ILE A 1 346 ? -6.004 -4.315 -8.020 1.00 95.12 346 ILE A N 1
ATOM 2725 C CA . ILE A 1 346 ? -4.862 -3.546 -8.539 1.00 95.12 346 ILE A CA 1
ATOM 2726 C C . ILE A 1 346 ? -3.563 -4.269 -8.172 1.00 95.12 346 ILE A C 1
ATOM 2728 O O . ILE A 1 346 ? -2.722 -4.553 -9.030 1.00 95.12 346 ILE A O 1
ATOM 2732 N N . PHE A 1 347 ? -3.415 -4.603 -6.890 1.00 96.12 347 PHE A N 1
ATOM 2733 C CA . PHE A 1 347 ? -2.345 -5.468 -6.410 1.00 96.12 347 PHE A CA 1
ATOM 2734 C C . PHE A 1 347 ? -2.761 -6.240 -5.161 1.00 96.12 347 PHE A C 1
ATOM 2736 O O . PHE A 1 347 ? -3.544 -5.747 -4.351 1.00 96.12 347 PHE A O 1
ATOM 2743 N N . GLY A 1 348 ? -2.181 -7.427 -4.999 1.00 96.38 348 GLY A N 1
ATOM 2744 C CA . GLY A 1 348 ? -2.139 -8.181 -3.752 1.00 96.38 348 GLY A CA 1
ATOM 2745 C C . GLY A 1 348 ? -0.698 -8.589 -3.469 1.00 96.38 348 GLY A C 1
ATOM 2746 O O . GLY A 1 348 ? -0.092 -9.303 -4.269 1.00 96.38 348 GLY A O 1
ATOM 2747 N N . LEU A 1 349 ? -0.126 -8.110 -2.369 1.00 96.19 349 LEU A N 1
ATOM 2748 C CA . LEU A 1 349 ? 1.221 -8.471 -1.943 1.00 96.19 349 LEU A CA 1
ATOM 2749 C C . LEU A 1 349 ? 1.131 -9.430 -0.767 1.00 96.19 349 LEU A C 1
ATOM 2751 O O . LEU A 1 349 ? 0.483 -9.136 0.236 1.00 96.19 349 LEU A O 1
ATOM 2755 N N . HIS A 1 350 ? 1.827 -10.556 -0.883 1.00 93.12 350 HIS A N 1
ATOM 2756 C CA . HIS A 1 350 ? 1.983 -11.514 0.197 1.00 93.12 350 HIS A CA 1
ATOM 2757 C C . HIS A 1 350 ? 3.478 -11.738 0.461 1.00 93.12 350 HIS A C 1
ATOM 2759 O O . HIS A 1 350 ? 4.183 -12.130 -0.471 1.00 93.12 350 HIS A O 1
ATOM 2765 N N . PRO A 1 351 ? 3.988 -11.547 1.692 1.00 90.94 351 PRO A N 1
ATOM 2766 C CA . PRO A 1 351 ? 5.426 -11.637 1.961 1.00 90.94 351 PRO A CA 1
ATOM 2767 C C . PRO A 1 351 ? 6.058 -12.996 1.631 1.00 90.94 351 PRO A C 1
ATOM 2769 O O . PRO A 1 351 ? 7.199 -13.046 1.185 1.00 90.94 351 PRO A O 1
ATOM 2772 N N . ALA A 1 352 ? 5.316 -14.102 1.762 1.00 88.69 352 ALA A N 1
ATOM 2773 C CA . ALA A 1 352 ? 5.803 -15.421 1.339 1.00 88.69 352 ALA A CA 1
ATOM 2774 C C . ALA A 1 352 ? 5.934 -15.594 -0.194 1.00 88.69 352 ALA A C 1
ATOM 2776 O O . ALA A 1 352 ? 6.599 -16.523 -0.648 1.00 88.69 352 ALA A O 1
ATOM 2777 N N . SER A 1 353 ? 5.303 -14.734 -0.999 1.00 90.50 353 SER A N 1
ATOM 2778 C CA . SER A 1 353 ? 5.312 -14.802 -2.464 1.00 90.50 353 SER A CA 1
ATOM 2779 C C . SER A 1 353 ? 6.311 -13.790 -3.024 1.00 90.50 353 SER A C 1
ATOM 2781 O O . SER A 1 353 ? 5.953 -12.651 -3.322 1.00 90.50 353 SER A O 1
ATOM 2783 N N . PHE A 1 354 ? 7.572 -14.195 -3.172 1.00 92.62 354 PHE A N 1
ATOM 2784 C CA . PHE A 1 354 ? 8.629 -13.345 -3.721 1.00 92.62 354 PHE A CA 1
ATOM 2785 C C . PHE A 1 354 ? 9.561 -14.108 -4.665 1.00 92.62 354 PHE A C 1
ATOM 2787 O O . PHE A 1 354 ? 9.635 -15.337 -4.638 1.00 92.62 354 PHE A O 1
ATOM 2794 N N . PHE A 1 355 ? 10.303 -13.358 -5.473 1.00 92.94 355 PHE A N 1
ATOM 2795 C CA . PHE A 1 355 ? 11.404 -13.861 -6.287 1.00 92.94 355 PHE A CA 1
ATOM 2796 C C . PHE A 1 355 ? 12.585 -12.885 -6.259 1.00 92.94 355 PHE A C 1
ATOM 2798 O O . PHE A 1 355 ? 12.448 -11.720 -5.877 1.00 92.94 355 PHE A O 1
ATOM 2805 N N . GLU A 1 356 ? 13.755 -13.379 -6.650 1.00 94.31 356 GLU A N 1
ATOM 2806 C CA . GLU A 1 356 ? 14.984 -12.598 -6.774 1.00 94.31 356 GLU A CA 1
ATOM 2807 C C . GLU A 1 356 ? 15.410 -12.554 -8.241 1.00 94.31 356 GLU A C 1
ATOM 2809 O O . GLU A 1 356 ? 15.277 -13.530 -8.977 1.00 94.31 356 GLU A O 1
ATOM 2814 N N . THR A 1 357 ? 15.894 -11.398 -8.676 1.00 95.00 357 THR A N 1
ATOM 2815 C CA . THR A 1 357 ? 16.408 -11.162 -10.030 1.00 95.00 357 THR A CA 1
ATOM 2816 C C . THR A 1 357 ? 17.478 -10.080 -9.961 1.00 95.00 357 THR A C 1
ATOM 2818 O O . THR A 1 357 ? 17.667 -9.462 -8.924 1.00 95.00 357 THR A O 1
ATOM 2821 N N . THR A 1 358 ? 18.174 -9.800 -11.053 1.00 95.62 358 THR A N 1
ATOM 2822 C CA . THR A 1 358 ? 18.994 -8.590 -11.185 1.00 95.62 358 THR A CA 1
ATOM 2823 C C . THR A 1 358 ? 18.210 -7.513 -11.923 1.00 95.62 358 THR A C 1
ATOM 2825 O O . THR A 1 358 ? 17.209 -7.803 -12.589 1.00 95.62 358 THR A O 1
ATOM 2828 N N . LEU A 1 359 ? 18.662 -6.262 -11.837 1.00 93.69 359 LEU A N 1
ATOM 2829 C CA . LEU A 1 359 ? 18.019 -5.160 -12.548 1.00 93.69 359 LEU A CA 1
ATOM 2830 C C . LEU A 1 359 ? 18.207 -5.273 -14.070 1.00 93.69 359 LEU A C 1
ATOM 2832 O O . LEU A 1 359 ? 17.286 -4.967 -14.831 1.00 93.69 359 LEU A O 1
ATOM 2836 N N . SER A 1 360 ? 19.358 -5.787 -14.513 1.00 94.69 360 SER A N 1
ATOM 2837 C CA . SER A 1 360 ? 19.627 -6.079 -15.922 1.00 94.69 360 SER A CA 1
ATOM 2838 C C . SER A 1 360 ? 18.670 -7.129 -16.486 1.00 94.69 360 SER A C 1
ATOM 2840 O O . SER A 1 360 ? 18.115 -6.920 -17.565 1.00 94.69 360 SER A O 1
ATOM 2842 N N . HIS A 1 361 ? 18.426 -8.216 -15.747 1.00 94.38 361 HIS A N 1
A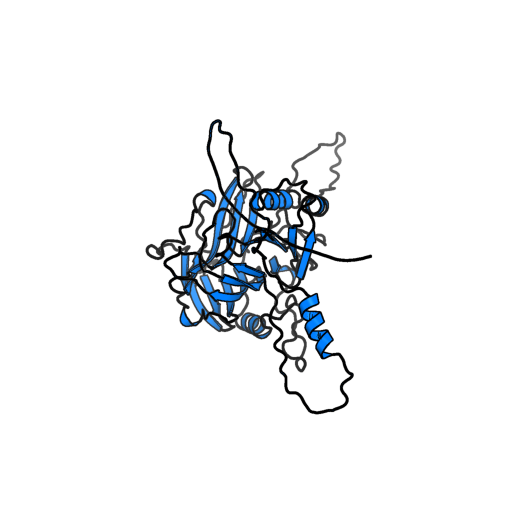TOM 2843 C CA . HIS A 1 361 ? 17.493 -9.264 -16.153 1.00 94.38 361 HIS A CA 1
ATOM 2844 C C . HIS A 1 361 ? 16.038 -8.787 -16.060 1.00 94.38 361 HIS A C 1
ATOM 2846 O O . HIS A 1 361 ? 15.255 -8.998 -16.984 1.00 94.38 361 HIS A O 1
ATOM 2852 N N . PHE A 1 362 ? 15.692 -8.033 -15.010 1.00 92.94 362 PHE A N 1
ATOM 2853 C CA . PHE A 1 362 ? 14.373 -7.413 -14.870 1.00 92.94 362 PHE A CA 1
ATOM 2854 C C . PHE A 1 362 ? 14.040 -6.528 -16.079 1.00 92.94 362 PHE A C 1
ATOM 2856 O O . PHE A 1 362 ? 12.963 -6.637 -16.654 1.00 92.94 362 PHE A O 1
ATOM 2863 N N . ARG A 1 363 ? 14.984 -5.689 -16.522 1.00 91.88 363 ARG A N 1
ATOM 2864 C CA . ARG A 1 363 ? 14.816 -4.811 -17.692 1.00 91.88 363 ARG A CA 1
ATOM 2865 C C . ARG A 1 363 ? 14.615 -5.572 -19.012 1.00 91.88 363 ARG A C 1
ATOM 2867 O O . ARG A 1 363 ? 14.089 -4.990 -19.960 1.00 91.88 363 ARG A O 1
ATOM 2874 N N . GLN A 1 364 ? 15.078 -6.819 -19.105 1.00 90.38 364 GLN A N 1
ATOM 2875 C CA . GLN A 1 364 ? 14.880 -7.664 -20.289 1.00 90.38 364 GLN A CA 1
ATOM 2876 C C . GLN A 1 364 ? 13.473 -8.266 -20.329 1.00 90.38 364 GLN A C 1
ATOM 2878 O O . GLN A 1 364 ? 12.915 -8.402 -21.413 1.00 90.38 364 GLN A O 1
ATOM 2883 N N . LEU A 1 365 ? 12.914 -8.614 -19.166 1.00 88.81 365 LEU A N 1
ATOM 2884 C CA . LEU A 1 365 ? 11.620 -9.294 -19.054 1.00 88.81 365 LEU A CA 1
ATOM 2885 C C . LEU A 1 365 ? 10.433 -8.347 -18.840 1.00 88.81 365 LEU A C 1
ATOM 2887 O O . LEU A 1 365 ? 9.308 -8.687 -19.193 1.00 88.81 365 LEU A O 1
ATOM 2891 N N . TYR A 1 366 ? 10.673 -7.174 -18.256 1.00 88.06 366 TYR A N 1
ATOM 2892 C CA . TYR A 1 366 ? 9.632 -6.253 -17.807 1.00 88.06 366 TYR A CA 1
ATOM 2893 C C . TYR A 1 366 ? 9.849 -4.831 -18.337 1.00 88.06 366 TYR A C 1
ATOM 2895 O O . TYR A 1 366 ? 10.820 -4.524 -19.034 1.00 88.06 366 TYR A O 1
ATOM 2903 N N . SER A 1 367 ? 8.925 -3.930 -17.992 1.00 86.56 367 SER A N 1
ATOM 2904 C CA . SER A 1 367 ? 8.945 -2.530 -18.418 1.00 86.56 367 SER A CA 1
ATOM 2905 C C . SER A 1 367 ? 10.292 -1.844 -18.148 1.00 86.56 367 SER A C 1
ATOM 2907 O O . SER A 1 367 ? 10.783 -1.767 -17.018 1.00 86.56 367 SER A O 1
ATOM 2909 N N . LYS A 1 368 ? 10.857 -1.233 -19.198 1.00 87.31 368 LYS A N 1
ATOM 2910 C CA . LYS A 1 368 ? 12.073 -0.407 -19.100 1.00 87.31 368 LYS A CA 1
ATOM 2911 C C . LYS A 1 368 ? 11.861 0.833 -18.226 1.00 87.31 368 LYS A C 1
ATOM 2913 O O . LYS A 1 368 ? 12.822 1.311 -17.628 1.00 87.31 368 LYS A O 1
ATOM 2918 N N . ASN A 1 369 ? 10.637 1.361 -18.160 1.00 85.69 369 ASN A N 1
ATOM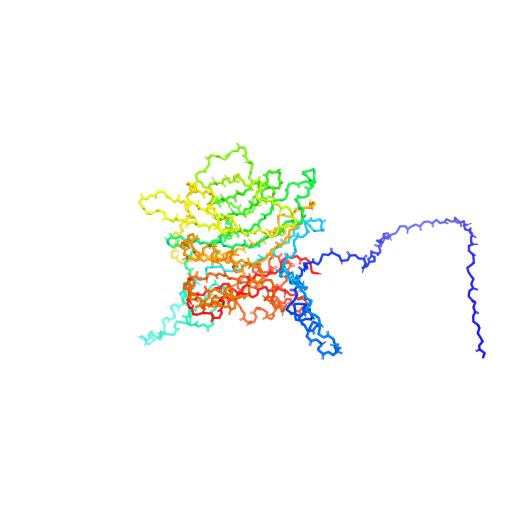 2919 C CA . ASN A 1 369 ? 10.314 2.513 -17.315 1.00 85.69 369 ASN A CA 1
ATOM 2920 C C . ASN A 1 369 ? 10.310 2.117 -15.837 1.00 85.69 369 ASN A C 1
ATOM 2922 O O . ASN A 1 369 ? 10.874 2.835 -15.014 1.00 85.69 369 ASN A O 1
ATOM 2926 N N . ASP A 1 370 ? 9.787 0.931 -15.525 1.00 89.75 370 ASP A N 1
ATOM 2927 C CA . ASP A 1 370 ? 9.783 0.392 -14.165 1.00 89.75 370 ASP A CA 1
ATOM 2928 C C . ASP A 1 370 ? 11.218 0.113 -13.719 1.00 89.75 370 ASP A C 1
ATOM 2930 O O . ASP A 1 370 ? 11.621 0.522 -12.633 1.00 89.75 370 ASP A O 1
ATOM 2934 N N . ALA A 1 371 ? 12.033 -0.476 -14.603 1.00 91.69 371 ALA A N 1
ATOM 2935 C CA . ALA A 1 371 ? 13.454 -0.690 -14.350 1.00 91.69 371 ALA A CA 1
ATOM 2936 C C . ALA A 1 371 ? 14.195 0.624 -14.043 1.00 91.69 371 ALA A C 1
ATOM 2938 O O . ALA A 1 371 ? 15.003 0.664 -13.120 1.00 91.69 371 ALA A O 1
ATOM 2939 N N . LYS A 1 372 ? 13.911 1.715 -14.772 1.00 90.56 372 LYS A N 1
ATOM 2940 C CA . LYS A 1 372 ? 14.488 3.045 -14.495 1.00 90.56 372 LYS A CA 1
ATOM 2941 C C . LYS A 1 372 ? 14.045 3.605 -13.142 1.00 90.56 372 LYS A C 1
ATOM 2943 O O . LYS A 1 372 ? 14.866 4.184 -12.434 1.00 90.56 372 LYS A O 1
ATOM 2948 N N . LEU A 1 373 ? 12.774 3.442 -12.776 1.00 89.62 373 LEU A N 1
ATOM 2949 C CA . LEU A 1 373 ? 12.269 3.909 -11.484 1.00 89.62 373 LEU A CA 1
ATOM 2950 C C . LEU A 1 373 ? 12.917 3.137 -10.325 1.00 89.62 373 LEU A C 1
ATOM 2952 O O . LEU A 1 373 ? 13.367 3.753 -9.360 1.00 89.62 373 LEU A O 1
ATOM 2956 N N . ILE A 1 374 ? 13.035 1.812 -10.453 1.00 92.94 374 ILE A N 1
ATOM 2957 C CA . ILE A 1 374 ? 13.728 0.949 -9.484 1.00 92.94 374 ILE A CA 1
ATOM 2958 C C . ILE A 1 374 ? 15.206 1.348 -9.372 1.00 92.94 374 ILE A C 1
ATOM 2960 O O . ILE A 1 374 ? 15.705 1.546 -8.267 1.00 92.94 374 ILE A O 1
ATOM 2964 N N . ALA A 1 375 ? 15.885 1.538 -10.510 1.00 92.38 375 ALA A N 1
ATOM 2965 C CA . ALA A 1 375 ? 17.274 1.997 -10.585 1.00 92.38 375 ALA A CA 1
ATOM 2966 C C . ALA A 1 375 ? 17.498 3.290 -9.789 1.00 92.38 375 ALA A C 1
ATOM 2968 O O . ALA A 1 375 ? 18.424 3.376 -8.984 1.00 92.38 375 ALA A O 1
ATOM 2969 N N . LYS A 1 376 ? 16.606 4.275 -9.981 1.00 90.56 376 LYS A N 1
ATOM 2970 C CA . LYS A 1 376 ? 16.645 5.576 -9.301 1.00 90.56 376 LYS A CA 1
ATOM 2971 C C . LYS A 1 376 ? 16.505 5.430 -7.783 1.00 90.56 376 LYS A C 1
ATOM 2973 O O . LYS A 1 376 ? 17.223 6.105 -7.056 1.00 90.56 376 LYS A O 1
ATOM 2978 N N . GLN A 1 377 ? 15.624 4.548 -7.301 1.00 90.56 377 GLN A N 1
ATOM 2979 C CA . GLN A 1 377 ? 15.423 4.339 -5.857 1.00 90.56 377 GLN A CA 1
ATOM 2980 C C . GLN A 1 377 ? 16.550 3.534 -5.198 1.00 90.56 377 GLN A C 1
ATOM 2982 O O . GLN A 1 377 ? 16.893 3.802 -4.051 1.00 90.56 377 GLN A O 1
ATOM 2987 N N . LEU A 1 378 ? 17.141 2.573 -5.910 1.00 90.88 378 LEU A N 1
ATOM 2988 C CA . LEU A 1 378 ? 18.266 1.778 -5.402 1.00 90.88 378 LEU A CA 1
ATOM 2989 C C . LEU A 1 378 ? 19.629 2.454 -5.608 1.00 90.88 378 LEU A C 1
ATOM 2991 O O . LEU A 1 378 ? 20.633 1.952 -5.114 1.00 90.88 378 LEU A O 1
ATOM 2995 N N . ASN A 1 379 ? 19.675 3.580 -6.327 1.00 90.81 379 ASN A N 1
ATOM 2996 C CA . ASN A 1 379 ? 20.908 4.250 -6.741 1.00 90.81 379 ASN A CA 1
ATOM 2997 C C . ASN A 1 379 ? 21.875 3.300 -7.482 1.00 90.81 379 ASN A C 1
ATOM 2999 O O . ASN A 1 379 ? 23.076 3.269 -7.219 1.00 90.81 379 ASN A O 1
ATOM 3003 N N . MET A 1 380 ? 21.328 2.502 -8.404 1.00 91.38 380 MET A N 1
ATOM 3004 C CA . MET A 1 380 ? 22.069 1.535 -9.223 1.00 91.38 380 MET A CA 1
ATOM 3005 C C . MET A 1 380 ? 21.819 1.789 -10.711 1.00 91.38 380 MET A C 1
ATOM 3007 O O . MET A 1 380 ? 20.751 2.282 -11.078 1.00 91.38 380 MET A O 1
ATOM 3011 N N . PRO A 1 381 ? 22.753 1.436 -11.607 1.00 92.69 381 PRO A N 1
ATOM 3012 C CA . PRO A 1 381 ? 22.524 1.567 -13.039 1.00 92.69 381 PRO A CA 1
ATOM 3013 C C . PRO A 1 381 ? 21.550 0.488 -13.551 1.00 92.69 381 PRO A C 1
ATOM 3015 O O . PRO A 1 381 ? 21.531 -0.642 -13.080 1.00 92.69 381 PRO A O 1
ATOM 3018 N N . THR A 1 382 ? 20.738 0.800 -14.569 1.00 90.56 382 THR A N 1
ATOM 3019 C CA . THR A 1 382 ? 19.710 -0.138 -15.095 1.00 90.56 382 THR A CA 1
ATOM 3020 C C . THR A 1 382 ? 20.258 -1.421 -15.737 1.00 90.56 382 THR A C 1
ATOM 3022 O O . THR A 1 382 ? 19.488 -2.330 -16.041 1.00 90.56 382 THR A O 1
ATOM 3025 N N . ASN A 1 383 ? 21.561 -1.490 -16.012 1.00 91.88 383 ASN A N 1
ATOM 3026 C CA . ASN A 1 383 ? 22.258 -2.679 -16.507 1.00 91.88 383 ASN A CA 1
ATOM 3027 C C . ASN A 1 383 ? 22.988 -3.447 -15.391 1.00 91.88 383 ASN A C 1
ATOM 3029 O O . ASN A 1 383 ? 23.750 -4.356 -15.708 1.00 91.88 383 ASN A O 1
ATOM 3033 N N . GLU A 1 384 ? 22.749 -3.107 -14.120 1.00 92.94 384 GLU A N 1
ATOM 3034 C CA . GLU A 1 384 ? 23.323 -3.807 -12.971 1.00 92.94 384 GLU A CA 1
ATOM 3035 C C . GLU A 1 384 ? 22.919 -5.287 -12.974 1.00 92.94 384 GLU A C 1
ATOM 3037 O O . GLU A 1 384 ? 21.731 -5.625 -12.950 1.00 92.94 384 GLU A O 1
ATOM 3042 N N . SER A 1 385 ? 23.915 -6.170 -13.025 1.00 93.75 385 SER A N 1
ATOM 3043 C CA . SER A 1 385 ? 23.739 -7.616 -13.181 1.00 93.75 385 SER A CA 1
ATOM 3044 C C . SER A 1 385 ? 24.304 -8.431 -12.024 1.00 93.75 385 SER A C 1
ATOM 3046 O O . SER A 1 385 ? 24.297 -9.656 -12.105 1.00 93.75 385 SER A O 1
ATOM 3048 N N . THR A 1 386 ? 24.838 -7.783 -10.989 1.00 91.12 386 THR A N 1
ATOM 3049 C CA . THR A 1 386 ? 25.491 -8.468 -9.867 1.00 91.12 386 THR A CA 1
ATOM 3050 C C . THR A 1 386 ? 24.664 -8.393 -8.593 1.00 91.12 386 THR A C 1
ATOM 3052 O O . THR A 1 386 ? 24.539 -9.394 -7.891 1.00 91.12 386 THR A O 1
ATOM 3055 N N . VAL A 1 387 ? 24.047 -7.241 -8.320 1.00 90.56 387 VAL A N 1
ATOM 3056 C CA . VAL A 1 387 ? 23.241 -7.041 -7.113 1.00 90.56 387 VAL A CA 1
ATOM 3057 C C . VAL A 1 387 ? 21.843 -7.639 -7.310 1.00 90.56 387 VAL A C 1
ATOM 3059 O O . VAL A 1 387 ? 21.111 -7.192 -8.204 1.00 90.56 387 VAL A O 1
ATOM 3062 N N . PRO A 1 388 ? 21.441 -8.636 -6.499 1.00 92.81 388 PRO A N 1
ATOM 3063 C CA . PRO A 1 388 ? 20.087 -9.155 -6.551 1.00 92.81 388 PRO A CA 1
ATOM 3064 C C . PRO A 1 388 ? 19.112 -8.121 -5.981 1.00 92.81 388 PRO A C 1
ATOM 3066 O O . PRO A 1 388 ? 19.303 -7.578 -4.895 1.00 92.81 388 PRO A O 1
ATOM 3069 N N . ILE A 1 389 ? 18.035 -7.881 -6.716 1.00 94.00 389 ILE A N 1
ATOM 3070 C CA . ILE A 1 389 ? 16.841 -7.202 -6.235 1.00 94.00 389 ILE A CA 1
ATOM 3071 C C . ILE A 1 389 ? 15.796 -8.252 -5.879 1.00 94.00 389 ILE A C 1
ATOM 3073 O O . ILE A 1 389 ? 15.627 -9.258 -6.576 1.00 94.00 389 ILE A O 1
ATOM 3077 N N . ARG A 1 390 ? 15.069 -8.002 -4.794 1.00 95.06 390 ARG A N 1
ATOM 3078 C CA . ARG A 1 390 ? 14.009 -8.889 -4.329 1.00 95.06 390 ARG A CA 1
ATOM 3079 C C . ARG A 1 390 ? 12.650 -8.248 -4.551 1.00 95.06 390 ARG A C 1
ATOM 3081 O O . ARG A 1 390 ? 12.467 -7.065 -4.270 1.00 95.06 390 ARG A O 1
ATOM 3088 N N . ILE A 1 391 ? 11.707 -9.026 -5.068 1.00 94.88 391 ILE A N 1
ATOM 3089 C CA . ILE A 1 391 ? 10.397 -8.533 -5.490 1.00 94.88 391 ILE A CA 1
ATOM 3090 C C . ILE A 1 391 ? 9.319 -9.438 -4.908 1.00 94.88 391 ILE A C 1
ATOM 3092 O O . ILE A 1 391 ? 9.285 -10.632 -5.201 1.00 94.88 391 ILE A O 1
ATOM 3096 N N . LEU A 1 392 ? 8.422 -8.867 -4.104 1.00 95.31 392 LEU A N 1
ATOM 3097 C CA . LEU A 1 392 ? 7.176 -9.520 -3.713 1.00 95.31 392 LEU A CA 1
ATOM 3098 C C . LEU A 1 392 ? 6.277 -9.561 -4.938 1.00 95.31 392 LEU A C 1
ATOM 3100 O O . LEU A 1 392 ? 5.866 -8.515 -5.433 1.00 95.31 392 LEU A O 1
ATOM 3104 N N . HIS A 1 393 ? 5.983 -10.757 -5.423 1.00 92.94 393 HIS A N 1
ATOM 3105 C CA . HIS A 1 393 ? 5.159 -10.953 -6.603 1.00 92.94 393 HIS A CA 1
ATOM 3106 C C . HIS A 1 393 ? 3.716 -10.532 -6.315 1.00 92.94 393 HIS A C 1
ATOM 3108 O O . HIS A 1 393 ? 3.132 -10.944 -5.309 1.00 92.94 393 HIS A O 1
ATOM 3114 N N . ASN A 1 394 ? 3.137 -9.728 -7.207 1.00 94.00 394 ASN A N 1
ATOM 3115 C CA . ASN A 1 394 ? 1.720 -9.406 -7.154 1.00 94.00 394 ASN A CA 1
ATOM 3116 C C . ASN A 1 394 ? 0.908 -10.670 -7.453 1.00 94.00 394 ASN A C 1
ATOM 3118 O O . ASN A 1 394 ? 0.863 -11.134 -8.592 1.00 94.00 394 ASN A O 1
ATOM 3122 N N . ILE A 1 395 ? 0.226 -11.214 -6.448 1.00 92.25 395 ILE A N 1
ATOM 3123 C CA . ILE A 1 395 ? -0.521 -12.471 -6.595 1.00 92.25 395 ILE A CA 1
ATOM 3124 C C . ILE A 1 395 ? -1.696 -12.350 -7.573 1.00 92.25 395 ILE A C 1
ATOM 3126 O O . ILE A 1 395 ? -2.208 -13.364 -8.032 1.00 92.25 395 ILE A O 1
ATOM 3130 N N . ALA A 1 396 ? -2.104 -11.120 -7.908 1.00 90.62 396 ALA A N 1
ATOM 3131 C CA . ALA A 1 396 ? -3.134 -10.857 -8.901 1.00 90.62 396 ALA A CA 1
ATOM 3132 C C . ALA A 1 396 ? -2.606 -10.675 -10.332 1.00 90.62 396 ALA A C 1
ATOM 3134 O O . ALA A 1 396 ? -3.404 -10.563 -11.260 1.00 90.62 396 ALA A O 1
ATOM 3135 N N . ALA A 1 397 ? -1.284 -10.648 -10.538 1.00 86.88 397 ALA A N 1
ATOM 3136 C CA . ALA A 1 397 ? -0.690 -10.515 -11.870 1.00 86.88 397 ALA A CA 1
ATOM 3137 C C . ALA A 1 397 ? -1.143 -11.599 -12.878 1.00 86.88 397 ALA A C 1
ATOM 3139 O O . ALA A 1 397 ? -1.327 -11.245 -14.042 1.00 86.88 397 ALA A O 1
ATOM 3140 N N . PRO A 1 398 ? -1.373 -12.872 -12.480 1.00 84.75 398 PRO A N 1
ATOM 3141 C CA . PRO A 1 398 ? -1.836 -13.917 -13.400 1.00 84.75 398 PRO A CA 1
ATOM 3142 C C . PRO A 1 398 ? -3.304 -13.820 -13.833 1.00 84.75 398 PRO A C 1
ATOM 3144 O O . PRO A 1 398 ? -3.679 -14.481 -14.798 1.00 84.75 398 PRO A O 1
ATOM 3147 N N . TYR A 1 399 ? -4.144 -13.052 -13.131 1.00 85.44 399 TYR A N 1
ATOM 3148 C CA . TYR A 1 399 ? -5.582 -13.003 -13.413 1.00 85.44 399 TYR A CA 1
ATOM 3149 C C . TYR A 1 399 ? -5.915 -12.166 -14.642 1.00 85.44 399 TYR A C 1
ATOM 3151 O O . TYR A 1 399 ? -5.182 -11.240 -15.008 1.00 85.44 399 TYR A O 1
ATOM 3159 N N . ASN A 1 400 ? -7.075 -12.432 -15.243 1.00 85.06 400 ASN A N 1
ATOM 3160 C CA . ASN A 1 400 ? -7.566 -11.617 -16.346 1.00 85.06 400 ASN A CA 1
ATOM 3161 C C . ASN A 1 400 ? -7.904 -10.197 -15.866 1.00 85.06 400 ASN A C 1
ATOM 3163 O O . ASN A 1 400 ? -8.115 -9.948 -14.676 1.00 85.06 400 ASN A O 1
ATOM 3167 N N . GLY A 1 401 ? -7.930 -9.247 -16.798 1.00 86.25 401 GLY A N 1
ATOM 3168 C CA . GLY A 1 401 ? -8.317 -7.862 -16.534 1.00 86.25 401 GLY A CA 1
ATOM 3169 C C . GLY A 1 401 ? -7.254 -6.837 -16.937 1.00 86.25 401 GLY A C 1
ATOM 3170 O O . GLY A 1 401 ? -6.316 -7.167 -17.667 1.00 86.25 401 GLY A O 1
ATOM 3171 N N . PRO A 1 402 ? -7.412 -5.578 -16.493 1.00 87.75 402 PRO A N 1
ATOM 3172 C CA . PRO A 1 402 ? -6.471 -4.512 -16.810 1.00 87.75 402 PRO A CA 1
ATOM 3173 C C . PRO A 1 402 ? -5.084 -4.786 -16.234 1.00 87.75 402 PRO A C 1
ATOM 3175 O O . PRO A 1 402 ? -4.962 -5.403 -15.168 1.00 87.75 402 PRO A O 1
ATOM 3178 N N . ALA A 1 403 ? -4.056 -4.256 -16.897 1.00 87.69 403 ALA A N 1
ATOM 3179 C CA . ALA A 1 403 ? -2.666 -4.423 -16.494 1.00 87.69 403 ALA A CA 1
ATOM 3180 C C . ALA A 1 403 ? -2.418 -3.993 -15.034 1.00 87.69 403 ALA A C 1
ATOM 3182 O O . ALA A 1 403 ? -3.090 -3.111 -14.480 1.00 87.69 403 ALA A O 1
ATOM 3183 N N . ARG A 1 404 ? -1.447 -4.647 -14.390 1.00 89.94 404 ARG A N 1
ATOM 3184 C CA . ARG A 1 404 ? -1.158 -4.505 -12.952 1.00 89.94 404 ARG A CA 1
ATOM 3185 C C . ARG A 1 404 ? 0.331 -4.289 -12.711 1.00 89.94 404 ARG A C 1
ATOM 3187 O O . ARG A 1 404 ? 1.154 -4.573 -13.573 1.00 89.94 404 ARG A O 1
ATOM 3194 N N . THR A 1 405 ? 0.699 -3.832 -11.518 1.00 91.62 405 THR A N 1
ATOM 3195 C CA . THR A 1 405 ? 2.109 -3.849 -11.088 1.00 91.62 405 THR A CA 1
ATOM 3196 C C . THR A 1 405 ? 2.647 -5.284 -11.065 1.00 91.62 405 THR A C 1
ATOM 3198 O O . THR A 1 405 ? 1.915 -6.205 -10.694 1.00 91.62 405 THR A O 1
ATOM 3201 N N . ILE A 1 406 ? 3.933 -5.469 -11.383 1.00 91.25 406 ILE A N 1
ATOM 3202 C CA . ILE A 1 406 ? 4.644 -6.746 -11.176 1.00 91.25 406 ILE A CA 1
ATOM 3203 C C . ILE A 1 406 ? 4.621 -7.169 -9.700 1.00 91.25 406 ILE A C 1
ATOM 3205 O O . ILE A 1 406 ? 4.569 -8.356 -9.378 1.00 91.25 406 ILE A O 1
ATOM 3209 N N . GLY A 1 407 ? 4.673 -6.201 -8.786 1.00 93.94 407 GLY A N 1
ATOM 3210 C CA . GLY A 1 407 ? 4.922 -6.492 -7.385 1.00 93.94 407 GLY A CA 1
ATOM 3211 C C . GLY A 1 407 ? 5.484 -5.325 -6.589 1.00 93.94 407 GLY A C 1
ATOM 3212 O O . GLY A 1 407 ? 5.551 -4.197 -7.080 1.00 93.94 407 GLY A O 1
ATOM 3213 N N . GLY A 1 408 ? 5.881 -5.625 -5.354 1.00 95.94 408 GLY A N 1
ATOM 3214 C CA . GLY A 1 408 ? 6.588 -4.716 -4.455 1.00 95.94 408 GLY A CA 1
ATOM 3215 C C . GLY A 1 408 ? 8.082 -5.027 -4.434 1.00 95.94 408 GLY A C 1
ATOM 3216 O O . GLY A 1 408 ? 8.495 -6.053 -3.899 1.00 95.94 408 GLY A O 1
ATOM 3217 N N . VAL A 1 409 ? 8.895 -4.148 -5.010 1.00 96.25 409 VAL A N 1
ATOM 3218 C CA . VAL A 1 409 ? 10.358 -4.238 -5.002 1.00 96.25 409 VAL A CA 1
ATOM 3219 C C . VAL A 1 409 ? 10.883 -3.781 -3.650 1.00 96.25 409 VAL A C 1
ATOM 3221 O O . VAL A 1 409 ? 10.557 -2.685 -3.199 1.00 96.25 409 VAL A O 1
ATOM 3224 N N . VAL A 1 410 ? 11.703 -4.603 -3.008 1.00 95.75 410 VAL A N 1
ATOM 3225 C CA . VAL A 1 410 ? 12.337 -4.262 -1.733 1.00 95.75 410 VAL A CA 1
ATOM 3226 C C . VAL A 1 410 ? 13.394 -3.180 -1.965 1.00 95.75 410 VAL A C 1
ATOM 3228 O O . VAL A 1 410 ? 14.327 -3.369 -2.742 1.00 95.75 410 VAL A O 1
ATOM 3231 N N . ILE A 1 411 ? 13.236 -2.047 -1.282 1.00 93.94 411 ILE A N 1
ATOM 3232 C CA . ILE A 1 411 ? 14.168 -0.920 -1.245 1.00 93.94 411 ILE A CA 1
ATOM 3233 C C . ILE A 1 411 ? 14.770 -0.842 0.158 1.00 93.94 411 ILE A C 1
ATOM 3235 O O . ILE A 1 411 ? 14.055 -0.635 1.138 1.00 93.94 411 ILE A O 1
ATOM 3239 N N . GLY A 1 412 ? 16.085 -0.990 0.237 1.00 85.38 412 GLY A N 1
ATOM 3240 C CA . GLY A 1 412 ? 16.873 -1.079 1.467 1.00 85.38 412 GLY A CA 1
ATOM 3241 C C . GLY A 1 412 ? 18.102 -1.939 1.194 1.00 85.38 412 GLY A C 1
ATOM 3242 O O . GLY A 1 412 ? 18.095 -2.700 0.219 1.00 85.38 412 GLY A O 1
ATOM 3243 N N . TYR A 1 413 ? 19.161 -1.814 1.991 1.00 70.38 413 TYR A N 1
ATOM 3244 C CA . TYR A 1 413 ? 20.264 -2.765 1.862 1.00 70.38 413 TYR A CA 1
ATOM 3245 C C . TYR A 1 413 ? 19.833 -4.113 2.470 1.00 70.38 413 TYR A C 1
ATOM 3247 O O . TYR A 1 413 ? 19.129 -4.147 3.482 1.00 70.38 413 TYR A O 1
ATOM 3255 N N . LEU A 1 414 ? 20.151 -5.205 1.767 1.00 50.31 414 LEU A N 1
ATOM 3256 C CA . LEU A 1 414 ? 19.824 -6.589 2.136 1.00 50.31 414 LEU A CA 1
ATOM 3257 C C . LEU A 1 414 ? 20.955 -7.257 2.918 1.00 50.31 414 LEU A C 1
ATOM 3259 O O . LEU A 1 414 ? 22.135 -6.939 2.629 1.00 50.31 414 LEU A O 1
#

Radius of gyration: 25.68 Å; chains: 1; bounding box: 86×67×76 Å